Protein AF-0000000085034480 (afdb_homodimer)

Foldseek 3Di:
DEEEEEAEAACPLVLLLLVCVVLVLADLYHDQEYEYADPPHNNVVSCVVSVHHYDYQHDPPDDLVVSLVVVLVVCVVSPHLAYEYRHHDDQHAQVSCVVQPQRYKYKDLWDPPQQWFPPRDDLNSLVSVVVVLDQKTAMWMAGDDRGTVPHATADIDIDGLNVLVVDPDDPVVSSVLSSLLRVLRSSLVVSVSVNLVSVVFKDKDKDWDWDWDFDQDPNDTDIDIDIDIHIHIYGNQDPVNVVVSLVSCQVVLVVVVVVCVVVVDDCCSNPVPDPND/DEEEEEAEAACLLVLLLLVCVVLVLAPLYHDQEYEYADPPHNNVVSCVVSVHHYDYQHDPPDDLVVSLVVVLVVCVVSPHLAYEYRHHDDDHAQVSCVVQPQRYKYKDLWDPPQQWFPPRDDLNSLVSVVVVLDQKTAMWMAGDDRGTVPHATADIDIDGLNVLVVDPDDPVVSSVLSSLLRVLRRSLVVSVSSNLVSVVFKDKDKDKDWDWDFDQDPNDTDIDIDIDIHIHIYGNQDPVNVVVSLVSCQVVLVVVVVVCVVVVDDCCSNPVPDPRD

Structure (mmCIF, N/CA/C/O backbone):
data_AF-0000000085034480-model_v1
#
loop_
_entity.id
_entity.type
_entity.pdbx_description
1 polymer 'phosphoribosylglycinamide formyltransferase 1'
#
loop_
_atom_site.group_PDB
_atom_site.id
_atom_site.type_symbol
_atom_site.label_atom_id
_atom_site.label_alt_id
_atom_site.label_comp_id
_atom_site.label_asym_id
_atom_site.label_entity_id
_atom_site.label_seq_id
_atom_site.pdbx_PDB_ins_code
_atom_site.Cartn_x
_atom_site.Cartn_y
_atom_site.Cartn_z
_atom_site.occupancy
_atom_site.B_iso_or_equiv
_atom_site.auth_seq_id
_atom_site.auth_comp_id
_atom_site.auth_asym_id
_atom_site.auth_atom_id
_atom_site.pdbx_PDB_model_num
ATOM 1 N N . MET A 1 1 ? 6.711 23.531 19.547 1 98.38 1 MET A N 1
ATOM 2 C CA . MET A 1 1 ? 6.43 23.734 18.125 1 98.38 1 MET A CA 1
ATOM 3 C C . MET A 1 1 ? 5.008 24.234 17.922 1 98.38 1 MET A C 1
ATOM 5 O O . MET A 1 1 ? 4.047 23.594 18.375 1 98.38 1 MET A O 1
ATOM 9 N N . LYS A 1 2 ? 4.891 25.406 17.359 1 98.88 2 LYS A N 1
ATOM 10 C CA . LYS A 1 2 ? 3.58 25.969 17.062 1 98.88 2 LYS A CA 1
ATOM 11 C C . LYS A 1 2 ? 3.082 25.5 15.688 1 98.88 2 LYS A C 1
ATOM 13 O O . LYS A 1 2 ? 3.787 25.641 14.688 1 98.88 2 LYS A O 1
ATOM 18 N N . ILE A 1 3 ? 1.83 24.953 15.742 1 98.88 3 ILE A N 1
ATOM 19 C CA . ILE A 1 3 ? 1.313 24.484 14.461 1 98.88 3 ILE A CA 1
ATOM 20 C C . ILE A 1 3 ? 0.123 25.344 14.039 1 98.88 3 ILE A C 1
ATOM 22 O O . ILE A 1 3 ? -0.619 25.844 14.883 1 98.88 3 ILE A O 1
ATOM 26 N N . GLY A 1 4 ? 0.013 25.625 12.734 1 98.88 4 GLY A N 1
ATOM 27 C CA . GLY A 1 4 ? -1.185 26.156 12.094 1 98.88 4 GLY A CA 1
ATOM 28 C C . GLY A 1 4 ? -1.938 25.109 11.289 1 98.88 4 GLY A C 1
ATOM 29 O O . GLY A 1 4 ? -1.36 24.469 10.414 1 98.88 4 GLY A O 1
ATOM 30 N N . ILE A 1 5 ? -3.201 24.984 11.562 1 98.81 5 ILE A N 1
ATOM 31 C CA . ILE A 1 5 ? -3.996 23.938 10.938 1 98.81 5 ILE A CA 1
ATOM 32 C C . ILE A 1 5 ? -4.891 24.547 9.859 1 98.81 5 ILE A C 1
ATOM 34 O O . ILE A 1 5 ? -5.551 25.562 10.086 1 98.81 5 ILE A O 1
ATOM 38 N N . LEU A 1 6 ? -4.848 24.016 8.648 1 98.56 6 LEU A N 1
ATOM 39 C CA . LEU A 1 6 ? -5.773 24.359 7.574 1 98.56 6 LEU A CA 1
ATOM 40 C C . LEU A 1 6 ? -6.828 23.281 7.395 1 98.56 6 LEU A C 1
ATOM 42 O O . LEU A 1 6 ? -6.496 22.094 7.301 1 98.56 6 LEU A O 1
ATOM 46 N N . ALA A 1 7 ? -8.117 23.641 7.406 1 97.12 7 ALA A N 1
ATOM 47 C CA . ALA A 1 7 ? -9.211 22.672 7.281 1 97.12 7 ALA A CA 1
ATOM 48 C C . ALA A 1 7 ? -10.391 23.281 6.523 1 97.12 7 ALA A C 1
ATOM 50 O O . ALA A 1 7 ? -10.602 24.5 6.562 1 97.12 7 ALA A O 1
ATOM 51 N N . SER A 1 8 ? -11.219 22.375 5.875 1 92.94 8 SER A N 1
ATOM 52 C CA . SER A 1 8 ? -12.32 22.875 5.062 1 92.94 8 SER A CA 1
ATOM 53 C C . SER A 1 8 ? -13.648 22.266 5.484 1 92.94 8 SER A C 1
ATOM 55 O O . SER A 1 8 ? -14.711 22.812 5.199 1 92.94 8 SER A O 1
ATOM 57 N N . TRP A 1 9 ? -13.594 21.078 6.211 1 87.81 9 TRP A N 1
ATOM 58 C CA . TRP A 1 9 ? -14.836 20.344 6.348 1 87.81 9 TRP A CA 1
ATOM 59 C C . TRP A 1 9 ? -15.078 19.938 7.801 1 87.81 9 TRP A C 1
ATOM 61 O O . TRP A 1 9 ? -15.164 20.797 8.68 1 87.81 9 TRP A O 1
ATOM 71 N N . ARG A 1 10 ? -15.312 18.578 8.016 1 85.88 10 ARG A N 1
ATOM 72 C CA . ARG A 1 10 ? -15.766 18.016 9.273 1 85.88 10 ARG A CA 1
ATOM 73 C C . ARG A 1 10 ? -14.766 18.281 10.391 1 85.88 10 ARG A C 1
ATOM 75 O O . ARG A 1 10 ? -15.148 18.531 11.539 1 85.88 10 ARG A O 1
ATOM 82 N N . GLY A 1 11 ? -13.477 18.219 10.039 1 93 11 GLY A N 1
ATOM 83 C CA . GLY A 1 11 ? -12.438 18.578 10.992 1 93 11 GLY A CA 1
ATOM 84 C C . GLY A 1 11 ? -12.062 17.438 11.922 1 93 11 GLY A C 1
ATOM 85 O O . GLY A 1 11 ? -11.555 17.672 13.023 1 93 11 GLY A O 1
ATOM 86 N N . THR A 1 12 ? -12.289 16.219 11.516 1 93.81 12 THR A N 1
ATOM 87 C CA . THR A 1 12 ? -12.023 15.094 12.414 1 93.81 12 THR A CA 1
ATOM 88 C C . THR A 1 12 ? -10.523 14.961 12.68 1 93.81 12 THR A C 1
ATOM 90 O O . THR A 1 12 ? -10.117 14.609 13.789 1 93.81 12 THR A O 1
ATOM 93 N N . ASN A 1 13 ? -9.695 15.242 11.734 1 96.88 13 ASN A N 1
ATOM 94 C CA . ASN A 1 13 ? -8.258 15.211 11.953 1 96.88 13 ASN A CA 1
ATOM 95 C C . ASN A 1 13 ? -7.809 16.328 12.891 1 96.88 13 ASN A C 1
ATOM 97 O O . ASN A 1 13 ? -6.961 16.125 13.758 1 96.88 13 ASN A O 1
ATOM 101 N N . ALA A 1 14 ? -8.375 17.484 12.703 1 98.06 14 ALA A N 1
ATOM 102 C CA . ALA A 1 14 ? -8.07 18.594 13.609 1 98.06 14 ALA A CA 1
ATOM 103 C C . ALA A 1 14 ? -8.469 18.25 15.047 1 98.06 14 ALA A C 1
ATOM 105 O O . ALA A 1 14 ? -7.688 18.438 15.977 1 98.06 14 ALA A O 1
ATOM 106 N N . LYS A 1 15 ? -9.648 17.688 15.188 1 98.12 15 LYS A N 1
ATOM 107 C CA . LYS A 1 15 ? -10.109 17.297 16.516 1 98.12 15 LYS A CA 1
ATOM 108 C C . LYS A 1 15 ? -9.156 16.281 17.156 1 98.12 15 LYS A C 1
ATOM 110 O O . LYS A 1 15 ? -8.867 16.359 18.344 1 98.12 15 LYS A O 1
ATOM 115 N N . ALA A 1 16 ? -8.742 15.328 16.359 1 98.25 16 ALA A N 1
ATOM 116 C CA . ALA A 1 16 ? -7.828 14.312 16.875 1 98.25 16 ALA A CA 1
ATOM 117 C C . ALA A 1 16 ? -6.535 14.945 17.375 1 98.25 16 ALA A C 1
ATOM 119 O O . ALA A 1 16 ? -6.008 14.531 18.422 1 98.25 16 ALA A O 1
ATOM 120 N N . ILE A 1 17 ? -6.023 15.914 16.656 1 98.62 17 ILE A N 1
ATOM 121 C CA . ILE A 1 17 ? -4.816 16.625 17.078 1 98.62 17 ILE A CA 1
ATOM 122 C C . ILE A 1 17 ? -5.078 17.328 18.406 1 98.62 17 ILE A C 1
ATOM 124 O O . ILE A 1 17 ? -4.277 17.219 19.344 1 98.62 17 ILE A O 1
ATOM 128 N N . PHE A 1 18 ? -6.266 18 18.531 1 98.62 18 PHE A N 1
ATOM 129 C CA . PHE A 1 18 ? -6.621 18.688 19.766 1 98.62 18 PHE A CA 1
ATOM 130 C C . PHE A 1 18 ? -6.734 17.703 20.922 1 98.62 18 PHE A C 1
ATOM 132 O O . PHE A 1 18 ? -6.234 17.969 22.031 1 98.62 18 PHE A O 1
ATOM 139 N N . ASP A 1 19 ? -7.359 16.562 20.656 1 98.62 19 ASP A N 1
ATOM 140 C CA . ASP A 1 19 ? -7.496 15.516 21.672 1 98.62 19 ASP A CA 1
ATOM 141 C C . ASP A 1 19 ? -6.133 15.023 22.141 1 98.62 19 ASP A C 1
ATOM 143 O O . ASP A 1 19 ? -5.914 14.82 23.328 1 98.62 19 ASP A O 1
ATOM 147 N N . HIS A 1 20 ? -5.246 14.828 21.203 1 98.62 20 HIS A N 1
ATOM 148 C CA . HIS A 1 20 ? -3.916 14.328 21.531 1 98.62 20 HIS A CA 1
ATOM 149 C C . HIS A 1 20 ? -3.166 15.312 22.422 1 98.62 20 HIS A C 1
ATOM 151 O O . HIS A 1 20 ? -2.447 14.906 23.344 1 98.62 20 HIS A O 1
ATOM 157 N N . VAL A 1 21 ? -3.311 16.594 22.141 1 98.38 21 VAL A N 1
ATOM 158 C CA . VAL A 1 21 ? -2.664 17.625 22.953 1 98.38 21 VAL A CA 1
ATOM 159 C C . VAL A 1 21 ? -3.283 17.641 24.344 1 98.38 21 VAL A C 1
ATOM 161 O O . VAL A 1 21 ? -2.566 17.609 25.344 1 98.38 21 VAL A O 1
ATOM 164 N N . LYS A 1 22 ? -4.559 17.641 24.391 1 97.81 22 LYS A N 1
ATOM 165 C CA . LYS A 1 22 ? -5.285 17.703 25.656 1 97.81 22 LYS A CA 1
ATOM 166 C C . LYS A 1 22 ? -4.969 16.484 26.531 1 97.81 22 LYS A C 1
ATOM 168 O O . LYS A 1 22 ? -4.836 16.625 27.75 1 97.81 22 LYS A O 1
ATOM 173 N N . LEU A 1 23 ? -4.789 15.328 25.969 1 97.75 23 LEU A N 1
ATOM 174 C CA . LEU A 1 23 ? -4.574 14.078 26.688 1 97.75 23 LEU A CA 1
ATOM 175 C C . LEU A 1 23 ? -3.1 13.891 27.031 1 97.75 23 LEU A C 1
ATOM 177 O O . LEU A 1 23 ? -2.727 12.914 27.672 1 97.75 23 LEU A O 1
ATOM 181 N N . GLY A 1 24 ? -2.275 14.758 26.531 1 97.12 24 GLY A N 1
ATOM 182 C CA . GLY A 1 24 ? -0.851 14.68 26.812 1 97.12 24 GLY A CA 1
ATOM 183 C C . GLY A 1 24 ? -0.117 13.688 25.922 1 97.12 24 GLY A C 1
ATOM 184 O O . GLY A 1 24 ? 0.997 13.266 26.25 1 97.12 24 GLY A O 1
ATOM 185 N N . VAL A 1 25 ? -0.765 13.273 24.906 1 97.5 25 VAL A N 1
ATOM 186 C CA . VAL A 1 25 ? -0.141 12.359 23.953 1 97.5 25 VAL A CA 1
ATOM 187 C C . VAL A 1 25 ? 0.85 13.125 23.078 1 97.5 25 VAL A C 1
ATOM 189 O O . VAL A 1 25 ? 1.977 12.672 22.859 1 97.5 25 VAL A O 1
ATOM 192 N N . LEU A 1 26 ? 0.404 14.203 22.531 1 98 26 LEU A N 1
ATOM 193 C CA . LEU A 1 26 ? 1.292 15.133 21.844 1 98 26 LEU A CA 1
ATOM 194 C C . LEU A 1 26 ? 1.931 16.109 22.828 1 98 26 LEU A C 1
ATOM 196 O O . LEU A 1 26 ? 1.228 16.812 23.547 1 98 26 LEU A O 1
ATOM 200 N N . ARG A 1 27 ? 3.174 16.031 22.844 1 98.12 27 ARG A N 1
ATOM 201 C CA . ARG A 1 27 ? 3.926 16.906 23.734 1 98.12 27 ARG A CA 1
ATOM 202 C C . ARG A 1 27 ? 4.785 17.891 22.938 1 98.12 27 ARG A C 1
ATOM 204 O O . ARG A 1 27 ? 5.348 17.531 21.906 1 98.12 27 ARG A O 1
ATOM 211 N N . GLY A 1 28 ? 4.84 19.094 23.469 1 98.06 28 GLY A N 1
ATOM 212 C CA . GLY A 1 28 ? 5.66 20.094 22.797 1 98.06 28 GLY A CA 1
ATOM 213 C C . GLY A 1 28 ? 5.039 20.625 21.516 1 98.06 28 GLY A C 1
ATOM 214 O O . GLY A 1 28 ? 5.738 21.172 20.672 1 98.06 28 GLY A O 1
ATOM 215 N N . VAL A 1 29 ? 3.771 20.375 21.328 1 98.62 29 VAL A N 1
ATOM 216 C CA . VAL A 1 29 ? 3.027 20.828 20.156 1 98.62 29 VAL A CA 1
ATOM 217 C C . VAL A 1 29 ? 1.891 21.75 20.594 1 98.62 29 VAL A C 1
ATOM 219 O O . VAL A 1 29 ? 1.113 21.406 21.484 1 98.62 29 VAL A O 1
ATOM 222 N N . GLU A 1 30 ? 1.785 22.891 19.953 1 98.56 30 GLU A N 1
ATOM 223 C CA . GLU A 1 30 ? 0.757 23.875 20.297 1 98.56 30 GLU A CA 1
ATOM 224 C C . GLU A 1 30 ? -0.043 24.281 19.062 1 98.56 30 GLU A C 1
ATOM 226 O O . GLU A 1 30 ? 0.48 24.953 18.172 1 98.56 30 GLU A O 1
ATOM 231 N N . PRO A 1 31 ? -1.274 23.828 18.984 1 98.69 31 PRO A N 1
ATOM 232 C CA . PRO A 1 31 ? -2.117 24.406 17.938 1 98.69 31 PRO A CA 1
ATOM 233 C C . PRO A 1 31 ? -2.363 25.891 18.125 1 98.69 31 PRO A C 1
ATOM 235 O O . PRO A 1 31 ? -3.195 26.281 18.953 1 98.69 31 PRO A O 1
ATOM 238 N N . ALA A 1 32 ? -1.683 26.719 17.328 1 98.69 32 ALA A N 1
ATOM 239 C CA . ALA A 1 32 ? -1.699 28.156 17.516 1 98.69 32 ALA A CA 1
ATOM 240 C C . ALA A 1 32 ? -2.91 28.797 16.844 1 98.69 32 ALA A C 1
ATOM 242 O O . ALA A 1 32 ? -3.461 29.781 17.328 1 98.69 32 ALA A O 1
ATOM 243 N N . VAL A 1 33 ? -3.289 28.219 15.711 1 98.69 33 VAL A N 1
ATOM 244 C CA . VAL A 1 33 ? -4.398 28.812 14.961 1 98.69 33 VAL A CA 1
ATOM 245 C C . VAL A 1 33 ? -4.965 27.781 13.984 1 98.69 33 VAL A C 1
ATOM 247 O O . VAL A 1 33 ? -4.227 26.938 13.469 1 98.69 33 VAL A O 1
ATOM 250 N N . LEU A 1 34 ? -6.273 27.75 13.844 1 98.62 34 LEU A N 1
ATOM 251 C CA . LEU A 1 34 ? -6.98 27.016 12.805 1 98.62 34 LEU A CA 1
ATOM 252 C C . LEU A 1 34 ? -7.523 27.969 11.742 1 98.62 34 LEU A C 1
ATOM 254 O O . LEU A 1 34 ? -8.219 28.938 12.062 1 98.62 34 LEU A O 1
ATOM 258 N N . ILE A 1 35 ? -7.102 27.766 10.5 1 98.56 35 ILE A N 1
ATOM 259 C CA . ILE A 1 35 ? -7.676 28.5 9.375 1 98.56 35 ILE A CA 1
ATOM 260 C C . ILE A 1 35 ? -8.672 27.609 8.633 1 98.56 35 ILE A C 1
ATOM 262 O O . ILE A 1 35 ? -8.344 26.484 8.25 1 98.56 35 ILE A O 1
ATOM 266 N N . TYR A 1 36 ? -9.914 28.031 8.477 1 97.44 36 TYR A N 1
ATOM 267 C CA . TYR A 1 36 ? -10.922 27.234 7.793 1 97.44 36 TYR A CA 1
ATOM 268 C C . TYR A 1 36 ? -11.508 28 6.609 1 97.44 36 TYR A C 1
ATOM 270 O O . TYR A 1 36 ? -11.516 29.234 6.602 1 97.44 36 TYR A O 1
ATOM 278 N N . SER A 1 37 ? -11.922 27.312 5.543 1 95.25 37 SER A N 1
ATOM 279 C CA . SER A 1 37 ? -12.188 27.922 4.238 1 95.25 37 SER A CA 1
ATOM 280 C C . SER A 1 37 ? -13.68 28.156 4.031 1 95.25 37 SER A C 1
ATOM 282 O O . SER A 1 37 ? -14.078 28.859 3.109 1 95.25 37 SER A O 1
ATOM 284 N N . ASP A 1 38 ? -14.492 27.516 4.836 1 92.06 38 ASP A N 1
ATOM 285 C CA . ASP A 1 38 ? -15.945 27.625 4.738 1 92.06 38 ASP A CA 1
ATOM 286 C C . ASP A 1 38 ? -16.562 28.094 6.055 1 92.06 38 ASP A C 1
ATOM 288 O O . ASP A 1 38 ? -16.344 27.484 7.102 1 92.06 38 ASP A O 1
ATOM 292 N N . GLN A 1 39 ? -17.359 29.125 5.961 1 90.88 39 GLN A N 1
ATOM 293 C CA . GLN A 1 39 ? -17.922 29.75 7.152 1 90.88 39 GLN A CA 1
ATOM 294 C C . GLN A 1 39 ? -18.812 28.797 7.93 1 90.88 39 GLN A C 1
ATOM 296 O O . GLN A 1 39 ? -18.953 28.922 9.148 1 90.88 39 GLN A O 1
ATOM 301 N N . GLU A 1 40 ? -19.344 27.859 7.242 1 90.75 40 GLU A N 1
ATOM 302 C CA . GLU A 1 40 ? -20.266 26.938 7.875 1 90.75 40 GLU A CA 1
ATOM 303 C C . GLU A 1 40 ? -19.594 25.625 8.227 1 90.75 40 GLU A C 1
ATOM 305 O O . GLU A 1 40 ? -20.25 24.672 8.633 1 90.75 40 GLU A O 1
ATOM 310 N N . ALA A 1 41 ? -18.266 25.578 8.117 1 92.06 41 ALA A N 1
ATOM 311 C CA . ALA A 1 41 ? -17.547 24.344 8.375 1 92.06 41 ALA A CA 1
ATOM 312 C C . ALA A 1 41 ? -17.641 23.953 9.844 1 92.06 41 ALA A C 1
ATOM 314 O O . ALA A 1 41 ? -17.344 24.766 10.727 1 92.06 41 ALA A O 1
ATOM 315 N N . PRO A 1 42 ? -17.953 22.703 10.18 1 93.69 42 PRO A N 1
ATOM 316 C CA . PRO A 1 42 ? -18.062 22.234 11.562 1 93.69 42 PRO A CA 1
ATOM 317 C C . PRO A 1 42 ? -16.75 22.328 12.328 1 93.69 42 PRO A C 1
ATOM 319 O O . PRO A 1 42 ? -16.75 22.438 13.555 1 93.69 42 PRO A O 1
ATOM 322 N N . VAL A 1 43 ? -15.656 22.375 11.688 1 95.06 43 VAL A N 1
ATOM 323 C CA . VAL A 1 43 ? -14.336 22.406 12.32 1 95.06 43 VAL A CA 1
ATOM 324 C C . VAL A 1 43 ? -14.188 23.688 13.141 1 95.06 43 VAL A C 1
ATOM 326 O O . VAL A 1 43 ? -13.469 23.719 14.133 1 95.06 43 VAL A O 1
ATOM 329 N N . ARG A 1 44 ? -14.898 24.734 12.781 1 94.75 44 ARG A N 1
ATOM 330 C CA . ARG A 1 44 ? -14.852 25.969 13.547 1 94.75 44 ARG A CA 1
ATOM 331 C C . ARG A 1 44 ? -15.336 25.75 14.977 1 94.75 44 ARG A C 1
ATOM 333 O O . ARG A 1 44 ? -14.68 26.188 15.93 1 94.75 44 ARG A O 1
ATOM 340 N N . LYS A 1 45 ? -16.438 25.078 15.086 1 95.75 45 LYS A N 1
ATOM 341 C CA . LYS A 1 45 ? -17.016 24.812 16.406 1 95.75 45 LYS A CA 1
ATOM 342 C C . LYS A 1 45 ? -16.094 23.922 17.234 1 95.75 45 LYS A C 1
ATOM 344 O O . LYS A 1 45 ? -16.016 24.062 18.453 1 95.75 45 LYS A O 1
ATOM 349 N N . ILE A 1 46 ? -15.43 23.016 16.562 1 96.75 46 ILE A N 1
ATOM 350 C CA . ILE A 1 46 ? -14.484 22.141 17.25 1 96.75 46 ILE A CA 1
ATOM 351 C C . ILE A 1 46 ? -13.344 22.969 17.828 1 96.75 46 ILE A C 1
ATOM 353 O O . ILE A 1 46 ? -12.992 22.812 19 1 96.75 46 ILE A O 1
ATOM 357 N N . ALA A 1 47 ? -12.82 23.859 17.031 1 97 47 ALA A N 1
ATOM 358 C CA . ALA A 1 47 ? -11.719 24.703 17.5 1 97 47 ALA A CA 1
ATOM 359 C C . ALA A 1 47 ? -12.141 25.531 18.703 1 97 47 ALA A C 1
ATOM 361 O O . ALA A 1 47 ? -11.398 25.656 19.672 1 97 47 ALA A O 1
ATOM 362 N N . GLU A 1 48 ? -13.328 26.062 18.641 1 95.31 48 GLU A N 1
ATOM 363 C CA . GLU A 1 48 ? -13.859 26.859 19.734 1 95.31 48 GLU A CA 1
ATOM 364 C C . GLU A 1 48 ? -13.992 26.031 21.016 1 95.31 48 GLU A C 1
ATOM 366 O O . GLU A 1 48 ? -13.633 26.5 22.094 1 95.31 48 GLU A O 1
ATOM 371 N N . ALA A 1 49 ? -14.484 24.891 20.844 1 96.62 49 ALA A N 1
ATOM 372 C CA . ALA A 1 49 ? -14.688 24 22 1 96.62 49 ALA A CA 1
ATOM 373 C C . ALA A 1 49 ? -13.367 23.672 22.672 1 96.62 49 ALA A C 1
ATOM 375 O O . ALA A 1 49 ? -13.32 23.453 23.891 1 96.62 49 ALA A O 1
ATOM 376 N N . TYR A 1 50 ? -12.281 23.672 21.922 1 97.62 50 TYR A N 1
ATOM 377 C CA . TYR A 1 50 ? -10.977 23.297 22.469 1 97.62 50 TYR A CA 1
ATOM 378 C C . TYR A 1 50 ? -10.156 24.531 22.812 1 97.62 50 TYR A C 1
ATOM 380 O O . TYR A 1 50 ? -9.016 24.422 23.25 1 97.62 50 TYR A O 1
ATOM 388 N N . GLY A 1 51 ? -10.719 25.734 22.516 1 97.31 51 GLY A N 1
ATOM 389 C CA . GLY A 1 51 ? -10.047 26.984 22.859 1 97.31 51 GLY A CA 1
ATOM 390 C C . GLY A 1 51 ? -8.945 27.344 21.875 1 97.31 51 GLY A C 1
ATOM 391 O O . GLY A 1 51 ? -7.98 28.031 22.25 1 97.31 51 GLY A O 1
ATOM 392 N N . VAL A 1 52 ? -8.992 26.875 20.688 1 98 52 VAL A N 1
ATOM 393 C CA . VAL A 1 52 ? -8.016 27.203 19.656 1 98 52 VAL A CA 1
ATOM 394 C C . VAL A 1 52 ? -8.539 28.344 18.797 1 98 52 VAL A C 1
ATOM 396 O O . VAL A 1 52 ? -9.703 28.344 18.375 1 98 52 VAL A O 1
ATOM 399 N N . GLU A 1 53 ? -7.703 29.344 18.578 1 97.75 53 GLU A N 1
ATOM 400 C CA . GLU A 1 53 ? -8.086 30.453 17.703 1 97.75 53 GLU A CA 1
ATOM 401 C C . GLU A 1 53 ? -8.461 29.953 16.312 1 97.75 53 GLU A C 1
ATOM 403 O O . GLU A 1 53 ? -7.746 29.125 15.727 1 97.75 53 GLU A O 1
ATOM 408 N N . ALA A 1 54 ? -9.625 30.406 15.875 1 97.81 54 ALA A N 1
ATOM 409 C CA . ALA A 1 54 ? -10.086 30.031 14.539 1 97.81 54 ALA A CA 1
ATOM 410 C C . ALA A 1 54 ? -10.281 31.25 13.656 1 97.81 54 ALA A C 1
ATOM 412 O O . ALA A 1 54 ? -10.93 32.219 14.07 1 97.81 54 ALA A O 1
ATOM 413 N N . VAL A 1 55 ? -9.688 31.234 12.5 1 98 55 VAL A N 1
ATOM 414 C CA . VAL A 1 55 ? -9.766 32.375 11.578 1 98 55 VAL A CA 1
ATOM 415 C C . VAL A 1 55 ? -10.391 31.906 10.258 1 98 55 VAL A C 1
ATOM 417 O O . VAL A 1 55 ? -9.945 30.938 9.656 1 98 55 VAL A O 1
ATOM 420 N N . TYR A 1 56 ? -11.391 32.594 9.891 1 97.5 56 TYR A N 1
ATOM 421 C CA . TYR A 1 56 ? -12.016 32.344 8.594 1 97.5 56 TYR A CA 1
ATOM 422 C C . TYR A 1 56 ? -11.289 33.094 7.48 1 97.5 56 TYR A C 1
ATOM 424 O O . TYR A 1 56 ? -11.094 34.312 7.562 1 97.5 56 TYR A O 1
ATOM 432 N N . VAL A 1 57 ? -10.82 32.375 6.477 1 97.62 57 VAL A N 1
ATOM 433 C CA . VAL A 1 57 ? -10.305 32.969 5.242 1 97.62 57 VAL A CA 1
ATOM 434 C C . VAL A 1 57 ? -11.156 32.5 4.062 1 97.62 57 VAL A C 1
ATOM 436 O O . VAL A 1 57 ? -11.18 31.312 3.729 1 97.62 57 VAL A O 1
ATOM 439 N N . GLN A 1 58 ? -11.812 33.375 3.43 1 95.31 58 GLN A N 1
ATOM 440 C CA . GLN A 1 58 ? -12.734 33.062 2.346 1 95.31 58 GLN A CA 1
ATOM 441 C C . GLN A 1 58 ? -11.984 32.5 1.14 1 95.31 58 GLN A C 1
ATOM 443 O O . GLN A 1 58 ? -11.023 33.094 0.663 1 95.31 58 GLN A O 1
ATOM 448 N N . HIS A 1 59 ? -12.469 31.344 0.688 1 93.81 59 HIS A N 1
ATOM 449 C CA . HIS A 1 59 ? -11.844 30.719 -0.47 1 93.81 59 HIS A CA 1
ATOM 450 C C . HIS A 1 59 ? -12.703 30.891 -1.718 1 93.81 59 HIS A C 1
ATOM 452 O O . HIS A 1 59 ? -12.203 31.297 -2.768 1 93.81 59 HIS A O 1
ATOM 458 N N . ARG A 1 60 ? -13.945 30.641 -1.513 1 90.62 60 ARG A N 1
ATOM 459 C CA . ARG A 1 60 ? -14.852 30.703 -2.654 1 90.62 60 ARG A CA 1
ATOM 460 C C . ARG A 1 60 ? -14.93 32.125 -3.213 1 90.62 60 ARG A C 1
ATOM 462 O O . ARG A 1 60 ? -15.164 33.062 -2.469 1 90.62 60 ARG A O 1
ATOM 469 N N . GLY A 1 61 ? -14.672 32.25 -4.492 1 92.31 61 GLY A N 1
ATOM 470 C CA . GLY A 1 61 ? -14.797 33.531 -5.16 1 92.31 61 GLY A CA 1
ATOM 471 C C . GLY A 1 61 ? -13.586 34.438 -4.973 1 92.31 61 GLY A C 1
ATOM 472 O O . GLY A 1 61 ? -13.578 35.562 -5.422 1 92.31 61 GLY A O 1
ATOM 473 N N . VAL A 1 62 ? -12.633 34 -4.273 1 95.06 62 VAL A N 1
ATOM 474 C CA . VAL A 1 62 ? -11.43 34.781 -4.027 1 95.06 62 VAL A CA 1
ATOM 475 C C . VAL A 1 62 ? -10.242 34.188 -4.766 1 95.06 62 VAL A C 1
ATOM 477 O O . VAL A 1 62 ? -10.062 32.969 -4.75 1 95.06 62 VAL A O 1
ATOM 480 N N . ALA A 1 63 ? -9.492 35.031 -5.402 1 96 63 ALA A N 1
ATOM 481 C CA . ALA A 1 63 ? -8.312 34.594 -6.133 1 96 63 ALA A CA 1
ATOM 482 C C . ALA A 1 63 ? -7.348 33.844 -5.211 1 96 63 ALA A C 1
ATOM 484 O O . ALA A 1 63 ? -7.168 34.25 -4.051 1 96 63 ALA A O 1
ATOM 485 N N . ARG A 1 64 ? -6.695 32.75 -5.652 1 94.88 64 ARG A N 1
ATOM 486 C CA . ARG A 1 64 ? -5.789 31.906 -4.867 1 94.88 64 ARG A CA 1
ATOM 487 C C . ARG A 1 64 ? -4.684 32.75 -4.234 1 94.88 64 ARG A C 1
ATOM 489 O O . ARG A 1 64 ? -4.375 32.594 -3.051 1 94.88 64 ARG A O 1
ATOM 496 N N . SER A 1 65 ? -4.102 33.625 -5.039 1 96.44 65 SER A N 1
ATOM 497 C CA . SER A 1 65 ? -2.99 34.438 -4.551 1 96.44 65 SER A CA 1
ATOM 498 C C . SER A 1 65 ? -3.406 35.281 -3.354 1 96.44 65 SER A C 1
ATOM 500 O O . SER A 1 65 ? -2.646 35.438 -2.393 1 96.44 65 SER A O 1
ATOM 502 N N . ARG A 1 66 ? -4.535 35.781 -3.4 1 97.25 66 ARG A N 1
ATOM 503 C CA . ARG A 1 66 ? -5.023 36.656 -2.336 1 97.25 66 ARG A CA 1
ATOM 504 C C . ARG A 1 66 ? -5.332 35.844 -1.074 1 97.25 66 ARG A C 1
ATOM 506 O O . ARG A 1 66 ? -4.922 36.25 0.024 1 97.25 66 ARG A O 1
ATOM 513 N N . ARG A 1 67 ? -6.098 34.812 -1.22 1 97.12 67 ARG A N 1
ATOM 514 C CA . ARG A 1 67 ? -6.453 34.031 -0.042 1 97.12 67 ARG A CA 1
ATOM 515 C C . ARG A 1 67 ? -5.215 33.406 0.585 1 97.12 67 ARG A C 1
ATOM 517 O O . ARG A 1 67 ? -5.113 33.312 1.811 1 97.12 67 ARG A O 1
ATOM 524 N N . GLU A 1 68 ? -4.23 33 -0.216 1 98.25 68 GLU A N 1
ATOM 525 C CA . GLU A 1 68 ? -3.018 32.375 0.309 1 98.25 68 GLU A CA 1
ATOM 526 C C . GLU A 1 68 ? -2.131 33.406 1.006 1 98.25 68 GLU A C 1
ATOM 528 O O . GLU A 1 68 ? -1.452 33.094 1.984 1 98.25 68 GLU A O 1
ATOM 533 N N . GLN A 1 69 ? -2.104 34.594 0.492 1 98.06 69 GLN A N 1
ATOM 534 C CA . GLN A 1 69 ? -1.391 35.656 1.188 1 98.06 69 GLN A CA 1
ATOM 535 C C . GLN A 1 69 ? -2.006 35.938 2.557 1 98.06 69 GLN A C 1
ATOM 537 O O . GLN A 1 69 ? -1.287 36.094 3.543 1 98.06 69 GLN A O 1
ATOM 542 N N . GLU A 1 70 ? -3.285 35.969 2.545 1 98.56 70 GLU A N 1
ATOM 543 C CA . GLU A 1 70 ? -3.977 36.188 3.814 1 98.56 70 GLU A CA 1
ATOM 544 C C . GLU A 1 70 ? -3.674 35.031 4.789 1 98.56 70 GLU A C 1
ATOM 546 O O . GLU A 1 70 ? -3.412 35.281 5.969 1 98.56 70 GLU A O 1
ATOM 551 N N . MET A 1 71 ? -3.725 33.844 4.336 1 98.75 71 MET A N 1
ATOM 552 C CA . MET A 1 71 ? -3.408 32.688 5.176 1 98.75 71 MET A CA 1
ATOM 553 C C . MET A 1 71 ? -1.983 32.781 5.711 1 98.75 71 MET A C 1
ATOM 555 O O . MET A 1 71 ? -1.745 32.531 6.898 1 98.75 71 MET A O 1
ATOM 559 N N . ALA A 1 72 ? -1.061 33.125 4.848 1 98.75 72 ALA A N 1
ATOM 560 C CA . ALA A 1 72 ? 0.341 33.25 5.242 1 98.75 72 ALA A CA 1
ATOM 561 C C . ALA A 1 72 ? 0.524 34.312 6.32 1 98.75 72 ALA A C 1
ATOM 563 O O . ALA A 1 72 ? 1.278 34.094 7.277 1 98.75 72 ALA A O 1
ATOM 564 N N . GLU A 1 73 ? -0.152 35.375 6.141 1 98.69 73 GLU A N 1
ATOM 565 C CA . GLU A 1 73 ? -0.068 36.469 7.113 1 98.69 73 GLU A CA 1
ATOM 566 C C . GLU A 1 73 ? -0.583 36.031 8.477 1 98.69 73 GLU A C 1
ATOM 568 O O . GLU A 1 73 ? 0.026 36.312 9.508 1 98.69 73 GLU A O 1
ATOM 573 N N . VAL A 1 74 ? -1.7 35.344 8.453 1 98.75 74 VAL A N 1
ATOM 574 C CA . VAL A 1 74 ? -2.266 34.812 9.703 1 98.75 74 VAL A CA 1
ATOM 575 C C . VAL A 1 74 ? -1.276 33.875 10.367 1 98.75 74 VAL A C 1
ATOM 577 O O . VAL A 1 74 ? -0.997 34 11.562 1 98.75 74 VAL A O 1
ATOM 580 N N . LEU A 1 75 ? -0.717 32.938 9.625 1 98.88 75 LEU A N 1
ATOM 581 C CA . LEU A 1 75 ? 0.209 31.938 10.148 1 98.88 75 LEU A CA 1
ATOM 582 C C . LEU A 1 75 ? 1.448 32.594 10.742 1 98.88 75 LEU A C 1
ATOM 584 O O . LEU A 1 75 ? 1.912 32.219 11.812 1 98.88 75 LEU A O 1
ATOM 588 N N . LYS A 1 76 ? 1.966 33.625 10.078 1 98.56 76 LYS A N 1
ATOM 589 C CA . LYS A 1 76 ? 3.145 34.344 10.555 1 98.56 76 LYS A CA 1
ATOM 590 C C . LYS A 1 76 ? 2.834 35.125 11.82 1 98.56 76 LYS A C 1
ATOM 592 O O . LYS A 1 76 ? 3.633 35.125 12.758 1 98.56 76 LYS A O 1
ATOM 597 N N . ARG A 1 77 ? 1.688 35.75 11.789 1 98.5 77 ARG A N 1
ATOM 598 C CA . ARG A 1 77 ? 1.266 36.531 12.953 1 98.5 77 ARG A CA 1
ATOM 599 C C . ARG A 1 77 ? 1.21 35.688 14.203 1 98.5 77 ARG A C 1
ATOM 601 O O . ARG A 1 77 ? 1.543 36.125 15.297 1 98.5 77 ARG A O 1
ATOM 608 N N . TYR A 1 78 ? 0.86 34.438 14.055 1 98.56 78 TYR A N 1
ATOM 609 C CA . TYR A 1 78 ? 0.702 33.531 15.195 1 98.56 78 TYR A CA 1
ATOM 610 C C . TYR A 1 78 ? 1.989 32.781 15.469 1 98.56 78 TYR A C 1
ATOM 612 O O . TYR A 1 78 ? 2.025 31.906 16.344 1 98.56 78 TYR A O 1
ATOM 620 N N . GLY A 1 79 ? 3.021 33 14.695 1 98.5 79 GLY A N 1
ATOM 621 C CA . GLY A 1 79 ? 4.32 32.375 14.922 1 98.5 79 GLY A CA 1
ATOM 622 C C . GLY A 1 79 ? 4.359 30.906 14.578 1 98.5 79 GLY A C 1
ATOM 623 O O . GLY A 1 79 ? 5.039 30.125 15.242 1 98.5 79 GLY A O 1
ATOM 624 N N . VAL A 1 80 ? 3.678 30.469 13.57 1 98.75 80 VAL A N 1
ATOM 625 C CA . VAL A 1 80 ? 3.535 29.062 13.211 1 98.75 80 VAL A CA 1
ATOM 626 C C . VAL A 1 80 ? 4.867 28.531 12.688 1 98.75 80 VAL A C 1
ATOM 628 O O . VAL A 1 80 ? 5.492 29.141 11.82 1 98.75 80 VAL A O 1
ATOM 631 N N . ASP A 1 81 ? 5.258 27.391 13.258 1 98.75 81 ASP A N 1
ATOM 632 C CA . ASP A 1 81 ? 6.461 26.672 12.836 1 98.75 81 ASP A CA 1
ATOM 633 C C . ASP A 1 81 ? 6.145 25.672 11.727 1 98.75 81 ASP A C 1
ATOM 635 O O . ASP A 1 81 ? 6.965 25.453 10.836 1 98.75 81 ASP A O 1
ATOM 639 N N . LEU A 1 82 ? 5.051 25.062 11.844 1 98.88 82 LEU A N 1
ATOM 640 C CA . LEU A 1 82 ? 4.633 23.969 10.961 1 98.88 82 LEU A CA 1
ATOM 641 C C . LEU A 1 82 ? 3.174 24.125 10.555 1 98.88 82 LEU A C 1
ATOM 643 O O . LEU A 1 82 ? 2.307 24.344 11.406 1 98.88 82 LEU A O 1
ATOM 647 N N . VAL A 1 83 ? 2.928 24.031 9.234 1 98.94 83 VAL A N 1
ATOM 648 C CA . VAL A 1 83 ? 1.569 24.062 8.703 1 98.94 83 VAL A CA 1
ATOM 649 C C . VAL A 1 83 ? 1.044 22.641 8.547 1 98.94 83 VAL A C 1
ATOM 651 O O . VAL A 1 83 ? 1.722 21.781 7.984 1 98.94 83 VAL A O 1
ATOM 654 N N . VAL A 1 84 ? -0.136 22.406 9.039 1 98.88 84 VAL A N 1
ATOM 655 C CA . VAL A 1 84 ? -0.73 21.078 9.055 1 98.88 84 VAL A CA 1
ATOM 656 C C . VAL A 1 84 ? -2.051 21.078 8.289 1 98.88 84 VAL A C 1
ATOM 658 O O . VAL A 1 84 ? -3.008 21.75 8.703 1 98.88 84 VAL A O 1
ATOM 661 N N . LEU A 1 85 ? -2.07 20.375 7.18 1 98.44 85 LEU A N 1
ATOM 662 C CA . LEU A 1 85 ? -3.32 20.234 6.441 1 98.44 85 LEU A CA 1
ATOM 663 C C . LEU A 1 85 ? -4.168 19.109 7.016 1 98.44 85 LEU A C 1
ATOM 665 O O . LEU A 1 85 ? -3.719 17.953 7.078 1 98.44 85 LEU A O 1
ATOM 669 N N . ALA A 1 86 ? -5.344 19.391 7.453 1 96.88 86 ALA A N 1
ATOM 670 C CA . ALA A 1 86 ? -6.273 18.438 8.062 1 96.88 86 ALA A CA 1
ATOM 671 C C . ALA A 1 86 ? -7.641 18.5 7.387 1 96.88 86 ALA A C 1
ATOM 673 O O . ALA A 1 86 ? -8.617 18.953 7.988 1 96.88 86 ALA A O 1
ATOM 674 N N . GLY A 1 87 ? -7.738 17.938 6.238 1 94.31 87 GLY A N 1
ATOM 675 C CA . GLY A 1 87 ? -8.961 18.031 5.457 1 94.31 87 GLY A CA 1
ATOM 676 C C . GLY A 1 87 ? -9.094 19.344 4.711 1 94.31 87 GLY A C 1
ATOM 677 O O . GLY A 1 87 ? -10.172 19.938 4.684 1 94.31 87 GLY A O 1
ATOM 678 N N . TYR A 1 88 ? -7.969 19.844 4.227 1 94.94 88 TYR A N 1
ATOM 679 C CA . TYR A 1 88 ? -7.938 21.062 3.42 1 94.94 88 TYR A CA 1
ATOM 680 C C . TYR A 1 88 ? -8.164 20.75 1.947 1 94.94 88 TYR A C 1
ATOM 682 O O . TYR A 1 88 ? -7.379 20.016 1.337 1 94.94 88 TYR A O 1
ATOM 690 N N . ASP A 1 89 ? -9.125 21.312 1.295 1 88.88 89 ASP A N 1
ATOM 691 C CA . ASP A 1 89 ? -9.648 20.844 0.014 1 88.88 89 ASP A CA 1
ATOM 692 C C . ASP A 1 89 ? -8.977 21.578 -1.149 1 88.88 89 ASP A C 1
ATOM 694 O O . ASP A 1 89 ? -9.273 21.297 -2.314 1 88.88 89 ASP A O 1
ATOM 698 N N . TYR A 1 90 ? -8.102 22.453 -0.917 1 91.94 90 TYR A N 1
ATOM 699 C CA . TYR A 1 90 ? -7.555 23.266 -1.991 1 91.94 90 TYR A CA 1
ATOM 700 C C . TYR A 1 90 ? -6.086 22.953 -2.227 1 91.94 90 TYR A C 1
ATOM 702 O O . TYR A 1 90 ? -5.391 22.484 -1.318 1 91.94 90 TYR A O 1
ATOM 710 N N . ILE A 1 91 ? -5.695 23.156 -3.428 1 93.81 91 ILE A N 1
ATOM 711 C CA . ILE A 1 91 ? -4.293 22.984 -3.805 1 93.81 91 ILE A CA 1
ATOM 712 C C . ILE A 1 91 ? -3.518 24.266 -3.484 1 93.81 91 ILE A C 1
ATOM 714 O O . ILE A 1 91 ? -3.938 25.359 -3.854 1 93.81 91 ILE A O 1
ATOM 718 N N . LEU A 1 92 ? -2.453 24.156 -2.775 1 97 92 LEU A N 1
ATOM 719 C CA . LEU A 1 92 ? -1.612 25.281 -2.424 1 97 92 LEU A CA 1
ATOM 720 C C . LEU A 1 92 ? -0.695 25.672 -3.582 1 97 92 LEU A C 1
ATOM 722 O O . LEU A 1 92 ? -0.134 24.797 -4.246 1 97 92 LEU A O 1
ATOM 726 N N . GLY A 1 93 ? -0.557 26.938 -3.799 1 97 93 GLY A N 1
ATOM 727 C CA . GLY A 1 93 ? 0.298 27.422 -4.871 1 97 93 GLY A CA 1
ATOM 728 C C . GLY A 1 93 ? 1.763 27.484 -4.484 1 97 93 GLY A C 1
ATOM 729 O O . GLY A 1 93 ? 2.1 27.438 -3.299 1 97 93 GLY A O 1
ATOM 730 N N . VAL A 1 94 ? 2.586 27.641 -5.465 1 97.38 94 VAL A N 1
ATOM 731 C CA . VAL A 1 94 ? 4.035 27.625 -5.301 1 97.38 94 VAL A CA 1
ATOM 732 C C . VAL A 1 94 ? 4.469 28.766 -4.387 1 97.38 94 VAL A C 1
ATOM 734 O O . VAL A 1 94 ? 5.266 28.562 -3.465 1 97.38 94 VAL A O 1
ATOM 737 N N . PRO A 1 95 ? 3.943 29.984 -4.527 1 97.62 95 PRO A N 1
ATOM 738 C CA . PRO A 1 95 ? 4.387 31.062 -3.656 1 97.62 95 PRO A CA 1
ATOM 739 C C . PRO A 1 95 ? 4.121 30.797 -2.178 1 97.62 95 PRO A C 1
ATOM 741 O O . PRO A 1 95 ? 4.938 31.141 -1.323 1 97.62 95 PRO A O 1
ATOM 744 N N . PHE A 1 96 ? 2.986 30.234 -1.881 1 98.44 96 PHE A N 1
ATOM 745 C CA . PHE A 1 96 ? 2.672 29.875 -0.503 1 98.44 96 PHE A CA 1
ATOM 746 C C . PHE A 1 96 ? 3.611 28.781 -0.001 1 98.44 96 PHE A C 1
ATOM 748 O O . PHE A 1 96 ? 4.164 28.891 1.096 1 98.44 96 PHE A O 1
ATOM 755 N N . ILE A 1 97 ? 3.805 27.703 -0.778 1 98.5 97 ILE A N 1
ATOM 756 C CA . ILE A 1 97 ? 4.613 26.547 -0.417 1 98.5 97 ILE A CA 1
ATOM 757 C C . ILE A 1 97 ? 6.043 26.984 -0.114 1 98.5 97 ILE A C 1
ATOM 759 O O . ILE A 1 97 ? 6.652 26.516 0.851 1 98.5 97 ILE A O 1
ATOM 763 N N . GLU A 1 98 ? 6.57 27.922 -0.86 1 97.81 98 GLU A N 1
ATOM 764 C CA . GLU A 1 98 ? 7.949 28.375 -0.709 1 97.81 98 GLU A CA 1
ATOM 765 C C . GLU A 1 98 ? 8.156 29.078 0.632 1 97.81 98 GLU A C 1
ATOM 767 O O . GLU A 1 98 ? 9.234 28.984 1.227 1 97.81 98 GLU A O 1
ATOM 772 N N . GLN A 1 99 ? 7.137 29.703 1.151 1 98 99 GLN A N 1
ATOM 773 C CA . GLN A 1 99 ? 7.234 30.391 2.434 1 98 99 GLN A CA 1
ATOM 774 C C . GLN A 1 99 ? 7.359 29.391 3.586 1 98 99 GLN A C 1
ATOM 776 O O . GLN A 1 99 ? 7.883 29.734 4.648 1 98 99 GLN A O 1
ATOM 781 N N . PHE A 1 100 ? 6.887 28.188 3.352 1 98.38 100 PHE A N 1
ATOM 782 C CA . PHE A 1 100 ? 6.891 27.172 4.383 1 98.38 100 PHE A CA 1
ATOM 783 C C . PHE A 1 100 ? 7.52 25.875 3.863 1 98.38 100 PHE A C 1
ATOM 785 O O . PHE A 1 100 ? 7.055 24.781 4.184 1 98.38 100 PHE A O 1
ATOM 792 N N . ARG A 1 101 ? 8.492 26.016 3.064 1 97.75 101 ARG A N 1
ATOM 793 C CA . ARG A 1 101 ? 9.117 24.875 2.408 1 97.75 101 ARG A CA 1
ATOM 794 C C . ARG A 1 101 ? 9.523 23.812 3.426 1 97.75 101 ARG A C 1
ATOM 796 O O . ARG A 1 101 ? 10.211 24.109 4.402 1 97.75 101 ARG A O 1
ATOM 803 N N . TRP A 1 102 ? 9.055 22.594 3.174 1 97.94 102 TRP A N 1
ATOM 804 C CA . TRP A 1 102 ? 9.312 21.406 3.975 1 97.94 102 TRP A CA 1
ATOM 805 C C . TRP A 1 102 ? 8.766 21.578 5.391 1 97.94 102 TRP A C 1
ATOM 807 O O . TRP A 1 102 ? 9.219 20.906 6.32 1 97.94 102 TRP A O 1
ATOM 817 N N . ARG A 1 103 ? 7.809 22.5 5.559 1 98.5 103 ARG A N 1
ATOM 818 C CA . ARG A 1 103 ? 7.137 22.719 6.832 1 98.5 103 ARG A CA 1
ATOM 819 C C . ARG A 1 103 ? 5.621 22.688 6.668 1 98.5 103 ARG A C 1
ATOM 821 O O . ARG A 1 103 ? 4.898 23.375 7.383 1 98.5 103 ARG A O 1
ATOM 828 N N . ILE A 1 104 ? 5.188 22.016 5.66 1 98.88 104 ILE A N 1
ATOM 829 C CA . ILE A 1 104 ? 3.77 21.75 5.438 1 98.88 104 ILE A CA 1
ATOM 830 C C . ILE A 1 104 ? 3.529 20.234 5.367 1 98.88 104 ILE A C 1
ATOM 832 O O . ILE A 1 104 ? 4.121 19.547 4.531 1 98.88 104 ILE A O 1
ATOM 836 N N . LEU A 1 105 ? 2.711 19.75 6.238 1 98.88 105 LEU A N 1
ATOM 837 C CA . LEU A 1 105 ? 2.342 18.328 6.238 1 98.88 105 LEU A CA 1
ATOM 838 C C . LEU A 1 105 ? 0.902 18.156 5.77 1 98.88 105 LEU A C 1
ATOM 840 O O . LEU A 1 105 ? 0.036 18.969 6.07 1 98.88 105 LEU A O 1
ATOM 844 N N . ASN A 1 106 ? 0.708 17.094 5.09 1 98.5 106 ASN A N 1
ATOM 845 C CA . ASN A 1 106 ? -0.631 16.656 4.711 1 98.5 106 ASN A CA 1
ATOM 846 C C . ASN A 1 106 ? -0.852 15.172 5.035 1 98.5 106 ASN A C 1
ATOM 848 O O . ASN A 1 106 ? 0.105 14.398 5.117 1 98.5 106 ASN A O 1
ATOM 852 N N . ILE A 1 107 ? -2.059 14.836 5.301 1 98.31 107 ILE A N 1
ATOM 853 C CA . ILE A 1 107 ? -2.453 13.445 5.473 1 98.31 107 ILE A CA 1
ATOM 854 C C . ILE A 1 107 ? -3.416 13.039 4.359 1 98.31 107 ILE A C 1
ATOM 856 O O . ILE A 1 107 ? -4.328 13.789 4.016 1 98.31 107 ILE A O 1
ATOM 860 N N . HIS A 1 108 ? -3.16 11.969 3.691 1 98.38 108 HIS A N 1
ATOM 861 C CA . HIS A 1 108 ? -3.959 11.43 2.598 1 98.38 108 HIS A CA 1
ATOM 862 C C . HIS A 1 108 ? -4.453 10.023 2.918 1 98.38 108 HIS A C 1
ATOM 864 O O . HIS A 1 108 ? -3.688 9.188 3.412 1 98.38 108 HIS A O 1
ATOM 870 N N . PRO A 1 109 ? -5.746 9.719 2.717 1 98.12 109 PRO A N 1
ATOM 871 C CA . PRO A 1 109 ? -6.348 8.469 3.201 1 98.12 109 PRO A CA 1
ATOM 872 C C . PRO A 1 109 ? -6.125 7.297 2.246 1 98.12 109 PRO A C 1
ATOM 874 O O . PRO A 1 109 ? -7.035 6.496 2.023 1 98.12 109 PRO A O 1
ATOM 877 N N . SER A 1 110 ? -5.02 7.172 1.669 1 98.62 110 SER A N 1
ATOM 878 C CA . SER A 1 110 ? -4.566 6.004 0.925 1 98.62 110 SER A CA 1
ATOM 879 C C . SER A 1 110 ? -3.053 5.84 1.018 1 98.62 110 SER A C 1
ATOM 881 O O . SER A 1 110 ? -2.359 6.723 1.526 1 98.62 110 SER A O 1
ATOM 883 N N . LEU A 1 111 ? -2.602 4.707 0.609 1 98.81 111 LEU A N 1
ATOM 884 C CA . LEU A 1 111 ? -1.162 4.5 0.506 1 98.81 111 LEU A CA 1
ATOM 885 C C . LEU A 1 111 ? -0.614 5.109 -0.78 1 98.81 111 LEU A C 1
ATOM 887 O O . LEU A 1 111 ? -0.529 4.434 -1.807 1 98.81 111 LEU A O 1
ATOM 891 N N . LEU A 1 112 ? -0.253 6.383 -0.644 1 98.62 112 LEU A N 1
ATOM 892 C CA . LEU A 1 112 ? 0.326 7.066 -1.795 1 98.62 112 LEU A CA 1
ATOM 893 C C . LEU A 1 112 ? 1.545 6.316 -2.316 1 98.62 112 LEU A C 1
ATOM 895 O O . LEU A 1 112 ? 2.264 5.676 -1.545 1 98.62 112 LEU A O 1
ATOM 899 N N . PRO A 1 113 ? 1.755 6.383 -3.707 1 98 113 PRO A N 1
ATOM 900 C CA . PRO A 1 113 ? 1.165 7.281 -4.703 1 98 113 PRO A CA 1
ATOM 901 C C . PRO A 1 113 ? -0.179 6.777 -5.227 1 98 113 PRO A C 1
ATOM 903 O O . PRO A 1 113 ? -0.883 7.508 -5.93 1 98 113 PRO A O 1
ATOM 906 N N . PHE A 1 114 ? -0.619 5.547 -4.855 1 97.81 114 PHE A N 1
ATOM 907 C CA . PHE A 1 114 ? -1.889 5.023 -5.348 1 97.81 114 PHE A CA 1
ATOM 908 C C . PHE A 1 114 ? -3.057 5.84 -4.805 1 97.81 114 PHE A C 1
ATOM 910 O O . PHE A 1 114 ? -3.074 6.199 -3.625 1 97.81 114 PHE A O 1
ATOM 917 N N . ALA A 1 115 ? -4.02 6.207 -5.684 1 97.31 115 ALA A N 1
ATOM 918 C CA . ALA A 1 115 ? -5.25 6.926 -5.367 1 97.31 115 ALA A CA 1
ATOM 919 C C . ALA A 1 115 ? -4.949 8.328 -4.848 1 97.31 115 ALA A C 1
ATOM 921 O O . ALA A 1 115 ? -5.574 8.789 -3.891 1 97.31 115 ALA A O 1
ATOM 922 N N . GLY A 1 116 ? -3.861 8.906 -5.348 1 96.12 116 GLY A N 1
ATOM 923 C CA . GLY A 1 116 ? -3.51 10.297 -5.09 1 96.12 116 GLY A CA 1
ATOM 924 C C . GLY A 1 116 ? -3.668 11.188 -6.305 1 96.12 116 GLY A C 1
ATOM 925 O O . GLY A 1 116 ? -4.137 10.742 -7.355 1 96.12 116 GLY A O 1
ATOM 926 N N . GLY A 1 117 ? -3.328 12.422 -6.148 1 92.75 117 GLY A N 1
ATOM 927 C CA . GLY A 1 117 ? -3.332 13.336 -7.277 1 92.75 117 GLY A CA 1
ATOM 928 C C . GLY A 1 117 ? -4.594 14.172 -7.363 1 92.75 117 GLY A C 1
ATOM 929 O O . GLY A 1 117 ? -5.434 14.133 -6.461 1 92.75 117 GLY A O 1
ATOM 930 N N . LYS A 1 118 ? -4.688 14.906 -8.445 1 86.31 118 LYS A N 1
ATOM 931 C CA . LYS A 1 118 ? -5.793 15.836 -8.641 1 86.31 118 LYS A CA 1
ATOM 932 C C . LYS A 1 118 ? -7.129 15.102 -8.703 1 86.31 118 LYS A C 1
ATOM 934 O O . LYS A 1 118 ? -7.262 14.102 -9.414 1 86.31 118 LYS A O 1
ATOM 939 N N . GLY A 1 119 ? -8.039 15.547 -7.906 1 85.19 119 GLY A N 1
ATOM 940 C CA . GLY A 1 119 ? -9.375 14.969 -7.926 1 85.19 119 GLY A CA 1
ATOM 941 C C . GLY A 1 119 ? -9.562 13.844 -6.93 1 85.19 119 GLY A C 1
ATOM 942 O O . GLY A 1 119 ? -10.68 13.383 -6.707 1 85.19 119 GLY A O 1
ATOM 943 N N . MET A 1 120 ? -8.508 13.477 -6.359 1 90.25 120 MET A N 1
ATOM 944 C CA . MET A 1 120 ? -8.57 12.367 -5.406 1 90.25 120 MET A CA 1
ATOM 945 C C . MET A 1 120 ? -8.664 12.891 -3.975 1 90.25 120 MET A C 1
ATOM 947 O O . MET A 1 120 ? -7.672 12.875 -3.238 1 90.25 120 MET A O 1
ATOM 951 N N . HIS A 1 121 ? -9.891 13.234 -3.617 1 88 121 HIS A N 1
ATOM 952 C CA . HIS A 1 121 ? -10.148 13.703 -2.264 1 88 121 HIS A CA 1
ATOM 953 C C . HIS A 1 121 ? -11.445 13.117 -1.714 1 88 121 HIS A C 1
ATOM 955 O O . HIS A 1 121 ? -12.297 12.656 -2.479 1 88 121 HIS A O 1
ATOM 961 N N . GLY A 1 122 ? -11.438 13.07 -0.427 1 88.44 122 GLY A N 1
ATOM 962 C CA . GLY A 1 122 ? -12.648 12.602 0.227 1 88.44 122 GLY A CA 1
ATOM 963 C C . GLY A 1 122 ? -13.008 11.18 -0.135 1 88.44 122 GLY A C 1
ATOM 964 O O . GLY A 1 122 ? -12.148 10.297 -0.135 1 88.44 122 GLY A O 1
ATOM 965 N N . VAL A 1 123 ? -14.266 11.016 -0.446 1 92.31 123 VAL A N 1
ATOM 966 C CA . VAL A 1 123 ? -14.805 9.672 -0.652 1 92.31 123 VAL A CA 1
ATOM 967 C C . VAL A 1 123 ? -14.258 9.094 -1.953 1 92.31 123 VAL A C 1
ATOM 969 O O . VAL A 1 123 ? -14.203 7.871 -2.119 1 92.31 123 VAL A O 1
ATOM 972 N N . ARG A 1 124 ? -13.828 9.953 -2.828 1 94.19 124 ARG A N 1
ATOM 973 C CA . ARG A 1 124 ? -13.336 9.5 -4.125 1 94.19 124 ARG A CA 1
ATOM 974 C C . ARG A 1 124 ? -12.086 8.648 -3.973 1 94.19 124 ARG A C 1
ATOM 976 O O . ARG A 1 124 ? -11.859 7.715 -4.75 1 94.19 124 ARG A O 1
ATOM 983 N N . VAL A 1 125 ? -11.273 8.977 -2.963 1 96.62 125 VAL A N 1
ATOM 984 C CA . VAL A 1 125 ? -10.094 8.172 -2.68 1 96.62 125 VAL A CA 1
ATOM 985 C C . VAL A 1 125 ? -10.516 6.742 -2.344 1 96.62 125 VAL A C 1
ATOM 987 O O . VAL A 1 125 ? -9.961 5.781 -2.891 1 96.62 125 VAL A O 1
ATOM 990 N N . HIS A 1 126 ? -11.5 6.617 -1.512 1 97.75 126 HIS A N 1
ATOM 991 C CA . HIS A 1 126 ? -11.961 5.305 -1.073 1 97.75 126 HIS A CA 1
ATOM 992 C C . HIS A 1 126 ? -12.672 4.562 -2.201 1 97.75 126 HIS A C 1
ATOM 994 O O . HIS A 1 126 ? -12.602 3.334 -2.283 1 97.75 126 HIS A O 1
ATOM 1000 N N . MET A 1 127 ? -13.336 5.352 -3.08 1 97.25 127 MET A N 1
ATOM 1001 C CA . MET A 1 127 ? -13.938 4.75 -4.266 1 97.25 127 MET A CA 1
ATOM 1002 C C . MET A 1 127 ? -12.867 4.102 -5.145 1 97.25 127 MET A C 1
ATOM 1004 O O . MET A 1 127 ? -13.039 2.975 -5.609 1 97.25 127 MET A O 1
ATOM 1008 N N . GLU A 1 128 ? -11.789 4.812 -5.371 1 97.06 128 GLU A N 1
ATOM 1009 C CA . GLU A 1 128 ? -10.703 4.297 -6.191 1 97.06 128 GLU A CA 1
ATOM 1010 C C . GLU A 1 128 ? -10.062 3.068 -5.547 1 97.06 128 GLU A C 1
ATOM 1012 O O . GLU A 1 128 ? -9.75 2.092 -6.23 1 97.06 128 GLU A O 1
ATOM 1017 N N . VAL A 1 129 ? -9.867 3.115 -4.258 1 98.44 129 VAL A N 1
ATOM 1018 C CA . VAL A 1 129 ? -9.289 2.014 -3.496 1 98.44 129 VAL A CA 1
ATOM 1019 C C . VAL A 1 129 ? -10.18 0.782 -3.605 1 98.44 129 VAL A C 1
ATOM 1021 O O . VAL A 1 129 ? -9.703 -0.315 -3.906 1 98.44 129 VAL A O 1
ATOM 1024 N N . TYR A 1 130 ? -11.445 0.993 -3.404 1 98.31 130 TYR A N 1
ATOM 1025 C CA . TYR A 1 130 ? -12.398 -0.112 -3.465 1 98.31 130 TYR A CA 1
ATOM 1026 C C . TYR A 1 130 ? -12.461 -0.698 -4.871 1 98.31 130 TYR A C 1
ATOM 1028 O O . TYR A 1 130 ? -12.438 -1.919 -5.043 1 98.31 130 TYR A O 1
ATOM 1036 N N . LYS A 1 131 ? -12.539 0.176 -5.82 1 97.75 131 LYS A N 1
ATOM 1037 C CA . LYS A 1 131 ? -12.625 -0.238 -7.219 1 97.75 131 LYS A CA 1
ATOM 1038 C C . LYS A 1 131 ? -11.445 -1.127 -7.602 1 97.75 131 LYS A C 1
ATOM 1040 O O . LYS A 1 131 ? -11.625 -2.143 -8.281 1 97.75 131 LYS A O 1
ATOM 1045 N N . ALA A 1 132 ? -10.281 -0.809 -7.137 1 98.06 132 ALA A N 1
ATOM 1046 C CA . ALA A 1 132 ? -9.055 -1.499 -7.512 1 98.06 132 ALA A CA 1
ATOM 1047 C C . ALA A 1 132 ? -8.977 -2.879 -6.867 1 98.06 132 ALA A C 1
ATOM 1049 O O . ALA A 1 132 ? -8.164 -3.717 -7.266 1 98.06 132 ALA A O 1
ATOM 1050 N N . GLY A 1 133 ? -9.727 -3.133 -5.82 1 98.44 133 GLY A N 1
ATOM 1051 C CA . GLY A 1 133 ? -9.773 -4.438 -5.18 1 98.44 133 GLY A CA 1
ATOM 1052 C C . GLY A 1 133 ? -8.555 -4.723 -4.32 1 98.44 133 GLY A C 1
ATOM 1053 O O . GLY A 1 133 ? -8.234 -5.883 -4.051 1 98.44 133 GLY A O 1
ATOM 1054 N N . VAL A 1 134 ? -7.816 -3.676 -3.941 1 98.75 134 VAL A N 1
ATOM 1055 C CA . VAL A 1 134 ? -6.648 -3.861 -3.09 1 98.75 134 VAL A CA 1
ATOM 1056 C C . VAL A 1 134 ? -7.074 -4.418 -1.733 1 98.75 134 VAL A C 1
ATOM 1058 O O . VAL A 1 134 ? -8.227 -4.238 -1.317 1 98.75 134 VAL A O 1
ATOM 1061 N N . LYS A 1 135 ? -6.152 -5.113 -1.078 1 98.56 135 LYS A N 1
ATOM 1062 C CA . LYS A 1 135 ? -6.477 -5.699 0.219 1 98.56 135 LYS A CA 1
ATOM 1063 C C . LYS A 1 135 ? -5.812 -4.926 1.354 1 98.56 135 LYS A C 1
ATOM 1065 O O . LYS A 1 135 ? -6.109 -5.16 2.527 1 98.56 135 LYS A O 1
ATOM 1070 N N . THR A 1 136 ? -4.965 -3.99 0.946 1 98.12 136 THR A N 1
ATOM 1071 C CA . THR A 1 136 ? -4.285 -3.115 1.896 1 98.12 136 THR A CA 1
ATOM 1072 C C . THR A 1 136 ? -4.41 -1.654 1.468 1 98.12 136 THR A C 1
ATOM 1074 O O . THR A 1 136 ? -4.035 -1.298 0.348 1 98.12 136 THR A O 1
ATOM 1077 N N . SER A 1 137 ? -5 -0.888 2.281 1 98.25 137 SER A N 1
ATOM 1078 C CA . SER A 1 137 ? -4.992 0.566 2.166 1 98.25 137 SER A CA 1
ATOM 1079 C C . SER A 1 137 ? -4.324 1.214 3.375 1 98.25 137 SER A C 1
ATOM 1081 O O . SER A 1 137 ? -3.432 0.624 3.988 1 98.25 137 SER A O 1
ATOM 1083 N N . GLY A 1 138 ? -4.598 2.473 3.607 1 98.19 138 GLY A N 1
ATOM 1084 C CA . GLY A 1 138 ? -4.066 3.148 4.781 1 98.19 138 GLY A CA 1
ATOM 1085 C C . GLY A 1 138 ? -3.662 4.586 4.508 1 98.19 138 GLY A C 1
ATOM 1086 O O . GLY A 1 138 ? -3.553 4.996 3.35 1 98.19 138 GLY A O 1
ATOM 1087 N N . PRO A 1 139 ? -3.428 5.289 5.551 1 98.5 139 PRO A N 1
ATOM 1088 C CA . PRO A 1 139 ? -3.102 6.707 5.387 1 98.5 139 PRO A CA 1
ATOM 1089 C C . PRO A 1 139 ? -1.618 6.945 5.109 1 98.5 139 PRO A C 1
ATOM 1091 O O . PRO A 1 139 ? -0.779 6.113 5.469 1 98.5 139 PRO A O 1
ATOM 1094 N N . THR A 1 140 ? -1.349 8.07 4.492 1 98.88 140 THR A N 1
ATOM 1095 C CA . THR A 1 140 ? -0.011 8.594 4.242 1 98.88 140 THR A CA 1
ATOM 1096 C C . THR A 1 140 ? 0.131 10.008 4.793 1 98.88 140 THR A C 1
ATOM 1098 O O . THR A 1 140 ? -0.751 10.844 4.602 1 98.88 140 THR A O 1
ATOM 1101 N N . VAL A 1 141 ? 1.129 10.195 5.555 1 98.88 141 VAL A N 1
ATOM 1102 C CA . VAL A 1 141 ? 1.536 11.562 5.867 1 98.88 141 VAL A CA 1
ATOM 1103 C C . VAL A 1 141 ? 2.729 11.961 5 1 98.88 141 VAL A C 1
ATOM 1105 O O . VAL A 1 141 ? 3.711 11.219 4.91 1 98.88 141 VAL A O 1
ATOM 1108 N N . HIS A 1 142 ? 2.596 13.094 4.359 1 98.88 142 HIS A N 1
ATOM 1109 C CA . HIS A 1 142 ? 3.674 13.539 3.482 1 98.88 142 HIS A CA 1
ATOM 1110 C C . HIS A 1 142 ? 3.889 15.047 3.594 1 98.88 142 HIS A C 1
ATOM 1112 O O . HIS A 1 142 ? 3.01 15.766 4.07 1 98.88 142 HIS A O 1
ATOM 1118 N N . LEU A 1 143 ? 5.051 15.461 3.223 1 98.81 143 LEU A N 1
ATOM 1119 C CA . LEU A 1 143 ? 5.332 16.875 3.045 1 98.81 143 LEU A CA 1
ATOM 1120 C C . LEU A 1 143 ? 4.719 17.391 1.746 1 98.81 143 LEU A C 1
ATOM 1122 O O . LEU A 1 143 ? 4.555 16.641 0.788 1 98.81 143 LEU A O 1
ATOM 1126 N N . VAL A 1 144 ? 4.344 18.672 1.779 1 98.62 144 VAL A N 1
ATOM 1127 C CA . VAL A 1 144 ? 3.701 19.266 0.615 1 98.62 144 VAL A CA 1
ATOM 1128 C C . VAL A 1 144 ? 4.746 19.969 -0.253 1 98.62 144 VAL A C 1
ATOM 1130 O O . VAL A 1 144 ? 5.598 20.703 0.258 1 98.62 144 VAL A O 1
ATOM 1133 N N . ASP A 1 145 ? 4.738 19.625 -1.504 1 97.69 145 ASP A N 1
ATOM 1134 C CA . ASP A 1 145 ? 5.508 20.344 -2.512 1 97.69 145 ASP A CA 1
ATOM 1135 C C . ASP A 1 145 ? 4.625 20.766 -3.684 1 97.69 145 ASP A C 1
ATOM 1137 O O . ASP A 1 145 ? 3.406 20.906 -3.533 1 97.69 145 ASP A O 1
ATOM 1141 N N . GLU A 1 146 ? 5.168 21.078 -4.785 1 96.38 146 GLU A N 1
ATOM 1142 C CA . GLU A 1 146 ? 4.422 21.656 -5.898 1 96.38 146 GLU A CA 1
ATOM 1143 C C . GLU A 1 146 ? 3.531 20.609 -6.566 1 96.38 146 GLU A C 1
ATOM 1145 O O . GLU A 1 146 ? 2.621 20.953 -7.32 1 96.38 146 GLU A O 1
ATOM 1150 N N . SER A 1 147 ? 3.834 19.359 -6.297 1 95.56 147 SER A N 1
ATOM 1151 C CA . SER A 1 147 ? 2.992 18.297 -6.844 1 95.56 147 SER A CA 1
ATOM 1152 C C . SER A 1 147 ? 1.807 18.016 -5.93 1 95.56 147 SER A C 1
ATOM 1154 O O . SER A 1 147 ? 1.871 18.266 -4.723 1 95.56 147 SER A O 1
ATOM 1156 N N . VAL A 1 148 ? 0.687 17.594 -6.473 1 94.62 148 VAL A N 1
ATOM 1157 C CA . VAL A 1 148 ? -0.472 17.203 -5.672 1 94.62 148 VAL A CA 1
ATOM 1158 C C . VAL A 1 148 ? -0.276 15.805 -5.113 1 94.62 148 VAL A C 1
ATOM 1160 O O . VAL A 1 148 ? -0.275 14.82 -5.867 1 94.62 148 VAL A O 1
ATOM 1163 N N . ASP A 1 149 ? -0.135 15.688 -3.852 1 96.44 149 ASP A N 1
ATOM 1164 C CA . ASP A 1 149 ? 0.043 14.43 -3.127 1 96.44 149 ASP A CA 1
ATOM 1165 C C . ASP A 1 149 ? 1.351 13.75 -3.521 1 96.44 149 ASP A C 1
ATOM 1167 O O . ASP A 1 149 ? 1.49 12.531 -3.381 1 96.44 149 ASP A O 1
ATOM 1171 N N . GLY A 1 150 ? 2.262 14.492 -4.062 1 97 150 GLY A N 1
ATOM 1172 C CA . GLY A 1 150 ? 3.471 13.891 -4.602 1 97 150 GLY A CA 1
ATOM 1173 C C . GLY A 1 150 ? 4.711 14.219 -3.795 1 97 150 GLY A C 1
ATOM 1174 O O . GLY A 1 150 ? 5.805 13.742 -4.102 1 97 150 GLY A O 1
ATOM 1175 N N . GLY A 1 151 ? 4.609 15.031 -2.744 1 98.19 151 GLY A N 1
ATOM 1176 C CA . GLY A 1 151 ? 5.766 15.391 -1.941 1 98.19 151 GLY A CA 1
ATOM 1177 C C . GLY A 1 151 ? 6.344 14.227 -1.166 1 98.19 151 GLY A C 1
ATOM 1178 O O . GLY A 1 151 ? 5.746 13.148 -1.124 1 98.19 151 GLY A O 1
ATOM 1179 N N . PRO A 1 152 ? 7.477 14.453 -0.537 1 98.69 152 PRO A N 1
ATOM 1180 C CA . PRO A 1 152 ? 8.156 13.367 0.174 1 98.69 152 PRO A CA 1
ATOM 1181 C C . PRO A 1 152 ? 7.273 12.727 1.244 1 98.69 152 PRO A C 1
ATOM 1183 O O . PRO A 1 152 ? 6.734 13.422 2.105 1 98.69 152 PRO A O 1
ATOM 1186 N N . ILE A 1 153 ? 7.133 11.453 1.162 1 98.88 153 ILE A N 1
ATOM 1187 C CA . ILE A 1 153 ? 6.328 10.703 2.119 1 98.88 153 ILE A CA 1
ATOM 1188 C C . ILE A 1 153 ? 7.09 10.562 3.436 1 98.88 153 ILE A C 1
ATOM 1190 O O . ILE A 1 153 ? 8.25 10.141 3.445 1 98.88 153 ILE A O 1
ATOM 1194 N N . VAL A 1 154 ? 6.41 10.922 4.512 1 98.81 154 VAL A N 1
ATOM 1195 C CA . VAL A 1 154 ? 7.039 10.875 5.828 1 98.81 154 VAL A CA 1
ATOM 1196 C C . VAL A 1 154 ? 6.781 9.508 6.473 1 98.81 154 VAL A C 1
ATOM 1198 O O . VAL A 1 154 ? 7.707 8.875 6.984 1 98.81 154 VAL A O 1
ATOM 1201 N N . ASP A 1 155 ? 5.578 9.086 6.422 1 98.56 155 ASP A N 1
ATOM 1202 C CA . ASP A 1 155 ? 5.246 7.773 6.961 1 98.56 155 ASP A CA 1
ATOM 1203 C C . ASP A 1 155 ? 3.9 7.285 6.426 1 98.56 155 ASP A C 1
ATOM 1205 O O . ASP A 1 155 ? 3.121 8.07 5.879 1 98.56 155 ASP A O 1
ATOM 1209 N N . GLN A 1 156 ? 3.68 6.016 6.527 1 98.62 156 GLN A N 1
ATOM 1210 C CA . GLN A 1 156 ? 2.469 5.324 6.094 1 98.62 156 GLN A CA 1
ATOM 1211 C C . GLN A 1 156 ? 2.098 4.203 7.062 1 98.62 156 GLN A C 1
ATOM 1213 O O . GLN A 1 156 ? 2.975 3.543 7.621 1 98.62 156 GLN A O 1
ATOM 1218 N N . TRP A 1 157 ? 0.857 4.035 7.25 1 97.38 157 TRP A N 1
ATOM 1219 C CA . TRP A 1 157 ? 0.37 2.908 8.039 1 97.38 157 TRP A CA 1
ATOM 1220 C C . TRP A 1 157 ? -0.609 2.061 7.238 1 97.38 157 TRP A C 1
ATOM 1222 O O . TRP A 1 157 ? -1.713 2.51 6.922 1 97.38 157 TRP A O 1
ATOM 1232 N N . PRO A 1 158 ? -0.203 0.812 6.996 1 97.31 158 PRO A N 1
ATOM 1233 C CA . PRO A 1 158 ? -1.104 -0.054 6.23 1 97.31 158 PRO A CA 1
ATOM 1234 C C . PRO A 1 158 ? -2.314 -0.507 7.043 1 97.31 158 PRO A C 1
ATOM 1236 O O . PRO A 1 158 ? -2.205 -0.728 8.25 1 97.31 158 PRO A O 1
ATOM 1239 N N . VAL A 1 159 ? -3.441 -0.625 6.355 1 97 159 VAL A N 1
ATOM 1240 C CA . VAL A 1 159 ? -4.707 -1.083 6.918 1 97 159 VAL A CA 1
ATOM 1241 C C . VAL A 1 159 ? -5.285 -2.199 6.047 1 97 159 VAL A C 1
ATOM 1243 O O . VAL A 1 159 ? -5.504 -2.012 4.852 1 97 159 VAL A O 1
ATOM 1246 N N . TYR A 1 160 ? -5.477 -3.363 6.648 1 96.25 160 TYR A N 1
ATOM 1247 C CA . TYR A 1 160 ? -6.082 -4.453 5.891 1 96.25 160 TYR A CA 1
ATOM 1248 C C . TYR A 1 160 ? -7.562 -4.191 5.645 1 96.25 160 TYR A C 1
ATOM 1250 O O . TYR A 1 160 ? -8.297 -3.82 6.566 1 96.25 160 TYR A O 1
ATOM 1258 N N . ILE A 1 161 ? -7.996 -4.402 4.426 1 97.31 161 ILE A N 1
ATOM 1259 C CA . ILE A 1 161 ? -9.391 -4.098 4.113 1 97.31 161 ILE A CA 1
ATOM 1260 C C . ILE A 1 161 ? -10 -5.246 3.314 1 97.31 161 ILE A C 1
ATOM 1262 O O . ILE A 1 161 ? -11.094 -5.113 2.764 1 97.31 161 ILE A O 1
ATOM 1266 N N . GLY A 1 162 ? -9.328 -6.359 3.203 1 96.44 162 GLY A N 1
ATOM 1267 C CA . GLY A 1 162 ? -9.781 -7.48 2.396 1 96.44 162 GLY A CA 1
ATOM 1268 C C . GLY A 1 162 ? -11.125 -8.031 2.852 1 96.44 162 GLY A C 1
ATOM 1269 O O . GLY A 1 162 ? -11.906 -8.516 2.035 1 96.44 162 GLY A O 1
ATOM 1270 N N . ASP A 1 163 ? -11.328 -7.988 4.141 1 95.31 163 ASP A N 1
ATOM 1271 C CA . ASP A 1 163 ? -12.531 -8.555 4.734 1 95.31 163 ASP A CA 1
ATOM 1272 C C . ASP A 1 163 ? -13.773 -7.77 4.309 1 95.31 163 ASP A C 1
ATOM 1274 O O . ASP A 1 163 ? -14.883 -8.305 4.297 1 95.31 163 ASP A O 1
ATOM 1278 N N . ILE A 1 164 ? -13.617 -6.543 3.945 1 97 164 ILE A N 1
ATOM 1279 C CA . ILE A 1 164 ? -14.742 -5.664 3.639 1 97 164 ILE A CA 1
ATOM 1280 C C . ILE A 1 164 ? -15.453 -6.16 2.385 1 97 164 ILE A C 1
ATOM 1282 O O . ILE A 1 164 ? -16.688 -6.07 2.283 1 97 164 ILE A O 1
ATOM 1286 N N . TYR A 1 165 ? -14.695 -6.695 1.435 1 97.31 165 TYR A N 1
ATOM 1287 C CA . TYR A 1 165 ? -15.25 -7.137 0.161 1 97.31 165 TYR A CA 1
ATOM 1288 C C . TYR A 1 165 ? -16.219 -8.305 0.36 1 97.31 165 TYR A C 1
ATOM 1290 O O . TYR A 1 165 ? -17.062 -8.57 -0.495 1 97.31 165 TYR A O 1
ATOM 1298 N N . SER A 1 166 ? -16.078 -9.047 1.463 1 95.12 166 SER A N 1
ATOM 1299 C CA . SER A 1 166 ? -16.875 -10.242 1.707 1 95.12 166 SER A CA 1
ATOM 1300 C C . SER A 1 166 ? -18.172 -9.906 2.434 1 95.12 166 SER A C 1
ATOM 1302 O O . SER A 1 166 ? -19.047 -10.758 2.574 1 95.12 166 SER A O 1
ATOM 1304 N N . LEU A 1 167 ? -18.266 -8.672 2.881 1 95.44 167 LEU A N 1
ATOM 1305 C CA . LEU A 1 167 ? -19.453 -8.281 3.617 1 95.44 167 LEU A CA 1
ATOM 1306 C C . LEU A 1 167 ? -20.688 -8.312 2.713 1 95.44 167 LEU A C 1
ATOM 1308 O O . LEU A 1 167 ? -20.609 -7.934 1.542 1 95.44 167 LEU A O 1
ATOM 1312 N N . ASP A 1 168 ? -21.797 -8.727 3.281 1 95 168 ASP A N 1
ATOM 1313 C CA . ASP A 1 168 ? -23.047 -8.742 2.549 1 95 168 ASP A CA 1
ATOM 1314 C C . ASP A 1 168 ? -23.891 -7.512 2.877 1 95 168 ASP A C 1
ATOM 1316 O O . ASP A 1 168 ? -24.984 -7.629 3.451 1 95 168 ASP A O 1
ATOM 1320 N N . ILE A 1 169 ? -23.391 -6.324 2.539 1 96.94 169 ILE A N 1
ATOM 1321 C CA . ILE A 1 169 ? -24.047 -5.031 2.729 1 96.94 169 ILE A CA 1
ATOM 1322 C C . ILE A 1 169 ? -23.891 -4.184 1.47 1 96.94 169 ILE A C 1
ATOM 1324 O O . ILE A 1 169 ? -23.078 -4.508 0.594 1 96.94 169 ILE A O 1
ATOM 1328 N N . PRO A 1 170 ? -24.656 -3.133 1.37 1 96.69 170 PRO A N 1
ATOM 1329 C CA . PRO A 1 170 ? -24.609 -2.305 0.162 1 96.69 170 PRO A CA 1
ATOM 1330 C C . PRO A 1 170 ? -23.25 -1.641 -0.043 1 96.69 170 PRO A C 1
ATOM 1332 O O . PRO A 1 170 ? -22.562 -1.334 0.93 1 96.69 170 PRO A O 1
ATOM 1335 N N . TYR A 1 171 ? -22.938 -1.353 -1.267 1 96.12 171 TYR A N 1
ATOM 1336 C CA . TYR A 1 171 ? -21.672 -0.785 -1.706 1 96.12 171 TYR A CA 1
ATOM 1337 C C . TYR A 1 171 ? -21.344 0.482 -0.925 1 96.12 171 TYR A C 1
ATOM 1339 O O . TYR A 1 171 ? -20.234 0.627 -0.407 1 96.12 171 TYR A O 1
ATOM 1347 N N . ASP A 1 172 ? -22.312 1.351 -0.794 1 96.25 172 ASP A N 1
ATOM 1348 C CA . ASP A 1 172 ? -22.062 2.629 -0.133 1 96.25 172 ASP A CA 1
ATOM 1349 C C . ASP A 1 172 ? -21.719 2.426 1.34 1 96.25 172 ASP A C 1
ATOM 1351 O O . ASP A 1 172 ? -20.938 3.193 1.909 1 96.25 172 ASP A O 1
ATOM 1355 N N . GLN A 1 173 ? -22.297 1.367 1.912 1 97.5 173 GLN A N 1
ATOM 1356 C CA . GLN A 1 173 ? -21.969 1.051 3.301 1 97.5 173 GLN A CA 1
ATOM 1357 C C . GLN A 1 173 ? -20.578 0.465 3.422 1 97.5 173 GLN A C 1
ATOM 1359 O O . GLN A 1 173 ? -19.859 0.75 4.383 1 97.5 173 GLN A O 1
ATOM 1364 N N . LYS A 1 174 ? -20.219 -0.323 2.469 1 97.69 174 LYS A N 1
ATOM 1365 C CA . LYS A 1 174 ? -18.859 -0.845 2.453 1 97.69 174 LYS A CA 1
ATOM 1366 C C . LYS A 1 174 ? -17.844 0.285 2.346 1 97.69 174 LYS A C 1
ATOM 1368 O O . LYS A 1 174 ? -16.812 0.271 3.031 1 97.69 174 LYS A O 1
ATOM 1373 N N . LEU A 1 175 ? -18.156 1.286 1.538 1 97.75 175 LEU A N 1
ATOM 1374 C CA . LEU A 1 175 ? -17.25 2.432 1.39 1 97.75 175 LEU A CA 1
ATOM 1375 C C . LEU A 1 175 ? -17.141 3.203 2.699 1 97.75 175 LEU A C 1
ATOM 1377 O O . LEU A 1 175 ? -16.047 3.66 3.061 1 97.75 175 LEU A O 1
ATOM 1381 N N . SER A 1 176 ? -18.266 3.336 3.324 1 97.69 176 SER A N 1
ATOM 1382 C CA . SER A 1 176 ? -18.281 4.043 4.602 1 97.69 176 SER A CA 1
ATOM 1383 C C . SER A 1 176 ? -17.438 3.307 5.641 1 97.69 176 SER A C 1
ATOM 1385 O O . SER A 1 176 ? -16.703 3.934 6.414 1 97.69 176 SER A O 1
ATOM 1387 N N . ILE A 1 177 ? -17.547 1.991 5.652 1 97.69 177 ILE A N 1
ATOM 1388 C CA . ILE A 1 177 ? -16.766 1.161 6.574 1 97.69 177 ILE A CA 1
ATOM 1389 C C . ILE A 1 177 ? -15.281 1.294 6.266 1 97.69 177 ILE A C 1
ATOM 1391 O O . ILE A 1 177 ? -14.461 1.457 7.176 1 97.69 177 ILE A O 1
ATOM 1395 N N . LEU A 1 178 ? -14.961 1.275 5.004 1 98.19 178 LEU A N 1
ATOM 1396 C CA . LEU A 1 178 ? -13.578 1.449 4.566 1 98.19 178 LEU A CA 1
ATOM 1397 C C . LEU A 1 178 ? -13.031 2.801 5.012 1 98.19 178 LEU A C 1
ATOM 1399 O O . LEU A 1 178 ? -11.938 2.875 5.582 1 98.19 178 LEU A O 1
ATOM 1403 N N . ALA A 1 179 ? -13.758 3.834 4.785 1 97.88 179 ALA A N 1
ATOM 1404 C CA . ALA A 1 179 ? -13.352 5.191 5.148 1 97.88 179 ALA A CA 1
ATOM 1405 C C . ALA A 1 179 ? -13.164 5.32 6.656 1 97.88 179 ALA A C 1
ATOM 1407 O O . ALA A 1 179 ? -12.156 5.875 7.113 1 97.88 179 ALA A O 1
ATOM 1408 N N . ASP A 1 180 ? -14.117 4.801 7.379 1 97 180 ASP A N 1
ATOM 1409 C CA . ASP A 1 180 ? -14.047 4.871 8.836 1 97 180 ASP A CA 1
ATOM 1410 C C . ASP A 1 180 ? -12.852 4.098 9.375 1 97 180 ASP A C 1
ATOM 1412 O O . ASP A 1 180 ? -12.18 4.547 10.305 1 97 180 ASP A O 1
ATOM 1416 N N . ARG A 1 181 ? -12.609 2.963 8.828 1 96.69 181 ARG A N 1
ATOM 1417 C CA . ARG A 1 181 ? -11.484 2.143 9.25 1 96.69 181 ARG A CA 1
ATOM 1418 C C . ARG A 1 181 ? -10.164 2.871 9.031 1 96.69 181 ARG A C 1
ATOM 1420 O O . ARG A 1 181 ? -9.312 2.918 9.922 1 96.69 181 ARG A O 1
ATOM 1427 N N . VAL A 1 182 ? -9.992 3.451 7.863 1 97.56 182 VAL A N 1
ATOM 1428 C CA . VAL A 1 182 ? -8.758 4.168 7.543 1 97.56 182 VAL A CA 1
ATOM 1429 C C . VAL A 1 182 ? -8.633 5.398 8.438 1 97.56 182 VAL A C 1
ATOM 1431 O O . VAL A 1 182 ? -7.531 5.738 8.875 1 97.56 182 VAL A O 1
ATOM 1434 N N . LEU A 1 183 ? -9.719 6.055 8.727 1 96.81 183 LEU A N 1
ATOM 1435 C CA . LEU A 1 183 ? -9.734 7.277 9.523 1 96.81 183 LEU A CA 1
ATOM 1436 C C . LEU A 1 183 ? -9.18 7.023 10.922 1 96.81 183 LEU A C 1
ATOM 1438 O O . LEU A 1 183 ? -8.492 7.875 11.492 1 96.81 183 LEU A O 1
ATOM 1442 N N . ILE A 1 184 ? -9.461 5.883 11.5 1 95.81 184 ILE A N 1
ATOM 1443 C CA . ILE A 1 184 ? -8.945 5.508 12.812 1 95.81 184 ILE A CA 1
ATOM 1444 C C . ILE A 1 184 ? -7.422 5.586 12.812 1 95.81 184 ILE A C 1
ATOM 1446 O O . ILE A 1 184 ? -6.82 6.113 13.75 1 95.81 184 ILE A O 1
ATOM 1450 N N . TYR A 1 185 ? -6.852 5.176 11.773 1 96.62 185 TYR A N 1
ATOM 1451 C CA . TYR A 1 185 ? -5.398 5.137 11.672 1 96.62 185 TYR A CA 1
ATOM 1452 C C . TYR A 1 185 ? -4.84 6.5 11.281 1 96.62 185 TYR A C 1
ATOM 1454 O O . TYR A 1 185 ? -3.73 6.859 11.68 1 96.62 185 TYR A O 1
ATOM 1462 N N . GLU A 1 186 ? -5.598 7.273 10.516 1 97.62 186 GLU A N 1
ATOM 1463 C CA . GLU A 1 186 ? -5.18 8.633 10.18 1 97.62 186 GLU A CA 1
ATOM 1464 C C . GLU A 1 186 ? -4.914 9.453 11.438 1 97.62 186 GLU A C 1
ATOM 1466 O O . GLU A 1 186 ? -3.889 10.133 11.539 1 97.62 186 GLU A O 1
ATOM 1471 N N . HIS A 1 187 ? -5.852 9.367 12.336 1 97.56 187 HIS A N 1
ATOM 1472 C CA . HIS A 1 187 ? -5.777 10.148 13.562 1 97.56 187 HIS A CA 1
ATOM 1473 C C . HIS A 1 187 ? -4.5 9.844 14.336 1 97.56 187 HIS A C 1
ATOM 1475 O O . HIS A 1 187 ? -3.854 10.758 14.859 1 97.56 187 HIS A O 1
ATOM 1481 N N . ARG A 1 188 ? -4.141 8.648 14.344 1 97.19 188 ARG A N 1
ATOM 1482 C CA . ARG A 1 188 ? -2.994 8.219 15.141 1 97.19 188 ARG A CA 1
ATOM 1483 C C . ARG A 1 188 ? -1.686 8.469 14.398 1 97.19 188 ARG A C 1
ATOM 1485 O O . ARG A 1 188 ? -0.714 8.945 14.984 1 97.19 188 ARG A O 1
ATOM 1492 N N . LEU A 1 189 ? -1.711 8.203 13.125 1 97.81 189 LEU A N 1
ATOM 1493 C CA . LEU A 1 189 ? -0.495 8.375 12.336 1 97.81 189 LEU A CA 1
ATOM 1494 C C . LEU A 1 189 ? -0.085 9.844 12.281 1 97.81 189 LEU A C 1
ATOM 1496 O O . LEU A 1 189 ? 1.098 10.164 12.406 1 97.81 189 LEU A O 1
ATOM 1500 N N . TYR A 1 190 ? -1.035 10.688 12.031 1 98.62 190 TYR A N 1
ATOM 1501 C CA . TYR A 1 190 ? -0.718 12.109 11.906 1 98.62 190 TYR A CA 1
ATOM 1502 C C . TYR A 1 190 ? -0.058 12.633 13.172 1 98.62 190 TYR A C 1
ATOM 1504 O O . TYR A 1 190 ? 0.941 13.352 13.109 1 98.62 190 TYR A O 1
ATOM 1512 N N . SER A 1 191 ? -0.599 12.203 14.289 1 98.12 191 SER A N 1
ATOM 1513 C CA . SER A 1 191 ? -0.059 12.609 15.586 1 98.12 191 SER A CA 1
ATOM 1514 C C . SER A 1 191 ? 1.346 12.055 15.797 1 98.12 191 SER A C 1
ATOM 1516 O O . SER A 1 191 ? 2.203 12.734 16.375 1 98.12 191 SER A O 1
ATOM 1518 N N . ARG A 1 192 ? 1.524 10.867 15.406 1 97.75 192 ARG A N 1
ATOM 1519 C CA . ARG A 1 192 ? 2.857 10.289 15.523 1 97.75 192 ARG A CA 1
ATOM 1520 C C . ARG A 1 192 ? 3.887 11.117 14.758 1 97.75 192 ARG A C 1
ATOM 1522 O O . ARG A 1 192 ? 4.965 11.406 15.281 1 97.75 192 ARG A O 1
ATOM 1529 N N . VAL A 1 193 ? 3.551 11.492 13.562 1 98.56 193 VAL A N 1
ATOM 1530 C CA . VAL A 1 193 ? 4.457 12.266 12.719 1 98.56 193 VAL A CA 1
ATOM 1531 C C . VAL A 1 193 ? 4.68 13.648 13.328 1 98.56 193 VAL A C 1
ATOM 1533 O O . VAL A 1 193 ? 5.812 14.125 13.398 1 98.56 193 VAL A O 1
ATOM 1536 N N . LEU A 1 194 ? 3.619 14.234 13.828 1 98.75 194 LEU A N 1
ATOM 1537 C CA . LEU A 1 194 ? 3.732 15.539 14.469 1 98.75 194 LEU A CA 1
ATOM 1538 C C . LEU A 1 194 ? 4.676 15.484 15.664 1 98.75 194 LEU A C 1
ATOM 1540 O O . LEU A 1 194 ? 5.512 16.375 15.844 1 98.75 194 LEU A O 1
ATOM 1544 N N . GLN A 1 195 ? 4.539 14.461 16.484 1 98.69 195 GLN A N 1
ATOM 1545 C CA . GLN A 1 195 ? 5.426 14.312 17.625 1 98.69 195 GLN A CA 1
ATOM 1546 C C . GLN A 1 195 ? 6.879 14.156 17.188 1 98.69 195 GLN A C 1
ATOM 1548 O O . GLN A 1 195 ? 7.781 14.75 17.781 1 98.69 195 GLN A O 1
ATOM 1553 N N . ALA A 1 196 ? 7.07 13.328 16.188 1 98.38 196 ALA A N 1
ATOM 1554 C CA . ALA A 1 196 ? 8.43 13.125 15.688 1 98.38 196 ALA A CA 1
ATOM 1555 C C . ALA A 1 196 ? 9.039 14.43 15.195 1 98.38 196 ALA A C 1
ATOM 1557 O O . ALA A 1 196 ? 10.211 14.711 15.453 1 98.38 196 ALA A O 1
ATOM 1558 N N . VAL A 1 197 ? 8.266 15.227 14.492 1 98.62 197 VAL A N 1
ATOM 1559 C CA . VAL A 1 197 ? 8.734 16.516 13.992 1 98.62 197 VAL A CA 1
ATOM 1560 C C . VAL A 1 197 ? 9.07 17.438 15.164 1 98.62 197 VAL A C 1
ATOM 1562 O O . VAL A 1 197 ? 10.109 18.094 15.172 1 98.62 197 VAL A O 1
ATOM 1565 N N . ALA A 1 198 ? 8.195 17.469 16.125 1 98.5 198 ALA A N 1
ATOM 1566 C CA . ALA A 1 198 ? 8.414 18.297 17.312 1 98.5 198 ALA A CA 1
ATOM 1567 C C . ALA A 1 198 ? 9.703 17.906 18.031 1 98.5 198 ALA A C 1
ATOM 1569 O O . ALA A 1 198 ? 10.383 18.75 18.609 1 98.5 198 ALA A O 1
ATOM 1570 N N . ASP A 1 199 ? 10.008 16.609 17.969 1 98.44 199 ASP A N 1
ATOM 1571 C CA . ASP A 1 199 ? 11.195 16.094 18.641 1 98.44 199 ASP A CA 1
ATOM 1572 C C . ASP A 1 199 ? 12.438 16.266 17.766 1 98.44 199 ASP A C 1
ATOM 1574 O O . ASP A 1 199 ? 13.531 15.844 18.141 1 98.44 199 ASP A O 1
ATOM 1578 N N . GLY A 1 200 ? 12.32 16.812 16.594 1 98 200 GLY A N 1
ATOM 1579 C CA . GLY A 1 200 ? 13.445 17.062 15.719 1 98 200 GLY A CA 1
ATOM 1580 C C . GLY A 1 200 ? 13.938 15.828 14.984 1 98 200 GLY A C 1
ATOM 1581 O O . GLY A 1 200 ? 15.109 15.734 14.625 1 98 200 GLY A O 1
ATOM 1582 N N . LEU A 1 201 ? 13.016 14.914 14.711 1 98 201 LEU A N 1
ATOM 1583 C CA . LEU A 1 201 ? 13.438 13.617 14.195 1 98 201 LEU A CA 1
ATOM 1584 C C . LEU A 1 201 ? 13.203 13.539 12.688 1 98 201 LEU A C 1
ATOM 1586 O O . LEU A 1 201 ? 13.578 12.555 12.047 1 98 201 LEU A O 1
ATOM 1590 N N . LEU A 1 202 ? 12.594 14.523 12.055 1 98.19 202 LEU A N 1
ATOM 1591 C CA . LEU A 1 202 ? 12.359 14.523 10.609 1 98.19 202 LEU A CA 1
ATOM 1592 C C . LEU A 1 202 ? 13.531 15.172 9.875 1 98.19 202 LEU A C 1
ATOM 1594 O O . LEU A 1 202 ? 13.945 16.281 10.211 1 98.19 202 LEU A O 1
ATOM 1598 N N . GLU A 1 203 ? 14.039 14.438 8.922 1 97.81 203 GLU A N 1
ATOM 1599 C CA . GLU A 1 203 ? 15.086 14.93 8.023 1 97.81 203 GLU A CA 1
ATOM 1600 C C . GLU A 1 203 ? 14.617 14.906 6.57 1 97.81 203 GLU A C 1
ATOM 1602 O O . GLU A 1 203 ? 14.023 13.922 6.117 1 97.81 203 GLU A O 1
ATOM 1607 N N . VAL A 1 204 ? 14.805 15.992 5.883 1 98.06 204 VAL A N 1
ATOM 1608 C CA . VAL A 1 204 ? 14.547 16.047 4.445 1 98.06 204 VAL A CA 1
ATOM 1609 C C . VAL A 1 204 ? 15.875 16.141 3.691 1 98.06 204 VAL A C 1
ATOM 1611 O O . VAL A 1 204 ? 16.703 16.984 4 1 98.06 204 VAL A O 1
ATOM 1614 N N . ARG A 1 205 ? 16.078 15.242 2.754 1 97.5 205 ARG A N 1
ATOM 1615 C CA . ARG A 1 205 ? 17.328 15.258 1.985 1 97.5 205 ARG A CA 1
ATOM 1616 C C . ARG A 1 205 ? 17.062 14.938 0.518 1 97.5 205 ARG A C 1
ATOM 1618 O O . ARG A 1 205 ? 15.961 14.523 0.156 1 97.5 205 ARG A O 1
ATOM 1625 N N . THR A 1 206 ? 18.031 15.227 -0.25 1 96.5 206 THR A N 1
ATOM 1626 C CA . THR A 1 206 ? 18.016 14.859 -1.66 1 96.5 206 THR A CA 1
ATOM 1627 C C . THR A 1 206 ? 18.812 13.57 -1.891 1 96.5 206 THR A C 1
ATOM 1629 O O . THR A 1 206 ? 19.875 13.383 -1.311 1 96.5 206 THR A O 1
ATOM 1632 N N . GLU A 1 207 ? 18.266 12.727 -2.695 1 95.88 207 GLU A N 1
ATOM 1633 C CA . GLU A 1 207 ? 18.906 11.453 -3.002 1 95.88 207 GLU A CA 1
ATOM 1634 C C . GLU A 1 207 ? 18.906 11.18 -4.504 1 95.88 207 GLU A C 1
ATOM 1636 O O . GLU A 1 207 ? 17.938 11.5 -5.195 1 95.88 207 GLU A O 1
ATOM 1641 N N . ARG A 1 208 ? 20.047 10.68 -5 1 95.5 208 ARG A N 1
ATOM 1642 C CA . ARG A 1 208 ? 20.094 10.195 -6.375 1 95.5 208 ARG A CA 1
ATOM 1643 C C . ARG A 1 208 ? 19.703 8.727 -6.457 1 95.5 208 ARG A C 1
ATOM 1645 O O . ARG A 1 208 ? 20.266 7.887 -5.754 1 95.5 208 ARG A O 1
ATOM 1652 N N . VAL A 1 209 ? 18.703 8.406 -7.246 1 96.38 209 VAL A N 1
ATOM 1653 C CA . VAL A 1 209 ? 18.203 7.043 -7.348 1 96.38 209 VAL A CA 1
ATOM 1654 C C . VAL A 1 209 ? 18 6.668 -8.812 1 96.38 209 VAL A C 1
ATOM 1656 O O . VAL A 1 209 ? 18.062 7.531 -9.695 1 96.38 209 VAL A O 1
ATOM 1659 N N . LYS A 1 210 ? 17.859 5.379 -9.047 1 93.44 210 LYS A N 1
ATOM 1660 C CA . LYS A 1 210 ? 17.578 4.887 -10.398 1 93.44 210 LYS A CA 1
ATOM 1661 C C . LYS A 1 210 ? 16.078 4.766 -10.641 1 93.44 210 LYS A C 1
ATOM 1663 O O . LYS A 1 210 ? 15.344 4.273 -9.773 1 93.44 210 LYS A O 1
ATOM 1668 N N . ALA A 1 211 ? 15.633 5.246 -11.758 1 91.56 211 ALA A N 1
ATOM 1669 C CA . ALA A 1 211 ? 14.242 5.164 -12.18 1 91.56 211 ALA A CA 1
ATOM 1670 C C . ALA A 1 211 ? 14.094 4.293 -13.422 1 91.56 211 ALA A C 1
ATOM 1672 O O . ALA A 1 211 ? 14.75 4.535 -14.438 1 91.56 211 ALA A O 1
ATOM 1673 N N . PRO A 1 212 ? 13.219 3.303 -13.211 1 88.31 212 PRO A N 1
ATOM 1674 C CA . PRO A 1 212 ? 12.977 2.498 -14.414 1 88.31 212 PRO A CA 1
ATOM 1675 C C . PRO A 1 212 ? 12.109 3.219 -15.438 1 88.31 212 PRO A C 1
ATOM 1677 O O . PRO A 1 212 ? 11.172 3.934 -15.07 1 88.31 212 PRO A O 1
ATOM 1680 N N . ARG A 1 213 ? 12.539 3.133 -16.734 1 83.19 213 ARG A N 1
ATOM 1681 C CA . ARG A 1 213 ? 11.797 3.746 -17.828 1 83.19 213 ARG A CA 1
ATOM 1682 C C . ARG A 1 213 ? 11.594 2.76 -18.969 1 83.19 213 ARG A C 1
ATOM 1684 O O . ARG A 1 213 ? 12.5 1.992 -19.297 1 83.19 213 ARG A O 1
ATOM 1691 N N . VAL A 1 214 ? 10.32 2.701 -19.375 1 76.5 214 VAL A N 1
ATOM 1692 C CA . VAL A 1 214 ? 10.023 1.869 -20.547 1 76.5 214 VAL A CA 1
ATOM 1693 C C . VAL A 1 214 ? 10.156 2.697 -21.812 1 76.5 214 VAL A C 1
ATOM 1695 O O . VAL A 1 214 ? 9.531 3.754 -21.953 1 76.5 214 VAL A O 1
ATOM 1698 N N . ALA A 1 215 ? 11.117 2.41 -22.578 1 75.31 215 ALA A N 1
ATOM 1699 C CA . ALA A 1 215 ? 11.305 3.096 -23.859 1 75.31 215 ALA A CA 1
ATOM 1700 C C . ALA A 1 215 ? 10.906 2.199 -25.031 1 75.31 215 ALA A C 1
ATOM 1702 O O . ALA A 1 215 ? 11.094 0.981 -24.969 1 75.31 215 ALA A O 1
ATOM 1703 N N . GLU A 1 216 ? 9.938 2.66 -25.797 1 68.12 216 GLU A N 1
ATOM 1704 C CA . GLU A 1 216 ? 9.578 1.919 -27 1 68.12 216 GLU A CA 1
ATOM 1705 C C . GLU A 1 216 ? 10.438 2.338 -28.188 1 68.12 216 GLU A C 1
ATOM 1707 O O . GLU A 1 216 ? 10.539 3.525 -28.5 1 68.12 216 GLU A O 1
ATOM 1712 N N . GLU A 1 217 ? 11.352 1.553 -28.516 1 65.56 217 GLU A N 1
ATOM 1713 C CA . GLU A 1 217 ? 12.125 1.838 -29.719 1 65.56 217 GLU A CA 1
ATOM 1714 C C . GLU A 1 217 ? 11.914 0.764 -30.781 1 65.56 217 GLU A C 1
ATOM 1716 O O . GLU A 1 217 ? 12.234 -0.406 -30.562 1 65.56 217 GLU A O 1
ATOM 1721 N N . GLY A 1 218 ? 11.523 1.247 -31.953 1 59.16 218 GLY A N 1
ATOM 1722 C CA . GLY A 1 218 ? 11.359 0.37 -33.094 1 59.16 218 GLY A CA 1
ATOM 1723 C C . GLY A 1 218 ? 10.391 -0.77 -32.844 1 59.16 218 GLY A C 1
ATOM 1724 O O . GLY A 1 218 ? 10.633 -1.903 -33.25 1 59.16 218 GLY A O 1
ATOM 1725 N N . GLY A 1 219 ? 9.453 -0.585 -31.891 1 59.03 219 GLY A N 1
ATOM 1726 C CA . GLY A 1 219 ? 8.445 -1.603 -31.641 1 59.03 219 GLY A CA 1
ATOM 1727 C C . GLY A 1 219 ? 8.789 -2.529 -30.5 1 59.03 219 GLY A C 1
ATOM 1728 O O . GLY A 1 219 ? 8.055 -3.482 -30.219 1 59.03 219 GLY A O 1
ATOM 1729 N N . ARG A 1 220 ? 10 -2.375 -30.078 1 64.75 220 ARG A N 1
ATOM 1730 C CA . ARG A 1 220 ? 10.445 -3.213 -28.969 1 64.75 220 ARG A CA 1
ATOM 1731 C C . ARG A 1 220 ? 10.484 -2.422 -27.672 1 64.75 220 ARG A C 1
ATOM 1733 O O . ARG A 1 220 ? 10.836 -1.241 -27.672 1 64.75 220 ARG A O 1
ATOM 1740 N N . VAL A 1 221 ? 9.969 -2.982 -26.703 1 70 221 VAL A N 1
ATOM 1741 C CA . VAL A 1 221 ? 10 -2.375 -25.375 1 70 221 VAL A CA 1
ATOM 1742 C C . VAL A 1 221 ? 11.375 -2.572 -24.734 1 70 221 VAL A C 1
ATOM 1744 O O . VAL A 1 221 ? 11.898 -3.689 -24.719 1 70 221 VAL A O 1
ATOM 1747 N N . ARG A 1 222 ? 12.164 -1.428 -24.719 1 76.81 222 ARG A N 1
ATOM 1748 C CA . ARG A 1 222 ? 13.438 -1.434 -24 1 76.81 222 ARG A CA 1
ATOM 1749 C C . ARG A 1 222 ? 13.297 -0.812 -22.625 1 76.81 222 ARG A C 1
ATOM 1751 O O . ARG A 1 222 ? 12.602 0.189 -22.453 1 76.81 222 ARG A O 1
ATOM 1758 N N . TYR A 1 223 ? 13.891 -1.503 -21.672 1 79.31 223 TYR A N 1
ATOM 1759 C CA . TYR A 1 223 ? 13.867 -1.006 -20.297 1 79.31 223 TYR A CA 1
ATOM 1760 C C . TYR A 1 223 ? 15.188 -0.33 -19.953 1 79.31 223 TYR A C 1
ATOM 1762 O O . TYR A 1 223 ? 16.266 -0.935 -20.078 1 79.31 223 TYR A O 1
ATOM 1770 N N . VAL A 1 224 ? 15.078 0.969 -19.766 1 83.62 224 VAL A N 1
ATOM 1771 C CA . VAL A 1 224 ? 16.281 1.728 -19.438 1 83.62 224 VAL A CA 1
ATOM 1772 C C . VAL A 1 224 ? 16.172 2.287 -18.016 1 83.62 224 VAL A C 1
ATOM 1774 O O . VAL A 1 224 ? 15.07 2.373 -17.469 1 83.62 224 VAL A O 1
ATOM 1777 N N . GLU A 1 225 ? 17.297 2.496 -17.406 1 88.19 225 GLU A N 1
ATOM 1778 C CA . GLU A 1 225 ? 17.375 3.102 -16.078 1 88.19 225 GLU A CA 1
ATOM 1779 C C . GLU A 1 225 ? 18.016 4.488 -16.156 1 88.19 225 GLU A C 1
ATOM 1781 O O . GLU A 1 225 ? 19.016 4.688 -16.844 1 88.19 225 GLU A O 1
ATOM 1786 N N . GLU A 1 226 ? 17.344 5.418 -15.578 1 91.56 226 GLU A N 1
ATOM 1787 C CA . GLU A 1 226 ? 17.875 6.77 -15.492 1 91.56 226 GLU A CA 1
ATOM 1788 C C . GLU A 1 226 ? 18.094 7.188 -14.047 1 91.56 226 GLU A C 1
ATOM 1790 O O . GLU A 1 226 ? 17.328 6.789 -13.156 1 91.56 226 GLU A O 1
ATOM 1795 N N . GLU A 1 227 ? 19.125 7.895 -13.883 1 94.19 227 GLU A N 1
ATOM 1796 C CA . GLU A 1 227 ? 19.375 8.445 -12.555 1 94.19 227 GLU A CA 1
ATOM 1797 C C . GLU A 1 227 ? 18.594 9.75 -12.352 1 94.19 227 GLU A C 1
ATOM 1799 O O . GLU A 1 227 ? 18.625 10.633 -13.203 1 94.19 227 GLU A O 1
ATOM 1804 N N . VAL A 1 228 ? 17.875 9.805 -11.258 1 96.06 228 VAL A N 1
ATOM 1805 C CA . VAL A 1 228 ? 17.109 11.008 -10.953 1 96.06 228 VAL A CA 1
ATOM 1806 C C . VAL A 1 228 ? 17.375 11.438 -9.508 1 96.06 228 VAL A C 1
ATOM 1808 O O . VAL A 1 228 ? 17.766 10.617 -8.672 1 96.06 228 VAL A O 1
ATOM 1811 N N . GLU A 1 229 ? 17.219 12.727 -9.305 1 96.88 229 GLU A N 1
ATOM 1812 C CA . GLU A 1 229 ? 17.297 13.266 -7.953 1 96.88 229 GLU A CA 1
ATOM 1813 C C . GLU A 1 229 ? 15.898 13.406 -7.344 1 96.88 229 GLU A C 1
ATOM 1815 O O . GLU A 1 229 ? 14.984 13.93 -7.98 1 96.88 229 GLU A O 1
ATOM 1820 N N . VAL A 1 230 ? 15.734 12.883 -6.102 1 97.19 230 VAL A N 1
ATOM 1821 C CA . VAL A 1 230 ? 14.43 12.953 -5.441 1 97.19 230 VAL A CA 1
ATOM 1822 C C . VAL A 1 230 ? 14.594 13.547 -4.043 1 97.19 230 VAL A C 1
ATOM 1824 O O . VAL A 1 230 ? 15.648 13.414 -3.426 1 97.19 230 VAL A O 1
ATOM 1827 N N . ALA A 1 231 ? 13.562 14.273 -3.611 1 97.81 231 ALA A N 1
ATOM 1828 C CA . ALA A 1 231 ? 13.492 14.672 -2.207 1 97.81 231 ALA A CA 1
ATOM 1829 C C . ALA A 1 231 ? 12.984 13.523 -1.337 1 97.81 231 ALA A C 1
ATOM 1831 O O . ALA A 1 231 ? 12.047 12.82 -1.713 1 97.81 231 ALA A O 1
ATOM 1832 N N . ARG A 1 232 ? 13.656 13.305 -0.175 1 98.19 232 ARG A N 1
ATOM 1833 C CA . ARG A 1 232 ? 13.352 12.195 0.718 1 98.19 232 ARG A CA 1
ATOM 1834 C C . ARG A 1 232 ? 13.086 12.688 2.137 1 98.19 232 ARG A C 1
ATOM 1836 O O . ARG A 1 232 ? 13.836 13.516 2.66 1 98.19 232 ARG A O 1
ATOM 1843 N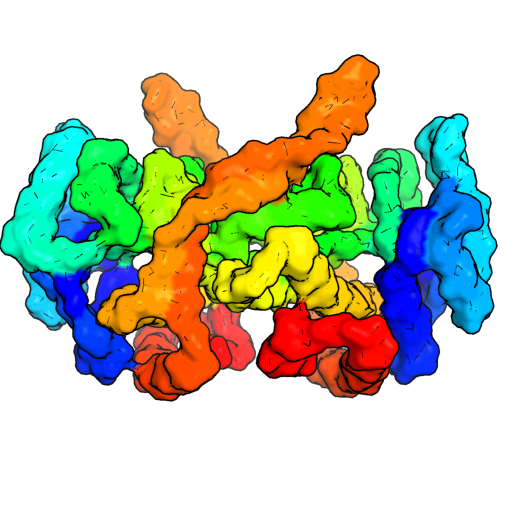 N . ALA A 1 233 ? 11.953 12.289 2.66 1 98.56 233 ALA A N 1
ATOM 1844 C CA . ALA A 1 233 ? 11.695 12.492 4.086 1 98.56 233 ALA A CA 1
ATOM 1845 C C . ALA A 1 233 ? 12.055 11.25 4.891 1 98.56 233 ALA A C 1
ATOM 1847 O O . ALA A 1 233 ? 11.594 10.148 4.582 1 98.56 233 ALA A O 1
ATOM 1848 N N . VAL A 1 234 ? 12.859 11.391 5.91 1 97.75 234 VAL A N 1
ATOM 1849 C CA . VAL A 1 234 ? 13.312 10.273 6.73 1 97.75 234 VAL A CA 1
ATOM 1850 C C . VAL A 1 234 ? 13.039 10.57 8.203 1 97.75 234 VAL A C 1
ATOM 1852 O O . VAL A 1 234 ? 13.445 11.609 8.719 1 97.75 234 VAL A O 1
ATOM 1855 N N . LEU A 1 235 ? 12.312 9.688 8.836 1 96 235 LEU A N 1
ATOM 1856 C CA . LEU A 1 235 ? 12.117 9.766 10.281 1 96 235 LEU A CA 1
ATOM 1857 C C . LEU A 1 235 ? 13.203 8.992 11.023 1 96 235 LEU A C 1
ATOM 1859 O O . LEU A 1 235 ? 13.312 7.773 10.875 1 96 235 LEU A O 1
ATOM 1863 N N . LYS A 1 236 ? 13.953 9.688 11.758 1 93.62 236 LYS A N 1
ATOM 1864 C CA . LYS A 1 236 ? 15.008 9.07 12.555 1 93.62 236 LYS A CA 1
ATOM 1865 C C . LYS A 1 236 ? 14.5 8.68 13.938 1 93.62 236 LYS A C 1
ATOM 1867 O O . LYS A 1 236 ? 15.039 9.141 14.953 1 93.62 236 LYS A O 1
ATOM 1872 N N . ALA A 1 237 ? 13.469 7.926 13.922 1 91.69 237 ALA A N 1
ATOM 1873 C CA . ALA A 1 237 ? 12.883 7.441 15.172 1 91.69 237 ALA A CA 1
ATOM 1874 C C . ALA A 1 237 ? 13.406 6.047 15.516 1 91.69 237 ALA A C 1
ATOM 1876 O O . ALA A 1 237 ? 13.195 5.094 14.766 1 91.69 237 ALA A O 1
ATOM 1877 N N . GLY A 1 238 ? 14.141 5.871 16.594 1 89.31 238 GLY A N 1
ATOM 1878 C CA . GLY A 1 238 ? 14.656 4.578 17 1 89.31 238 GLY A CA 1
ATOM 1879 C C . GLY A 1 238 ? 13.625 3.723 17.719 1 89.31 238 GLY A C 1
ATOM 1880 O O . GLY A 1 238 ? 12.5 4.164 17.938 1 89.31 238 GLY A O 1
ATOM 1881 N N . GLU A 1 239 ? 13.969 2.535 18.016 1 88.31 239 GLU A N 1
ATOM 1882 C CA . GLU A 1 239 ? 13.078 1.581 18.672 1 88.31 239 GLU A CA 1
ATOM 1883 C C . GLU A 1 239 ? 12.578 2.115 20.016 1 88.31 239 GLU A C 1
ATOM 1885 O O . GLU A 1 239 ? 11.414 1.911 20.375 1 88.31 239 GLU A O 1
ATOM 1890 N N . GLY A 1 240 ? 13.5 2.707 20.703 1 93.25 240 GLY A N 1
ATOM 1891 C CA . GLY A 1 240 ? 13.109 3.283 21.969 1 93.25 240 GLY A CA 1
ATOM 1892 C C . GLY A 1 240 ? 12.031 4.34 21.844 1 93.25 240 GLY A C 1
ATOM 1893 O O . GLY A 1 240 ? 11.055 4.328 22.594 1 93.25 240 GLY A O 1
ATOM 1894 N N . TRP A 1 241 ? 12.164 5.199 20.891 1 96.19 241 TRP A N 1
ATOM 1895 C CA . TRP A 1 241 ? 11.18 6.246 20.641 1 96.19 241 TRP A CA 1
ATOM 1896 C C . TRP A 1 241 ? 9.828 5.645 20.266 1 96.19 241 TRP A C 1
ATOM 1898 O O . TRP A 1 241 ? 8.789 6.059 20.781 1 96.19 241 TRP A O 1
ATOM 1908 N N . MET A 1 242 ? 9.867 4.656 19.453 1 93 242 MET A N 1
ATOM 1909 C CA . MET A 1 242 ? 8.641 4.023 18.984 1 93 242 MET A CA 1
ATOM 1910 C C . MET A 1 242 ? 7.898 3.34 20.125 1 93 242 MET A C 1
ATOM 1912 O O . MET A 1 242 ? 6.668 3.381 20.188 1 93 242 MET A O 1
ATOM 1916 N N . ARG A 1 243 ? 8.625 2.73 20.953 1 93.25 243 ARG A N 1
ATOM 1917 C CA . ARG A 1 243 ? 8.031 2.07 22.109 1 93.25 243 ARG A CA 1
ATOM 1918 C C . ARG A 1 243 ? 7.359 3.082 23.047 1 93.25 243 ARG A C 1
ATOM 1920 O O . ARG A 1 243 ? 6.25 2.846 23.531 1 93.25 243 ARG A O 1
ATOM 1927 N N . GLN A 1 244 ? 8.055 4.145 23.266 1 95.69 244 GLN A N 1
ATOM 1928 C CA . GLN A 1 244 ? 7.492 5.195 24.109 1 95.69 244 GLN A CA 1
ATOM 1929 C C . GLN A 1 244 ? 6.23 5.789 23.5 1 95.69 244 GLN A C 1
ATOM 1931 O O . GLN A 1 244 ? 5.262 6.078 24.203 1 95.69 244 GLN A O 1
ATOM 1936 N N . TRP A 1 245 ? 6.262 5.938 22.203 1 95.69 245 TRP A N 1
ATOM 1937 C CA . TRP A 1 245 ? 5.094 6.484 21.516 1 95.69 245 TRP A CA 1
ATOM 1938 C C . TRP A 1 245 ? 3.9 5.543 21.641 1 95.69 245 TRP A C 1
ATOM 1940 O O . TRP A 1 245 ? 2.777 5.988 21.891 1 95.69 245 TRP A O 1
ATOM 1950 N N . ARG A 1 246 ? 4.133 4.27 21.438 1 93.38 246 ARG A N 1
ATOM 1951 C CA . ARG A 1 246 ? 3.053 3.293 21.547 1 93.38 246 ARG A CA 1
ATOM 1952 C C . ARG A 1 246 ? 2.412 3.322 22.922 1 93.38 246 ARG A C 1
ATOM 1954 O O . ARG A 1 246 ? 1.188 3.246 23.047 1 93.38 246 ARG A O 1
ATOM 1961 N N . GLU A 1 247 ? 3.242 3.484 23.859 1 94.75 247 GLU A N 1
ATOM 1962 C CA . GLU A 1 247 ? 2.738 3.539 25.219 1 94.75 247 GLU A CA 1
ATOM 1963 C C . GLU A 1 247 ? 1.895 4.789 25.453 1 94.75 247 GLU A C 1
ATOM 1965 O O . GLU A 1 247 ? 0.823 4.723 26.062 1 94.75 247 GLU A O 1
ATOM 1970 N N . ARG A 1 248 ? 2.391 5.848 24.953 1 95.56 248 ARG A N 1
ATOM 1971 C CA . ARG A 1 248 ? 1.7 7.117 25.141 1 95.56 248 ARG A CA 1
ATOM 1972 C C . ARG A 1 248 ? 0.4 7.156 24.344 1 95.56 248 ARG A C 1
ATOM 1974 O O . ARG A 1 248 ? -0.568 7.801 24.75 1 95.56 248 ARG A O 1
ATOM 1981 N N . GLN A 1 249 ? 0.387 6.445 23.25 1 96.19 249 GLN A N 1
ATOM 1982 C CA . GLN A 1 249 ? -0.757 6.465 22.344 1 96.19 249 GLN A CA 1
ATOM 1983 C C . GLN A 1 249 ? -1.938 5.695 22.938 1 96.19 249 GLN A C 1
ATOM 1985 O O . GLN A 1 249 ? -3.08 5.887 22.516 1 96.19 249 GLN A O 1
ATOM 1990 N N . ARG A 1 250 ? -1.743 4.844 23.891 1 94.88 250 ARG A N 1
ATOM 1991 C CA . ARG A 1 250 ? -2.76 3.947 24.422 1 94.88 250 ARG A CA 1
ATOM 1992 C C . ARG A 1 250 ? -3.953 4.73 24.969 1 94.88 250 ARG A C 1
ATOM 1994 O O . ARG A 1 250 ? -5.102 4.332 24.781 1 94.88 250 ARG A O 1
ATOM 2001 N N . VAL A 1 251 ? -3.646 5.805 25.641 1 96.19 251 VAL A N 1
ATOM 2002 C CA . VAL A 1 251 ? -4.715 6.602 26.234 1 96.19 251 VAL A CA 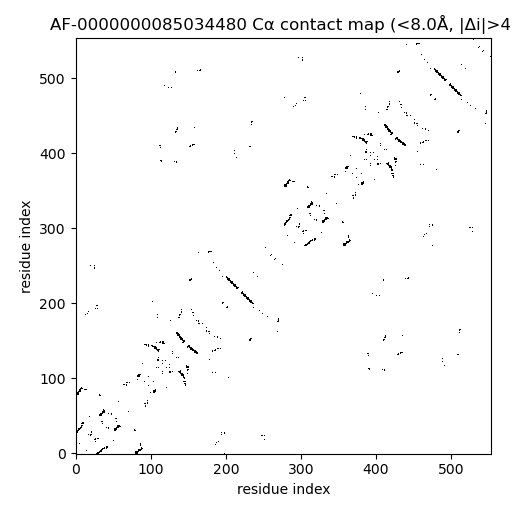1
ATOM 2003 C C . VAL A 1 251 ? -5.625 7.148 25.141 1 96.19 251 VAL A C 1
ATOM 2005 O O . VAL A 1 251 ? -6.844 7.211 25.312 1 96.19 251 VAL A O 1
ATOM 2008 N N . TYR A 1 252 ? -5.059 7.562 24.062 1 96.81 252 TYR A N 1
ATOM 2009 C CA . TYR A 1 252 ? -5.883 8.078 22.969 1 96.81 252 TYR A CA 1
ATOM 2010 C C . TYR A 1 252 ? -6.66 6.953 22.297 1 96.81 252 TYR A C 1
ATOM 2012 O O . TYR A 1 252 ? -7.805 7.145 21.875 1 96.81 252 TYR A O 1
ATOM 2020 N N . VAL A 1 253 ? -6 5.809 22.094 1 95.06 253 VAL A N 1
ATOM 2021 C CA . VAL A 1 253 ? -6.68 4.676 21.469 1 95.06 253 VAL A CA 1
ATOM 2022 C C . VAL A 1 253 ? -7.949 4.348 22.25 1 95.06 253 VAL A C 1
ATOM 2024 O O . VAL A 1 253 ? -9.016 4.148 21.656 1 95.06 253 VAL A O 1
ATOM 2027 N N . GLU A 1 254 ? -7.883 4.344 23.516 1 94 254 GLU A N 1
ATOM 2028 C CA . GLU A 1 254 ? -9.039 4.082 24.375 1 94 254 GLU A CA 1
ATOM 2029 C C . GLU A 1 254 ? -10.102 5.172 24.203 1 94 254 GLU A C 1
ATOM 2031 O O . GLU A 1 254 ? -11.289 4.875 24.094 1 94 254 GLU A O 1
ATOM 2036 N N . HIS A 1 255 ? -9.602 6.391 24.203 1 96.06 255 HIS A N 1
ATOM 2037 C CA . HIS A 1 255 ? -10.492 7.531 24 1 96.06 255 HIS A CA 1
ATOM 2038 C C . HIS A 1 255 ? -11.211 7.453 22.656 1 96.06 255 HIS A C 1
ATOM 2040 O O . HIS A 1 255 ? -12.43 7.617 22.594 1 96.06 255 HIS A O 1
ATOM 2046 N N . GLN A 1 256 ? -10.469 7.207 21.609 1 94.62 256 GLN A N 1
ATOM 2047 C CA . GLN A 1 256 ? -10.992 7.125 20.25 1 94.62 256 GLN A CA 1
ATOM 2048 C C . GLN A 1 256 ? -12.031 6.016 20.125 1 94.62 256 GLN A C 1
ATOM 2050 O O . GLN A 1 256 ? -13.102 6.219 19.562 1 94.62 256 GLN A O 1
ATOM 2055 N N . LEU A 1 257 ? -11.68 4.871 20.688 1 91.5 257 LEU A N 1
ATOM 2056 C CA . LEU A 1 257 ? -12.586 3.727 20.594 1 91.5 257 LEU A CA 1
ATOM 2057 C C . LEU A 1 257 ? -13.875 3.99 21.375 1 91.5 257 LEU A C 1
ATOM 2059 O O . LEU A 1 257 ? -14.953 3.588 20.938 1 91.5 257 LEU A O 1
ATOM 2063 N N . ARG A 1 258 ? -13.766 4.629 22.484 1 93.12 258 ARG A N 1
ATOM 2064 C CA . ARG A 1 258 ? -14.953 5.012 23.25 1 93.12 258 ARG A CA 1
ATOM 2065 C C . ARG A 1 258 ? -15.844 5.945 22.438 1 93.12 258 ARG A C 1
ATOM 2067 O O . ARG A 1 258 ? -17.062 5.758 22.375 1 93.12 258 ARG A O 1
ATOM 2074 N N . GLU A 1 259 ? -15.242 6.961 21.828 1 94.44 259 GLU A N 1
ATOM 2075 C CA . GLU A 1 259 ? -16 7.902 21.016 1 94.44 259 GLU A CA 1
ATOM 2076 C C . GLU A 1 259 ? -16.703 7.191 19.859 1 94.44 259 GLU A C 1
ATOM 2078 O O . GLU A 1 259 ? -17.844 7.512 19.531 1 94.44 259 GLU A O 1
ATOM 2083 N N . TRP A 1 260 ? -16.062 6.277 19.266 1 91.81 260 TRP A N 1
ATOM 2084 C CA . TRP A 1 260 ? -16.625 5.539 18.141 1 91.81 260 TRP A CA 1
ATOM 2085 C C . TRP A 1 260 ? -17.781 4.652 18.594 1 91.81 260 TRP A C 1
ATOM 2087 O O . TRP A 1 260 ? -18.812 4.555 17.922 1 91.81 260 TRP A O 1
ATOM 2097 N N . ARG A 1 261 ? -17.594 4.043 19.719 1 89.62 261 ARG A N 1
ATOM 2098 C CA . ARG A 1 261 ? -18.672 3.23 20.281 1 89.62 261 ARG A CA 1
ATOM 2099 C C . ARG A 1 261 ? -19.906 4.078 20.578 1 89.62 261 ARG A C 1
ATOM 2101 O O . ARG A 1 261 ? -21.031 3.674 20.281 1 89.62 261 ARG A O 1
ATOM 2108 N N . GLU A 1 262 ? -19.688 5.23 21.078 1 94.44 262 GLU A N 1
ATOM 2109 C CA . GLU A 1 262 ? -20.766 6.129 21.453 1 94.44 262 GLU A CA 1
ATOM 2110 C C . GLU A 1 262 ? -21.422 6.75 20.219 1 94.44 262 GLU A C 1
ATOM 2112 O O . GLU A 1 262 ? -22.547 7.254 20.312 1 94.44 262 GLU A O 1
ATOM 2117 N N . SER A 1 263 ? -20.734 6.746 19.141 1 93.38 263 SER A N 1
ATOM 2118 C CA . SER A 1 263 ? -21.25 7.34 17.906 1 93.38 263 SER A CA 1
ATOM 2119 C C . SER A 1 263 ? -22.312 6.445 17.266 1 93.38 263 SER A C 1
ATOM 2121 O O . SER A 1 263 ? -23.031 6.875 16.359 1 93.38 263 SER A O 1
ATOM 2123 N N . GLY A 1 264 ? -22.406 5.152 17.672 1 93.56 264 GLY A N 1
ATOM 2124 C CA . GLY A 1 264 ? -23.375 4.223 17.109 1 93.56 264 GLY A CA 1
ATOM 2125 C C . GLY A 1 264 ? -22.875 3.537 15.852 1 93.56 264 GLY A C 1
ATOM 2126 O O . GLY A 1 264 ? -23.594 2.748 15.234 1 93.56 264 GLY A O 1
ATOM 2127 N N . LYS A 1 265 ? -21.672 3.764 15.5 1 92.69 265 LYS A N 1
ATOM 2128 C CA . LYS A 1 265 ? -21.094 3.125 14.32 1 92.69 265 LYS A CA 1
ATOM 2129 C C . LYS A 1 265 ? -20.891 1.632 14.555 1 92.69 265 LYS A C 1
ATOM 2131 O O . LYS A 1 265 ? -20.672 1.2 15.688 1 92.69 265 LYS A O 1
ATOM 2136 N N . PRO A 1 266 ? -20.938 0.824 13.508 1 94.19 266 PRO A N 1
ATOM 2137 C CA . PRO A 1 266 ? -20.766 -0.625 13.648 1 94.19 266 PRO A CA 1
ATOM 2138 C C . PRO A 1 266 ? -19.312 -1.037 13.797 1 94.19 266 PRO A C 1
ATOM 2140 O O . PRO A 1 266 ? -18.703 -1.521 12.836 1 94.19 266 PRO A O 1
ATOM 2143 N N . MET A 1 267 ? -18.797 -0.99 14.984 1 93.38 267 MET A N 1
ATOM 2144 C CA . MET A 1 267 ? -17.391 -1.221 15.266 1 93.38 267 MET A CA 1
ATOM 2145 C C . MET A 1 267 ? -16.984 -2.641 14.891 1 93.38 267 MET A C 1
ATOM 2147 O O . MET A 1 267 ? -15.844 -2.877 14.469 1 93.38 267 MET A O 1
ATOM 2151 N N . HIS A 1 268 ? -17.922 -3.568 15.031 1 92.38 268 HIS A N 1
ATOM 2152 C CA . HIS A 1 268 ? -17.609 -4.957 14.719 1 92.38 268 HIS A CA 1
ATOM 2153 C C . HIS A 1 268 ? -17.328 -5.133 13.227 1 92.38 268 HIS A C 1
ATOM 2155 O O . HIS A 1 268 ? -16.625 -6.066 12.828 1 92.38 268 HIS A O 1
ATOM 2161 N N . LEU A 1 269 ? -17.844 -4.188 12.367 1 93.94 269 LEU A N 1
ATOM 2162 C CA . LEU A 1 269 ? -17.578 -4.211 10.93 1 93.94 269 LEU A CA 1
ATOM 2163 C C . LEU A 1 269 ? -16.375 -3.346 10.586 1 93.94 269 LEU A C 1
ATOM 2165 O O . LEU A 1 269 ? -15.586 -3.701 9.711 1 93.94 269 LEU A O 1
ATOM 2169 N N . ILE A 1 270 ? -16.203 -2.27 11.305 1 94.56 270 ILE A N 1
ATOM 2170 C CA . ILE A 1 270 ? -15.133 -1.318 11.031 1 94.56 270 ILE A CA 1
ATOM 2171 C C . ILE A 1 270 ? -13.789 -1.909 11.461 1 94.56 270 ILE A C 1
ATOM 2173 O O . ILE A 1 270 ? -12.805 -1.836 10.719 1 94.56 270 ILE A O 1
ATOM 2177 N N . CYS A 1 271 ? -13.734 -2.533 12.562 1 91.75 271 CYS A N 1
ATOM 2178 C CA . CYS A 1 271 ? -12.516 -3.119 13.117 1 91.75 271 CYS A CA 1
ATOM 2179 C C . CYS A 1 271 ? -12.797 -4.488 13.727 1 91.75 271 CYS A C 1
ATOM 2181 O O . CYS A 1 271 ? -12.805 -4.637 14.945 1 91.75 271 CYS A O 1
ATOM 2183 N N . PRO A 1 272 ? -12.945 -5.547 12.945 1 85.44 272 PRO A N 1
ATOM 2184 C CA . PRO A 1 272 ? -13.344 -6.859 13.453 1 85.44 272 PRO A CA 1
ATOM 2185 C C . PRO A 1 272 ? -12.305 -7.477 14.383 1 85.44 272 PRO A C 1
ATOM 2187 O O . PRO A 1 272 ? -12.633 -8.312 15.219 1 85.44 272 PRO A O 1
ATOM 2190 N N . HIS A 1 273 ? -10.977 -7.188 14.297 1 77.38 273 HIS A N 1
ATOM 2191 C CA . HIS A 1 273 ? -9.945 -7.781 15.148 1 77.38 273 HIS A CA 1
ATOM 2192 C C . HIS A 1 273 ? -9.398 -6.762 16.141 1 77.38 273 HIS A C 1
ATOM 2194 O O . HIS A 1 273 ? -8.367 -7 16.781 1 77.38 273 HIS A O 1
ATOM 2200 N N . GLY A 1 274 ? -10.148 -5.742 16.359 1 71.88 274 GLY A N 1
ATOM 2201 C CA . GLY A 1 274 ? -9.656 -4.68 17.219 1 71.88 274 GLY A CA 1
ATOM 2202 C C . GLY A 1 274 ? -8.641 -3.779 16.531 1 71.88 274 GLY A C 1
ATOM 2203 O O . GLY A 1 274 ? -7.883 -4.234 15.68 1 71.88 274 GLY A O 1
ATOM 2204 N N . CYS A 1 275 ? -8.859 -2.531 16.531 1 68.44 275 CYS A N 1
ATOM 2205 C CA . CYS A 1 275 ? -7.973 -1.507 16 1 68.44 275 CYS A CA 1
ATOM 2206 C C . CYS A 1 275 ? -6.883 -1.145 17 1 68.44 275 CYS A C 1
ATOM 2208 O O . CYS A 1 275 ? -6.375 -0.022 16.984 1 68.44 275 CYS A O 1
ATOM 2210 N N . LEU A 1 276 ? -6.457 -2.146 17.875 1 64.44 276 LEU A N 1
ATOM 2211 C CA . LEU A 1 276 ? -5.605 -1.752 19 1 64.44 276 LEU A CA 1
ATOM 2212 C C . LEU A 1 276 ? -4.137 -1.776 18.594 1 64.44 276 LEU A C 1
ATOM 2214 O O . LEU A 1 276 ? -3.287 -1.212 19.281 1 64.44 276 LEU A O 1
ATOM 2218 N N . ASP A 1 277 ? -3.754 -2.703 17.484 1 56.78 277 ASP A N 1
ATOM 2219 C CA . ASP A 1 277 ? -2.309 -2.875 17.375 1 56.78 277 ASP A CA 1
ATOM 2220 C C . ASP A 1 277 ? -1.689 -1.789 16.5 1 56.78 277 ASP A C 1
ATOM 2222 O O . ASP A 1 277 ? -2.324 -1.309 15.555 1 56.78 277 ASP A O 1
ATOM 2226 N N . MET B 1 1 ? -5.406 -30.688 -5.258 1 98.38 1 MET B N 1
ATOM 2227 C CA . MET B 1 1 ? -5.273 -29.703 -6.328 1 98.38 1 MET B CA 1
ATOM 2228 C C . MET B 1 1 ? -3.904 -29.812 -6.992 1 98.38 1 MET B C 1
ATOM 2230 O O . MET B 1 1 ? -2.877 -29.703 -6.32 1 98.38 1 MET B O 1
ATOM 2234 N N . LYS B 1 2 ? -3.904 -30.094 -8.273 1 98.88 2 LYS B N 1
ATOM 2235 C CA . LYS B 1 2 ? -2.656 -30.156 -9.023 1 98.88 2 LYS B CA 1
ATOM 2236 C C . LYS B 1 2 ? -2.277 -28.797 -9.578 1 98.88 2 LYS B C 1
ATOM 2238 O O . LYS B 1 2 ? -3.084 -28.141 -10.25 1 98.88 2 LYS B O 1
ATOM 2243 N N . ILE B 1 3 ? -1.004 -28.422 -9.25 1 98.88 3 ILE B N 1
ATOM 2244 C CA . ILE B 1 3 ? -0.595 -27.109 -9.75 1 98.88 3 ILE B CA 1
ATOM 2245 C C . ILE B 1 3 ? 0.502 -27.281 -10.797 1 98.88 3 ILE B C 1
ATOM 2247 O O . ILE B 1 3 ? 1.3 -28.219 -10.727 1 98.88 3 ILE B O 1
ATOM 2251 N N . GLY B 1 4 ? 0.47 -26.453 -11.844 1 98.88 4 GLY B N 1
ATOM 2252 C CA . GLY B 1 4 ? 1.571 -26.234 -12.773 1 98.88 4 GLY B CA 1
ATOM 2253 C C . GLY B 1 4 ? 2.287 -24.922 -12.555 1 98.88 4 GLY B C 1
ATOM 2254 O O . GLY B 1 4 ? 1.656 -23.859 -12.531 1 98.88 4 GLY B O 1
ATOM 2255 N N . ILE B 1 5 ? 3.578 -25 -12.43 1 98.81 5 ILE B N 1
ATOM 2256 C CA . ILE B 1 5 ? 4.355 -23.797 -12.094 1 98.81 5 ILE B CA 1
ATOM 2257 C C . ILE B 1 5 ? 5.109 -23.312 -13.328 1 98.81 5 ILE B C 1
ATOM 2259 O O . ILE B 1 5 ? 5.738 -24.109 -14.031 1 98.81 5 ILE B O 1
ATOM 2263 N N . LEU B 1 6 ? 4.965 -22.047 -13.672 1 98.56 6 LEU B N 1
ATOM 2264 C CA . LEU B 1 6 ? 5.762 -21.406 -14.711 1 98.56 6 LEU B CA 1
ATOM 2265 C C . LEU B 1 6 ? 6.844 -20.516 -14.094 1 98.56 6 LEU B C 1
ATOM 2267 O O . LEU B 1 6 ? 6.559 -19.703 -13.203 1 98.56 6 LEU B O 1
ATOM 2271 N N . ALA B 1 7 ? 8.102 -20.703 -14.484 1 97.12 7 ALA B N 1
ATOM 2272 C CA . ALA B 1 7 ? 9.227 -19.938 -13.938 1 97.12 7 ALA B CA 1
ATOM 2273 C C . ALA B 1 7 ? 10.289 -19.688 -15.008 1 97.12 7 ALA B C 1
ATOM 2275 O O . ALA B 1 7 ? 10.445 -20.484 -15.93 1 97.12 7 ALA B O 1
ATOM 2276 N N . SER B 1 8 ? 11.094 -18.578 -14.805 1 92.75 8 SER B N 1
ATOM 2277 C CA . SER B 1 8 ? 12.086 -18.234 -15.82 1 92.75 8 SER B CA 1
ATOM 2278 C C . SER B 1 8 ? 13.477 -18.109 -15.219 1 92.75 8 SER B C 1
ATOM 2280 O O . SER B 1 8 ? 14.477 -18.203 -15.93 1 92.75 8 SER B O 1
ATOM 2282 N N . TRP B 1 9 ? 13.562 -17.906 -13.859 1 87.81 9 TRP B N 1
ATOM 2283 C CA . TRP B 1 9 ? 14.859 -17.484 -13.328 1 87.81 9 TRP B CA 1
ATOM 2284 C C . TRP B 1 9 ? 15.258 -18.328 -12.125 1 87.81 9 TRP B C 1
ATOM 2286 O O . TRP B 1 9 ? 15.406 -19.547 -12.234 1 87.81 9 TRP B O 1
ATOM 2296 N N . ARG B 1 10 ? 15.578 -17.609 -10.984 1 85.94 10 ARG B N 1
ATOM 2297 C CA . ARG B 1 10 ? 16.188 -18.188 -9.789 1 85.94 10 ARG B CA 1
ATOM 2298 C C . ARG B 1 10 ? 15.289 -19.25 -9.188 1 85.94 10 ARG B C 1
ATOM 2300 O O . ARG B 1 10 ? 15.773 -20.266 -8.688 1 85.94 10 ARG B O 1
ATOM 2307 N N . GLY B 1 11 ? 13.977 -19.016 -9.234 1 93.06 11 GLY B N 1
ATOM 2308 C CA . GLY B 1 11 ? 13.023 -20.016 -8.805 1 93.06 11 GLY B CA 1
ATOM 2309 C C . GLY B 1 11 ? 12.797 -20.031 -7.301 1 93.06 11 GLY B C 1
ATOM 2310 O O . GLY B 1 11 ? 12.406 -21.047 -6.73 1 93.06 11 GLY B O 1
ATOM 2311 N N . THR B 1 12 ? 13.039 -18.922 -6.641 1 93.88 12 THR B N 1
ATOM 2312 C CA . THR B 1 12 ? 12.914 -18.891 -5.188 1 93.88 12 THR B CA 1
ATOM 2313 C C . THR B 1 12 ? 11.461 -19.094 -4.766 1 93.88 12 THR B C 1
ATOM 2315 O O . THR B 1 12 ? 11.188 -19.75 -3.76 1 93.88 12 THR B O 1
ATOM 2318 N N . ASN B 1 13 ? 10.531 -18.578 -5.488 1 96.88 13 ASN B N 1
ATOM 2319 C CA . ASN B 1 13 ? 9.117 -18.797 -5.176 1 96.88 13 ASN B CA 1
ATOM 2320 C C . ASN B 1 13 ? 8.719 -20.25 -5.41 1 96.88 13 ASN B C 1
ATOM 2322 O O . ASN B 1 13 ? 7.969 -20.828 -4.617 1 96.88 13 ASN B O 1
ATOM 2326 N N . ALA B 1 14 ? 9.195 -20.828 -6.469 1 98.06 14 ALA B N 1
ATOM 2327 C CA . ALA B 1 14 ? 8.938 -22.25 -6.715 1 98.06 14 ALA B CA 1
ATOM 2328 C C . ALA B 1 14 ? 9.492 -23.109 -5.586 1 98.06 14 ALA B C 1
ATOM 2330 O O . ALA B 1 14 ? 8.797 -23.984 -5.07 1 98.06 14 ALA B O 1
ATOM 2331 N N . LYS B 1 15 ? 10.711 -22.812 -5.195 1 98.12 15 LYS B N 1
ATOM 2332 C CA . LYS B 1 15 ? 11.32 -23.562 -4.102 1 98.12 15 LYS B CA 1
ATOM 2333 C C . LYS B 1 15 ? 10.492 -23.453 -2.826 1 98.12 15 LYS B C 1
ATOM 2335 O O . LYS B 1 15 ? 10.32 -24.438 -2.105 1 98.12 15 LYS B O 1
ATOM 2340 N N . ALA B 1 16 ? 10.039 -22.25 -2.549 1 98.25 16 ALA B N 1
ATOM 2341 C CA . ALA B 1 16 ? 9.234 -22.047 -1.352 1 98.25 16 ALA B CA 1
ATOM 2342 C C . ALA B 1 16 ? 7.969 -22.891 -1.382 1 98.25 16 ALA B C 1
ATOM 2344 O O . ALA B 1 16 ? 7.559 -23.438 -0.357 1 98.25 16 ALA B O 1
ATOM 2345 N N . ILE B 1 17 ? 7.336 -22.969 -2.535 1 98.62 17 ILE B N 1
ATOM 2346 C CA . ILE B 1 17 ? 6.145 -23.812 -2.684 1 98.62 17 ILE B CA 1
ATOM 2347 C C . ILE B 1 17 ? 6.504 -25.266 -2.41 1 98.62 17 ILE B C 1
ATOM 2349 O O . ILE B 1 17 ? 5.805 -25.953 -1.657 1 98.62 17 ILE B O 1
ATOM 2353 N N . PHE B 1 18 ? 7.66 -25.75 -2.977 1 98.62 18 PHE B N 1
ATOM 2354 C CA . PHE B 1 18 ? 8.102 -27.109 -2.758 1 98.62 18 PHE B CA 1
ATOM 2355 C C . PHE B 1 18 ? 8.375 -27.359 -1.28 1 98.62 18 PHE B C 1
ATOM 2357 O O . PHE B 1 18 ? 7.977 -28.406 -0.738 1 98.62 18 PHE B O 1
ATOM 2364 N N . ASP B 1 19 ? 9.023 -26.406 -0.629 1 98.62 19 ASP B N 1
ATOM 2365 C CA . ASP B 1 19 ? 9.312 -26.516 0.798 1 98.62 19 ASP B CA 1
ATOM 2366 C C . ASP B 1 19 ? 8.023 -26.625 1.611 1 98.62 19 ASP B C 1
ATOM 2368 O O . ASP B 1 19 ? 7.941 -27.422 2.545 1 98.62 19 ASP B O 1
ATOM 2372 N N . HIS B 1 20 ? 7.066 -25.828 1.26 1 98.69 20 HIS B N 1
ATOM 2373 C CA . HIS B 1 20 ? 5.801 -25.812 1.984 1 98.69 20 HIS B CA 1
ATOM 2374 C C . HIS B 1 20 ? 5.102 -27.172 1.867 1 98.69 20 HIS B C 1
ATOM 2376 O O . HIS B 1 20 ? 4.492 -27.641 2.83 1 98.69 20 HIS B O 1
ATOM 2382 N N . VAL B 1 21 ? 5.148 -27.766 0.684 1 98.44 21 VAL B N 1
ATOM 2383 C CA . VAL B 1 21 ? 4.543 -29.078 0.475 1 98.44 21 VAL B CA 1
ATOM 2384 C C . VAL B 1 21 ? 5.297 -30.125 1.28 1 98.44 21 VAL B C 1
ATOM 2386 O O . VAL B 1 21 ? 4.691 -30.906 2.012 1 98.44 21 VAL B O 1
ATOM 2389 N N . LYS B 1 22 ? 6.566 -30.094 1.182 1 97.81 22 LYS B N 1
ATOM 2390 C CA . LYS B 1 22 ? 7.414 -31.078 1.857 1 97.81 22 LYS B CA 1
ATOM 2391 C C . LYS B 1 22 ? 7.246 -31 3.373 1 97.81 22 LYS B C 1
ATOM 2393 O O . LYS B 1 22 ? 7.227 -32.031 4.055 1 97.81 22 LYS B O 1
ATOM 2398 N N . LEU B 1 23 ? 7.07 -29.828 3.93 1 97.75 23 LEU B N 1
ATOM 2399 C CA . LEU B 1 23 ? 6.988 -29.594 5.367 1 97.75 23 LEU B CA 1
ATOM 2400 C C . LEU B 1 23 ? 5.562 -29.812 5.875 1 97.75 23 LEU B C 1
ATOM 2402 O O . LEU B 1 23 ? 5.305 -29.703 7.074 1 97.75 23 LEU B O 1
ATOM 2406 N N . GLY B 1 24 ? 4.648 -30.016 4.98 1 97.25 24 GLY B N 1
ATOM 2407 C CA . GLY B 1 24 ? 3.266 -30.25 5.359 1 97.25 24 GLY B CA 1
ATOM 2408 C C . GLY B 1 24 ? 2.492 -28.984 5.633 1 97.25 24 GLY B C 1
ATOM 2409 O O . GLY B 1 24 ? 1.432 -29.016 6.262 1 97.25 24 GLY B O 1
ATOM 2410 N N . VAL B 1 25 ? 3.047 -27.891 5.258 1 97.69 25 VAL B N 1
ATOM 2411 C CA . VAL B 1 25 ? 2.369 -26.609 5.414 1 97.69 25 VAL B CA 1
ATOM 2412 C C . VAL B 1 25 ? 1.261 -26.484 4.371 1 97.69 25 VAL B C 1
ATOM 2414 O O . VAL B 1 25 ? 0.14 -26.078 4.695 1 97.69 25 VAL B O 1
ATOM 2417 N N . LEU B 1 26 ? 1.603 -26.719 3.154 1 98.12 26 LEU B N 1
ATOM 2418 C CA . LEU B 1 26 ? 0.611 -26.828 2.09 1 98.12 26 LEU B CA 1
ATOM 2419 C C . LEU B 1 26 ? 0.032 -28.25 2.031 1 98.12 26 LEU B C 1
ATOM 2421 O O . LEU B 1 26 ? 0.771 -29.219 1.861 1 98.12 26 LEU B O 1
ATOM 2425 N N . ARG B 1 27 ? -1.194 -28.281 2.229 1 98.12 27 ARG B N 1
ATOM 2426 C CA . ARG B 1 27 ? -1.892 -29.562 2.193 1 98.12 27 ARG B CA 1
ATOM 2427 C C . ARG B 1 27 ? -2.869 -29.609 1.023 1 98.12 27 ARG B C 1
ATOM 2429 O O . ARG B 1 27 ? -3.514 -28.625 0.697 1 98.12 27 ARG B O 1
ATOM 2436 N N . GLY B 1 28 ? -2.926 -30.797 0.433 1 98.12 28 GLY B N 1
ATOM 2437 C CA . GLY B 1 28 ? -3.854 -30.969 -0.674 1 98.12 28 GLY B CA 1
ATOM 2438 C C . GLY B 1 28 ? -3.393 -30.281 -1.949 1 98.12 28 GLY B C 1
ATOM 2439 O O . GLY B 1 28 ? -4.199 -30.016 -2.84 1 98.12 28 GLY B O 1
ATOM 2440 N N . VAL B 1 29 ? -2.154 -29.906 -2.006 1 98.69 29 VAL B N 1
ATOM 2441 C CA . VAL B 1 29 ? -1.556 -29.266 -3.172 1 98.69 29 VAL B CA 1
ATOM 2442 C C . VAL B 1 29 ? -0.426 -30.141 -3.717 1 98.69 29 VAL B C 1
ATOM 2444 O O . VAL B 1 29 ? 0.454 -30.562 -2.965 1 98.69 29 VAL B O 1
ATOM 2447 N N . GLU B 1 30 ? -0.438 -30.344 -5.012 1 98.62 30 GLU B N 1
ATOM 2448 C CA . GLU B 1 30 ? 0.571 -31.172 -5.656 1 98.62 30 GLU B CA 1
ATOM 2449 C C . GLU B 1 30 ? 1.223 -30.453 -6.828 1 98.62 30 GLU B C 1
ATOM 2451 O O . GLU B 1 30 ? 0.581 -30.219 -7.855 1 98.62 30 GLU B O 1
ATOM 2456 N N . PRO B 1 31 ? 2.461 -30.062 -6.648 1 98.69 31 PRO B N 1
ATOM 2457 C CA . PRO B 1 31 ? 3.164 -29.578 -7.836 1 98.69 31 PRO B CA 1
ATOM 2458 C C . PRO B 1 31 ? 3.354 -30.656 -8.898 1 98.69 31 PRO B C 1
ATOM 2460 O O . PRO B 1 31 ? 4.242 -31.516 -8.766 1 98.69 31 PRO B O 1
ATOM 2463 N N . ALA B 1 32 ? 2.559 -30.594 -9.953 1 98.69 32 ALA B N 1
ATOM 2464 C CA . ALA B 1 32 ? 2.52 -31.656 -10.945 1 98.69 32 ALA B CA 1
ATOM 2465 C C . ALA B 1 32 ? 3.623 -31.484 -11.984 1 98.69 32 ALA B C 1
ATOM 2467 O O . ALA B 1 32 ? 4.164 -32.469 -12.5 1 98.69 32 ALA B O 1
ATOM 2468 N N . VAL B 1 33 ? 3.922 -30.234 -12.297 1 98.69 33 VAL B N 1
ATOM 2469 C CA . VAL B 1 33 ? 4.918 -29.984 -13.328 1 98.69 33 VAL B CA 1
ATOM 2470 C C . VAL B 1 33 ? 5.434 -28.547 -13.203 1 98.69 33 VAL B C 1
ATOM 2472 O O . VAL B 1 33 ? 4.691 -27.656 -12.797 1 98.69 33 VAL B O 1
ATOM 2475 N N . LEU B 1 34 ? 6.723 -28.359 -13.414 1 98.69 34 LEU B N 1
ATOM 2476 C CA . LEU B 1 34 ? 7.355 -27.062 -13.586 1 98.69 34 LEU B CA 1
ATOM 2477 C C . LEU B 1 34 ? 7.742 -26.828 -15.039 1 98.69 34 LEU B C 1
ATOM 2479 O O . LEU B 1 34 ? 8.414 -27.656 -15.648 1 98.69 34 LEU B O 1
ATOM 2483 N N . ILE B 1 35 ? 7.211 -25.766 -15.633 1 98.56 35 ILE B N 1
ATOM 2484 C CA . ILE B 1 35 ? 7.629 -25.328 -16.953 1 98.56 35 ILE B CA 1
ATOM 2485 C C . ILE B 1 35 ? 8.586 -24.141 -16.844 1 98.56 35 ILE B C 1
ATOM 2487 O O . ILE B 1 35 ? 8.281 -23.156 -16.188 1 98.56 35 ILE B O 1
ATOM 2491 N N . TYR B 1 36 ? 9.789 -24.25 -17.406 1 97.44 36 TYR B N 1
ATOM 2492 C CA . TYR B 1 36 ? 10.766 -23.172 -17.328 1 97.44 36 TYR B CA 1
ATOM 2493 C C . TYR B 1 36 ? 11.188 -22.703 -18.719 1 97.44 36 TYR B C 1
ATOM 2495 O O . TYR B 1 36 ? 11.141 -23.484 -19.672 1 97.44 36 TYR B O 1
ATOM 2503 N N . SER B 1 37 ? 11.516 -21.422 -18.906 1 95.25 37 SER B N 1
ATOM 2504 C CA . SER B 1 37 ? 11.609 -20.781 -20.203 1 95.25 37 SER B CA 1
ATOM 2505 C C . SER B 1 37 ? 13.062 -20.703 -20.672 1 95.25 37 SER B C 1
ATOM 2507 O O . SER B 1 37 ? 13.328 -20.422 -21.844 1 95.25 37 SER B O 1
ATOM 2509 N N . ASP B 1 38 ? 13.992 -20.891 -19.766 1 92.06 38 ASP B N 1
ATOM 2510 C CA . ASP B 1 38 ? 15.422 -20.812 -20.062 1 92.06 38 ASP B CA 1
ATOM 2511 C C . ASP B 1 38 ? 16.125 -22.109 -19.656 1 92.06 38 ASP B C 1
ATOM 2513 O O . ASP B 1 38 ? 16.047 -22.531 -18.5 1 92.06 38 ASP B O 1
ATOM 2517 N N . GLN B 1 39 ? 16.875 -22.641 -20.578 1 91.06 39 GLN B N 1
ATOM 2518 C CA . GLN B 1 39 ? 17.516 -23.938 -20.391 1 91.06 39 GLN B CA 1
ATOM 2519 C C . GLN B 1 39 ? 18.516 -23.891 -19.25 1 91.06 39 GLN B C 1
ATOM 2521 O O . GLN B 1 39 ? 18.781 -24.906 -18.594 1 91.06 39 GLN B O 1
ATOM 2526 N N . GLU B 1 40 ? 19.031 -22.75 -19.031 1 90.81 40 GLU B N 1
ATOM 2527 C CA . GLU B 1 40 ? 20.078 -22.609 -18 1 90.81 40 GLU B CA 1
ATOM 2528 C C . GLU B 1 40 ? 19.5 -22.062 -16.703 1 90.81 40 GLU B C 1
ATOM 2530 O O . GLU B 1 40 ? 20.234 -21.734 -15.773 1 90.81 40 GLU B O 1
ATOM 2535 N N . ALA B 1 41 ? 18.172 -22.031 -16.609 1 92 41 ALA B N 1
ATOM 2536 C CA . ALA B 1 41 ? 17.547 -21.469 -15.414 1 92 41 ALA B CA 1
ATOM 2537 C C . ALA B 1 41 ? 17.797 -22.344 -14.188 1 92 41 ALA B C 1
ATOM 2539 O O . ALA B 1 41 ? 17.547 -23.547 -14.219 1 92 41 ALA B O 1
ATOM 2540 N N . PRO B 1 42 ? 18.219 -21.781 -13.055 1 93.62 42 PRO B N 1
ATOM 2541 C CA . PRO B 1 42 ? 18.484 -22.531 -11.828 1 93.62 42 PRO B CA 1
ATOM 2542 C C . PRO B 1 42 ? 17.25 -23.25 -11.289 1 93.62 42 PRO B C 1
ATOM 2544 O O . PRO B 1 42 ? 17.375 -24.25 -10.594 1 93.62 42 PRO B O 1
ATOM 2547 N N . VAL B 1 43 ? 16.094 -22.828 -11.602 1 95 43 VAL B N 1
ATOM 2548 C CA . VAL B 1 43 ? 14.852 -23.391 -11.102 1 95 43 VAL B CA 1
ATOM 2549 C C . VAL B 1 43 ? 14.719 -24.844 -11.547 1 95 43 VAL B C 1
ATOM 2551 O O . VAL B 1 43 ? 14.102 -25.656 -10.859 1 95 43 VAL B O 1
ATOM 2554 N N . ARG B 1 44 ? 15.336 -25.203 -12.648 1 94.88 44 ARG B N 1
ATOM 2555 C CA . ARG B 1 44 ? 15.305 -26.578 -13.109 1 94.88 44 ARG B CA 1
ATOM 2556 C C . ARG B 1 44 ? 15.938 -27.516 -12.094 1 94.88 44 ARG B C 1
ATOM 2558 O O . ARG B 1 44 ? 15.367 -28.562 -11.75 1 94.88 44 ARG B O 1
ATOM 2565 N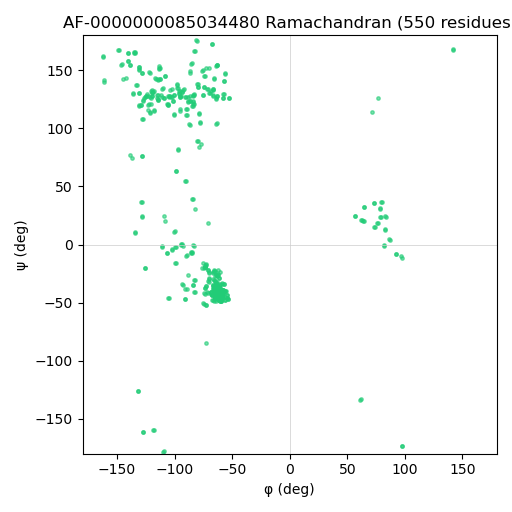 N . LYS B 1 45 ? 17.078 -27.125 -11.617 1 95.81 45 LYS B N 1
ATOM 2566 C CA . LYS B 1 45 ? 17.797 -27.938 -10.633 1 95.81 45 LYS B CA 1
ATOM 2567 C C . LYS B 1 45 ? 17.016 -28.062 -9.336 1 95.81 45 LYS B C 1
ATOM 2569 O O . LYS B 1 45 ? 17.047 -29.094 -8.672 1 95.81 45 LYS B O 1
ATOM 2574 N N . ILE B 1 46 ? 16.328 -27 -9 1 96.75 46 ILE B N 1
ATOM 2575 C CA . ILE B 1 46 ? 15.508 -27.016 -7.797 1 96.75 46 ILE B CA 1
ATOM 2576 C C . ILE B 1 46 ? 14.391 -28.047 -7.949 1 96.75 46 ILE B C 1
ATOM 2578 O O . ILE B 1 46 ? 14.164 -28.859 -7.055 1 96.75 46 ILE B O 1
ATOM 2582 N N . ALA B 1 47 ? 13.742 -28.016 -9.078 1 97 47 ALA B N 1
ATOM 2583 C CA . ALA B 1 47 ? 12.656 -28.969 -9.328 1 97 47 ALA B CA 1
ATOM 2584 C C . ALA B 1 47 ? 13.156 -30.406 -9.25 1 97 47 ALA B C 1
ATOM 2586 O O . ALA B 1 47 ? 12.508 -31.25 -8.641 1 97 47 ALA B O 1
ATOM 2587 N N . GLU B 1 48 ? 14.297 -30.625 -9.812 1 95.31 48 GLU B N 1
ATOM 2588 C CA . GLU B 1 48 ? 14.891 -31.953 -9.789 1 95.31 48 GLU B CA 1
ATOM 2589 C C . GLU B 1 48 ? 15.195 -32.406 -8.359 1 95.31 48 GLU B C 1
ATOM 2591 O O . GLU B 1 48 ? 14.922 -33.562 -7.996 1 95.31 48 GLU B O 1
ATOM 2596 N N . ALA B 1 49 ? 15.734 -31.531 -7.633 1 96.62 49 ALA B N 1
ATOM 2597 C CA . ALA B 1 49 ? 16.094 -31.844 -6.254 1 96.62 49 ALA B CA 1
ATOM 2598 C C . ALA B 1 49 ? 14.859 -32.219 -5.43 1 96.62 49 ALA B C 1
ATOM 2600 O O . ALA B 1 49 ? 14.945 -33 -4.488 1 96.62 49 ALA B O 1
ATOM 2601 N N . TYR B 1 50 ? 13.711 -31.688 -5.789 1 97.62 50 TYR B N 1
ATOM 2602 C CA . TYR B 1 50 ? 12.484 -31.922 -5.031 1 97.62 50 TYR B CA 1
ATOM 2603 C C . TYR B 1 50 ? 11.641 -33 -5.68 1 97.62 50 TYR B C 1
ATOM 2605 O O . TYR B 1 50 ? 10.555 -33.344 -5.195 1 97.62 50 TYR B O 1
ATOM 2613 N N . GLY B 1 51 ? 12.117 -33.531 -6.844 1 97.31 51 GLY B N 1
ATOM 2614 C CA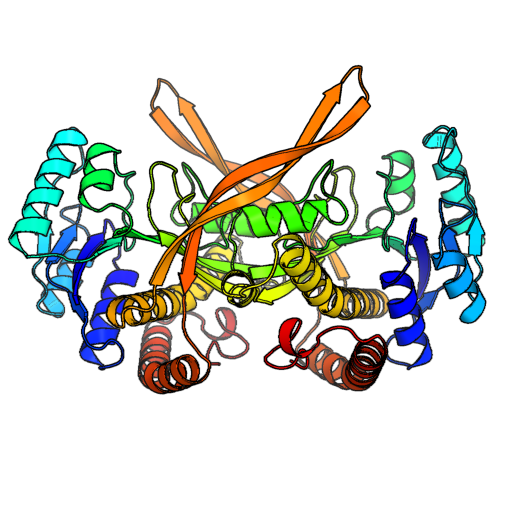 . GLY B 1 51 ? 11.422 -34.625 -7.52 1 97.31 51 GLY B CA 1
ATOM 2615 C C . GLY B 1 51 ? 10.211 -34.156 -8.305 1 97.31 51 GLY B C 1
ATOM 2616 O O . GLY B 1 51 ? 9.258 -34.906 -8.484 1 97.31 51 GLY B O 1
ATOM 2617 N N . VAL B 1 52 ? 10.156 -32.938 -8.703 1 97.94 52 VAL B N 1
ATOM 2618 C CA . VAL B 1 52 ? 9.07 -32.406 -9.516 1 97.94 52 VAL B CA 1
ATOM 2619 C C . VAL B 1 52 ? 9.461 -32.438 -10.992 1 97.94 52 VAL B C 1
ATOM 2621 O O . VAL B 1 52 ? 10.57 -32.062 -11.359 1 97.94 52 VAL B O 1
ATOM 2624 N N . GLU B 1 53 ? 8.562 -32.938 -11.805 1 97.75 53 GLU B N 1
ATOM 2625 C CA . GLU B 1 53 ? 8.805 -32.969 -13.242 1 97.75 53 GLU B CA 1
ATOM 2626 C C . GLU B 1 53 ? 9.055 -31.562 -13.781 1 97.75 53 GLU B C 1
ATOM 2628 O O . GLU B 1 53 ? 8.32 -30.625 -13.445 1 97.75 53 GLU B O 1
ATOM 2633 N N . ALA B 1 54 ? 10.141 -31.453 -14.516 1 97.81 54 ALA B N 1
ATOM 2634 C CA . ALA B 1 54 ? 10.477 -30.156 -15.109 1 97.81 54 ALA B CA 1
ATOM 2635 C C . ALA B 1 54 ? 10.523 -30.25 -16.625 1 97.81 54 ALA B C 1
ATOM 2637 O O . ALA B 1 54 ? 11.172 -31.156 -17.188 1 97.81 54 ALA B O 1
ATOM 2638 N N . VAL B 1 55 ? 9.82 -29.375 -17.297 1 98.06 55 VAL B N 1
ATOM 2639 C CA . VAL B 1 55 ? 9.75 -29.391 -18.75 1 98.06 55 VAL B CA 1
ATOM 2640 C C . VAL B 1 55 ? 10.258 -28.047 -19.297 1 98.06 55 VAL B C 1
ATOM 2642 O O . VAL B 1 55 ? 9.797 -26.984 -18.875 1 98.06 55 VAL B O 1
ATOM 2645 N N . TYR B 1 56 ? 11.18 -28.172 -20.172 1 97.56 56 TYR B N 1
ATOM 2646 C CA 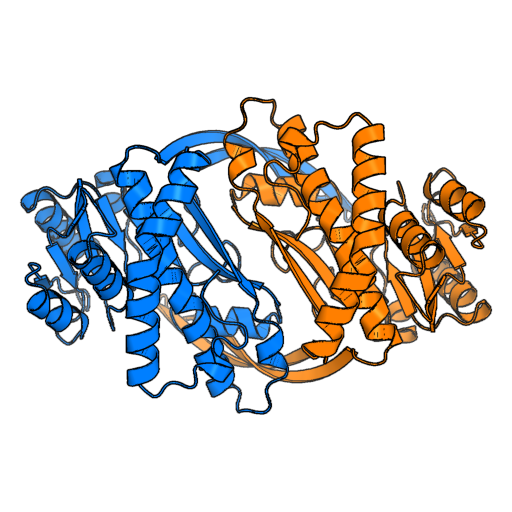. TYR B 1 56 ? 11.68 -26.984 -20.859 1 97.56 56 TYR B CA 1
ATOM 2647 C C . TYR B 1 56 ? 10.805 -26.625 -22.047 1 97.56 56 TYR B C 1
ATOM 2649 O O . TYR B 1 56 ? 10.555 -27.484 -22.906 1 97.56 56 TYR B O 1
ATOM 2657 N N . VAL B 1 57 ? 10.281 -25.422 -22.078 1 97.69 57 VAL B N 1
ATOM 2658 C CA . VAL B 1 57 ? 9.609 -24.859 -23.25 1 97.69 57 VAL B CA 1
ATOM 2659 C C . VAL B 1 57 ? 10.359 -23.625 -23.734 1 97.69 57 VAL B C 1
ATOM 2661 O O . VAL B 1 57 ? 10.406 -22.609 -23.031 1 97.69 57 VAL B O 1
ATOM 2664 N N . GLN B 1 58 ? 10.898 -23.672 -24.875 1 95.31 58 GLN B N 1
ATOM 2665 C CA . GLN B 1 58 ? 11.719 -22.594 -25.406 1 95.31 58 GLN B CA 1
ATOM 2666 C C . GLN B 1 58 ? 10.883 -21.344 -25.656 1 95.31 58 GLN B C 1
ATOM 2668 O O . GLN B 1 58 ? 9.844 -21.406 -26.312 1 95.31 58 GLN B O 1
ATOM 2673 N N . HIS B 1 59 ? 11.359 -20.234 -25.125 1 93.75 59 HIS B N 1
ATOM 2674 C CA . HIS B 1 59 ? 10.656 -18.969 -25.312 1 93.75 59 HIS B CA 1
ATOM 2675 C C . HIS B 1 59 ? 11.375 -18.078 -26.312 1 93.75 59 HIS B C 1
ATOM 2677 O O . HIS B 1 59 ? 10.75 -17.547 -27.234 1 93.75 59 HIS B O 1
ATOM 2683 N N . ARG B 1 60 ? 12.641 -18.016 -26.094 1 90.62 60 ARG B N 1
ATOM 2684 C CA . ARG B 1 60 ? 13.422 -17.125 -26.953 1 90.62 60 ARG B CA 1
ATOM 2685 C C . ARG B 1 60 ? 13.383 -17.594 -28.406 1 90.62 60 ARG B C 1
ATOM 2687 O O . ARG B 1 60 ? 13.641 -18.766 -28.688 1 90.62 60 ARG B O 1
ATOM 2694 N N . GLY B 1 61 ? 12.992 -16.688 -29.297 1 92.31 61 GLY B N 1
ATOM 2695 C CA . GLY B 1 61 ? 12.992 -17 -30.719 1 92.31 61 GLY B CA 1
ATOM 2696 C C . GLY B 1 61 ? 11.766 -17.766 -31.156 1 92.31 61 GLY B C 1
ATOM 2697 O O . GLY B 1 61 ? 11.664 -18.156 -32.312 1 92.31 61 GLY B O 1
ATOM 2698 N N . VAL B 1 62 ? 10.906 -18.078 -30.297 1 95 62 VAL B N 1
ATOM 2699 C CA . VAL B 1 62 ? 9.703 -18.844 -30.625 1 95 62 VAL B CA 1
ATOM 2700 C C . VAL B 1 62 ? 8.477 -17.938 -30.5 1 95 62 VAL B C 1
ATOM 2702 O O . VAL B 1 62 ? 8.359 -17.172 -29.531 1 95 62 VAL B O 1
ATOM 2705 N N . ALA B 1 63 ? 7.625 -18.016 -31.5 1 95.94 63 ALA B N 1
ATOM 2706 C CA . ALA B 1 63 ? 6.402 -17.219 -31.484 1 95.94 63 ALA B CA 1
ATOM 2707 C C . ALA B 1 63 ? 5.57 -17.516 -30.234 1 95.94 63 ALA B C 1
ATOM 2709 O O . ALA B 1 63 ? 5.488 -18.656 -29.797 1 95.94 63 ALA B O 1
ATOM 2710 N N . ARG B 1 64 ? 4.93 -16.5 -29.594 1 94.75 64 ARG B N 1
ATOM 2711 C CA . ARG B 1 64 ? 4.152 -16.625 -28.359 1 94.75 64 ARG B CA 1
ATOM 2712 C C . ARG B 1 64 ? 3.074 -17.688 -28.5 1 94.75 64 ARG B C 1
ATOM 2714 O O . ARG B 1 64 ? 2.896 -18.516 -27.594 1 94.75 64 ARG B O 1
ATOM 2721 N N . SER B 1 65 ? 2.369 -17.641 -29.609 1 96.44 65 SER B N 1
ATOM 2722 C CA . SER B 1 65 ? 1.274 -18.594 -29.812 1 96.44 65 SER B CA 1
ATOM 2723 C C . SER B 1 65 ? 1.767 -20.031 -29.766 1 96.44 65 SER B C 1
ATOM 2725 O O . SER B 1 65 ? 1.105 -20.891 -29.188 1 96.44 65 SER B O 1
ATOM 2727 N N . ARG B 1 66 ? 2.859 -20.266 -30.297 1 97.25 66 ARG B N 1
ATOM 2728 C CA . ARG B 1 66 ? 3.408 -21.625 -30.359 1 97.25 66 ARG B CA 1
ATOM 2729 C C . ARG B 1 66 ? 3.883 -22.062 -28.969 1 97.25 66 ARG B C 1
ATOM 2731 O O . ARG B 1 66 ? 3.562 -23.172 -28.531 1 97.25 66 ARG B O 1
ATOM 2738 N N . ARG B 1 67 ? 4.684 -21.266 -28.359 1 97.12 67 ARG B N 1
ATOM 2739 C CA . ARG B 1 67 ? 5.195 -21.672 -27.047 1 97.12 67 ARG B CA 1
ATOM 2740 C C . ARG B 1 67 ? 4.062 -21.797 -26.031 1 97.12 67 ARG B C 1
ATOM 2742 O O . ARG B 1 67 ? 4.09 -22.688 -25.188 1 97.12 67 ARG B O 1
ATOM 2749 N N . GLU B 1 68 ? 3.018 -20.969 -26.125 1 98.25 68 GLU B N 1
ATOM 2750 C CA . GLU B 1 68 ? 1.896 -21.031 -25.188 1 98.25 68 GLU B CA 1
ATOM 2751 C C . GLU B 1 68 ? 1.031 -22.25 -25.453 1 98.25 68 GLU B C 1
ATOM 2753 O O . GLU B 1 68 ? 0.474 -22.844 -24.516 1 98.25 68 GLU B O 1
ATOM 2758 N N . GLN B 1 69 ? 0.893 -22.609 -26.672 1 98.06 69 GLN B N 1
ATOM 2759 C CA . GLN B 1 69 ? 0.199 -23.859 -26.984 1 98.06 69 GLN B CA 1
ATOM 2760 C C . GLN B 1 69 ? 0.935 -25.062 -26.391 1 98.06 69 GLN B C 1
ATOM 2762 O O . GLN B 1 69 ? 0.31 -25.953 -25.828 1 98.06 69 GLN B O 1
ATOM 2767 N N . GLU B 1 70 ? 2.203 -25.031 -26.578 1 98.56 70 GLU B N 1
ATOM 2768 C CA . GLU B 1 70 ? 3.008 -26.094 -26 1 98.56 70 GLU B CA 1
ATOM 2769 C C . GLU B 1 70 ? 2.865 -26.141 -24.484 1 98.56 70 GLU B C 1
ATOM 2771 O O . GLU B 1 70 ? 2.711 -27.219 -23.906 1 98.56 70 GLU B O 1
ATOM 2776 N N . MET B 1 71 ? 2.938 -25.031 -23.844 1 98.75 71 MET B N 1
ATOM 2777 C CA . MET B 1 71 ? 2.766 -24.953 -22.406 1 98.75 71 MET B CA 1
ATOM 2778 C C . MET B 1 71 ? 1.399 -25.5 -21.984 1 98.75 71 MET B C 1
ATOM 2780 O O . MET B 1 71 ? 1.294 -26.266 -21.031 1 98.75 71 MET B O 1
ATOM 2784 N N . ALA B 1 72 ? 0.375 -25.094 -22.703 1 98.75 72 ALA B N 1
ATOM 2785 C CA . ALA B 1 72 ? -0.983 -25.531 -22.391 1 98.75 72 ALA B CA 1
ATOM 2786 C C . ALA B 1 72 ? -1.111 -27.047 -22.516 1 98.75 72 ALA B C 1
ATOM 2788 O O . ALA B 1 72 ? -1.755 -27.688 -21.688 1 98.75 72 ALA B O 1
ATOM 2789 N N . GLU B 1 73 ? -0.514 -27.562 -23.531 1 98.69 73 GLU B N 1
ATOM 2790 C CA . GLU B 1 73 ? -0.556 -29 -23.734 1 98.69 73 GLU B CA 1
ATOM 2791 C C . GLU B 1 73 ? 0.117 -29.75 -22.578 1 98.69 73 GLU B C 1
ATOM 2793 O O . GLU B 1 73 ? -0.4 -30.766 -22.109 1 98.69 73 GLU B O 1
ATOM 2798 N N . VAL B 1 74 ? 1.269 -29.25 -22.188 1 98.75 74 VAL B N 1
ATOM 2799 C CA . VAL B 1 74 ? 1.982 -29.859 -21.078 1 98.75 74 VAL B CA 1
ATOM 2800 C C . VAL B 1 74 ? 1.112 -29.812 -19.812 1 98.75 74 VAL B C 1
ATOM 2802 O O . VAL B 1 74 ? 0.949 -30.812 -19.125 1 98.75 74 VAL B O 1
ATOM 2805 N N . LEU B 1 75 ? 0.529 -28.672 -19.5 1 98.88 75 LEU B N 1
ATOM 2806 C CA . LEU B 1 75 ? -0.287 -28.484 -18.312 1 98.88 75 LEU B CA 1
ATOM 2807 C C . LEU B 1 75 ? -1.492 -29.422 -18.312 1 98.88 75 LEU B C 1
ATOM 2809 O O . LEU B 1 75 ? -1.822 -30.031 -17.297 1 98.88 75 LEU B O 1
ATOM 2813 N N . LYS B 1 76 ? -2.129 -29.562 -19.453 1 98.56 76 LYS B N 1
ATOM 2814 C CA . LYS B 1 76 ? -3.289 -30.438 -19.578 1 98.56 76 LYS B CA 1
ATOM 2815 C C . LYS B 1 76 ? -2.891 -31.906 -19.422 1 98.56 76 LYS B C 1
ATOM 2817 O O . LYS B 1 76 ? -3.59 -32.688 -18.766 1 98.56 76 LYS B O 1
ATOM 2822 N N . ARG B 1 77 ? -1.787 -32.25 -20.062 1 98.5 77 ARG B N 1
ATOM 2823 C CA . ARG B 1 77 ? -1.289 -33.625 -19.984 1 98.5 77 ARG B CA 1
ATOM 2824 C C . ARG B 1 77 ? -1.061 -34.031 -18.531 1 98.5 77 ARG B C 1
ATOM 2826 O O . ARG B 1 77 ? -1.301 -35.188 -18.172 1 98.5 77 ARG B O 1
ATOM 2833 N N . TYR B 1 78 ? -0.664 -33.094 -17.703 1 98.56 78 TYR B N 1
ATOM 2834 C CA . TYR B 1 78 ? -0.344 -33.406 -16.312 1 98.56 78 TYR B CA 1
ATOM 2835 C C . TYR B 1 78 ? -1.557 -33.188 -15.414 1 98.56 78 TYR B C 1
ATOM 2837 O O . TYR B 1 78 ? -1.461 -33.312 -14.195 1 98.56 78 TYR B O 1
ATOM 2845 N N . GLY B 1 79 ? -2.678 -32.781 -15.969 1 98.5 79 GLY B N 1
ATOM 2846 C CA . GLY B 1 79 ? -3.916 -32.625 -15.227 1 98.5 79 GLY B CA 1
ATOM 2847 C C . GLY B 1 79 ? -3.916 -31.422 -14.305 1 98.5 79 GLY B C 1
ATOM 2848 O O . GLY B 1 79 ? -4.484 -31.469 -13.211 1 98.5 79 GLY B O 1
ATOM 2849 N N . VAL B 1 80 ? -3.32 -30.359 -14.68 1 98.75 80 VAL B N 1
ATOM 2850 C CA . VAL B 1 80 ? -3.146 -29.172 -13.836 1 98.75 80 VAL B CA 1
ATOM 2851 C C . VAL B 1 80 ? -4.496 -28.5 -13.609 1 98.75 80 VAL B C 1
ATOM 2853 O O . VAL B 1 80 ? -5.238 -28.25 -14.562 1 98.75 80 VAL B O 1
ATOM 2856 N N . ASP B 1 81 ? -4.77 -28.219 -12.344 1 98.75 81 ASP B N 1
ATOM 2857 C CA . ASP B 1 81 ? -5.977 -27.5 -11.938 1 98.75 81 ASP B CA 1
ATOM 2858 C C . ASP B 1 81 ? -5.723 -26 -11.898 1 98.75 81 ASP B C 1
ATOM 2860 O O . ASP B 1 81 ? -6.617 -25.203 -12.211 1 98.75 81 ASP B O 1
ATOM 2864 N N . LEU B 1 82 ? -4.598 -25.641 -11.469 1 98.88 82 LEU B N 1
ATOM 2865 C CA . LEU B 1 82 ? -4.223 -24.25 -11.227 1 98.88 82 LEU B CA 1
ATOM 2866 C C . LEU B 1 82 ? -2.818 -23.969 -11.758 1 98.88 82 LEU B C 1
ATOM 2868 O O . LEU B 1 82 ? -1.883 -24.719 -11.477 1 98.88 82 LEU B O 1
ATOM 2872 N N . VAL B 1 83 ? -2.703 -22.875 -12.539 1 98.94 83 VAL B N 1
ATOM 2873 C CA . VAL B 1 83 ? -1.406 -22.422 -13.031 1 98.94 83 VAL B CA 1
ATOM 2874 C C . VAL B 1 83 ? -0.831 -21.375 -12.086 1 98.94 83 VAL B C 1
ATOM 2876 O O . VAL B 1 83 ? -1.518 -20.422 -11.719 1 98.94 83 VAL B O 1
ATOM 2879 N N . VAL B 1 84 ? 0.403 -21.547 -11.719 1 98.88 84 VAL B N 1
ATOM 2880 C CA . VAL B 1 84 ? 1.057 -20.672 -10.742 1 98.88 84 VAL B CA 1
ATOM 2881 C C . VAL B 1 84 ? 2.293 -20.031 -11.367 1 98.88 84 VAL B C 1
ATOM 2883 O O . VAL B 1 84 ? 3.252 -20.734 -11.719 1 98.88 84 VAL B O 1
ATOM 2886 N N . LEU B 1 85 ? 2.232 -18.734 -11.516 1 98.44 85 LEU B N 1
ATOM 2887 C CA . LEU B 1 85 ? 3.408 -18.016 -12 1 98.44 85 LEU B CA 1
ATOM 2888 C C . LEU B 1 85 ? 4.363 -17.703 -10.852 1 98.44 85 LEU B C 1
ATOM 2890 O O . LEU B 1 85 ? 3.975 -17.047 -9.875 1 98.44 85 LEU B O 1
ATOM 2894 N N . ALA B 1 86 ? 5.555 -18.156 -10.914 1 96.94 86 ALA B N 1
ATOM 2895 C CA . ALA B 1 86 ? 6.59 -17.984 -9.898 1 96.94 86 ALA B CA 1
ATOM 2896 C C . ALA B 1 86 ? 7.875 -17.438 -10.508 1 96.94 86 ALA B C 1
ATOM 2898 O O . ALA B 1 86 ? 8.891 -18.141 -10.57 1 96.94 86 ALA B O 1
ATOM 2899 N N . GLY B 1 87 ? 7.883 -16.172 -10.805 1 94.31 87 GLY B N 1
ATOM 2900 C CA . GLY B 1 87 ? 9.016 -15.57 -11.492 1 94.31 87 GLY B CA 1
ATOM 2901 C C . GLY B 1 87 ? 9.016 -15.836 -12.984 1 94.31 87 GLY B C 1
ATOM 2902 O O . GLY B 1 87 ? 10.055 -16.141 -13.57 1 94.31 87 GLY B O 1
ATOM 2903 N N . TYR B 1 88 ? 7.824 -15.844 -13.57 1 94.88 88 TYR B N 1
ATOM 2904 C CA . TYR B 1 88 ? 7.656 -16 -15.008 1 94.88 88 TYR B CA 1
ATOM 2905 C C . TYR B 1 88 ? 7.746 -14.656 -15.719 1 94.88 88 TYR B C 1
ATOM 2907 O O . TYR B 1 88 ? 6.941 -13.758 -15.469 1 94.88 88 TYR B O 1
ATOM 2915 N N . ASP B 1 89 ? 8.617 -14.477 -16.672 1 88.94 89 ASP B N 1
ATOM 2916 C CA . ASP B 1 89 ? 9.031 -13.164 -17.172 1 88.94 89 ASP B CA 1
ATOM 2917 C C . ASP B 1 89 ? 8.219 -12.766 -18.391 1 88.94 89 ASP B C 1
ATOM 2919 O O . ASP B 1 89 ? 8.414 -11.68 -18.953 1 88.94 89 ASP B O 1
ATOM 2923 N N . TYR B 1 90 ? 7.316 -13.539 -18.828 1 91.88 90 TYR B N 1
ATOM 2924 C CA . TYR B 1 90 ? 6.621 -13.258 -20.078 1 91.88 90 TYR B CA 1
ATOM 2925 C C . TYR B 1 90 ? 5.152 -12.938 -19.828 1 91.88 90 TYR B C 1
ATOM 2927 O O . TYR B 1 90 ? 4.578 -13.367 -18.828 1 91.88 90 TYR B O 1
ATOM 2935 N N . ILE B 1 91 ? 4.637 -12.156 -20.703 1 93.75 91 ILE B N 1
ATOM 2936 C CA . ILE B 1 91 ? 3.217 -11.828 -20.672 1 93.75 91 ILE B CA 1
ATOM 2937 C C . ILE B 1 91 ? 2.414 -12.922 -21.359 1 93.75 91 ILE B C 1
ATOM 2939 O O . ILE B 1 91 ? 2.74 -13.32 -22.484 1 93.75 91 ILE B O 1
ATOM 2943 N N . LEU B 1 92 ? 1.426 -13.43 -20.734 1 96.94 92 LEU B N 1
ATOM 2944 C CA . LEU B 1 92 ? 0.569 -14.469 -21.297 1 96.94 92 LEU B CA 1
ATOM 2945 C C . LEU B 1 92 ? -0.476 -13.859 -22.234 1 96.94 92 LEU B C 1
ATOM 2947 O O . LEU B 1 92 ? -1.058 -12.812 -21.922 1 96.94 92 LEU B O 1
ATOM 2951 N N . GLY B 1 93 ? -0.688 -14.516 -23.328 1 97 93 GLY B N 1
ATOM 2952 C CA . GLY B 1 93 ? -1.667 -14.039 -24.297 1 97 93 GLY B CA 1
ATOM 2953 C C . GLY B 1 93 ? -3.088 -14.445 -23.953 1 97 93 GLY B C 1
ATOM 2954 O O . GLY B 1 93 ? -3.303 -15.344 -23.141 1 97 93 GLY B O 1
ATOM 2955 N N . VAL B 1 94 ? -4.016 -13.828 -24.609 1 97.31 94 VAL B N 1
ATOM 2956 C CA . VAL B 1 94 ? -5.438 -14.008 -24.344 1 97.31 94 VAL B CA 1
ATOM 2957 C C . VAL B 1 94 ? -5.832 -15.461 -24.609 1 97.31 94 VAL B C 1
ATOM 2959 O O . VAL B 1 94 ? -6.52 -16.078 -23.781 1 97.31 94 VAL B O 1
ATOM 2962 N N . PRO B 1 95 ? -5.375 -16.109 -25.688 1 97.62 95 PRO B N 1
ATOM 2963 C CA . PRO B 1 95 ? -5.777 -17.5 -25.922 1 97.62 95 PRO B CA 1
ATOM 2964 C C . PRO B 1 95 ? -5.352 -18.438 -24.797 1 97.62 95 PRO B C 1
ATOM 2966 O O . PRO B 1 95 ? -6.094 -19.359 -24.453 1 97.62 95 PRO B O 1
ATOM 2969 N N . PHE B 1 96 ? -4.176 -18.266 -24.312 1 98.44 96 PHE B N 1
ATOM 2970 C CA . PHE B 1 96 ? -3.707 -19.078 -23.188 1 98.44 96 PHE B CA 1
ATOM 2971 C C . PHE B 1 96 ? -4.539 -18.812 -21.938 1 98.44 96 PHE B C 1
ATOM 2973 O O . PHE B 1 96 ? -4.984 -19.75 -21.281 1 98.44 96 PHE B O 1
ATOM 2980 N N . ILE B 1 97 ? -4.758 -17.547 -21.594 1 98.5 97 ILE B N 1
ATOM 2981 C CA . ILE B 1 97 ? -5.469 -17.125 -20.391 1 98.5 97 ILE B CA 1
ATOM 2982 C C . ILE B 1 97 ? -6.879 -17.703 -20.391 1 98.5 97 ILE B C 1
ATOM 2984 O O . ILE B 1 97 ? -7.367 -18.172 -19.359 1 98.5 97 ILE B O 1
ATOM 2988 N N . GLU B 1 98 ? -7.52 -17.734 -21.516 1 97.81 98 GLU B N 1
ATOM 2989 C CA . GLU B 1 98 ? -8.898 -18.203 -21.625 1 97.81 98 GLU B CA 1
ATOM 2990 C C . GLU B 1 98 ? -9 -19.688 -21.297 1 97.81 98 GLU B C 1
ATOM 2992 O O . GLU B 1 98 ? -10.008 -20.141 -20.75 1 97.81 98 GLU B O 1
ATOM 2997 N N . GLN B 1 99 ? -7.969 -20.453 -21.562 1 98 99 GLN B N 1
ATOM 2998 C CA . GLN B 1 99 ? -7.969 -21.891 -21.266 1 98 99 GLN B CA 1
ATOM 2999 C C . GLN B 1 99 ? -7.926 -22.141 -19.766 1 98 99 GLN B C 1
ATOM 3001 O O . GLN B 1 99 ? -8.359 -23.203 -19.297 1 98 99 GLN B O 1
ATOM 3006 N N . PHE B 1 100 ? -7.422 -21.188 -19.062 1 98.38 100 PHE B N 1
ATOM 3007 C CA . PHE B 1 100 ? -7.27 -21.328 -17.609 1 98.38 100 PHE B CA 1
ATOM 3008 C C . PHE B 1 100 ? -7.887 -20.141 -16.891 1 98.38 100 PHE B C 1
ATOM 3010 O O . PHE B 1 100 ? -7.344 -19.656 -15.883 1 98.38 100 PHE B O 1
ATOM 3017 N N . ARG B 1 101 ? -8.945 -19.641 -17.375 1 97.75 101 ARG B N 1
ATOM 3018 C CA . ARG B 1 101 ? -9.578 -18.453 -16.844 1 97.75 101 ARG B CA 1
ATOM 3019 C C . ARG B 1 101 ? -9.82 -18.578 -15.344 1 97.75 101 ARG B C 1
ATOM 3021 O O . ARG B 1 101 ? -10.43 -19.547 -14.891 1 97.75 101 ARG B O 1
ATOM 3028 N N . TRP B 1 102 ? -9.32 -17.594 -14.625 1 97.94 102 TRP B N 1
ATOM 3029 C CA . TRP B 1 102 ? -9.445 -17.453 -13.18 1 97.94 102 TRP B CA 1
ATOM 3030 C C . TRP B 1 102 ? -8.766 -18.625 -12.469 1 97.94 102 TRP B C 1
ATOM 3032 O O . TRP B 1 102 ? -9.086 -18.922 -11.312 1 97.94 102 TRP B O 1
ATOM 3042 N N . ARG B 1 103 ? -7.844 -19.297 -13.164 1 98.5 103 ARG B N 1
ATOM 3043 C CA . ARG B 1 103 ? -7.059 -20.375 -12.602 1 98.5 103 ARG B CA 1
ATOM 3044 C C . ARG B 1 103 ? -5.566 -20.156 -12.828 1 98.5 103 ARG B C 1
ATOM 3046 O O . ARG B 1 103 ? -4.809 -21.125 -12.984 1 98.5 103 ARG B O 1
ATOM 3053 N N . ILE B 1 104 ? -5.207 -18.938 -13.008 1 98.88 104 ILE B N 1
ATOM 3054 C CA . ILE B 1 104 ? -3.811 -18.531 -13.086 1 98.88 104 ILE B CA 1
ATOM 3055 C C . ILE B 1 104 ? -3.508 -17.516 -11.992 1 98.88 104 ILE B C 1
ATOM 3057 O O . ILE B 1 104 ? -4.145 -16.453 -11.93 1 98.88 104 ILE B O 1
ATOM 3061 N N . LEU B 1 105 ? -2.582 -17.828 -11.141 1 98.88 105 LEU B N 1
ATOM 3062 C CA . LEU B 1 105 ? -2.148 -16.922 -10.094 1 98.88 105 LEU B CA 1
ATOM 3063 C C . LEU B 1 105 ? -0.756 -16.375 -10.391 1 98.88 105 LEU B C 1
ATOM 3065 O O . LEU B 1 105 ? 0.096 -17.078 -10.922 1 98.88 105 LEU B O 1
ATOM 3069 N N . ASN B 1 106 ? -0.575 -15.156 -10.016 1 98.5 106 ASN B N 1
ATOM 3070 C CA . ASN B 1 106 ? 0.737 -14.516 -10.055 1 98.5 106 ASN B CA 1
ATOM 3071 C C . ASN B 1 106 ? 1.062 -13.82 -8.734 1 98.5 106 ASN B C 1
ATOM 3073 O O . ASN B 1 106 ? 0.158 -13.43 -7.996 1 98.5 106 ASN B O 1
ATOM 3077 N N . ILE B 1 107 ? 2.303 -13.75 -8.43 1 98.31 107 ILE B N 1
ATOM 3078 C CA . ILE B 1 107 ? 2.781 -12.977 -7.289 1 98.31 107 ILE B CA 1
ATOM 3079 C C . ILE B 1 107 ? 3.646 -11.82 -7.777 1 98.31 107 ILE B C 1
ATOM 3081 O O . ILE B 1 107 ? 4.492 -11.992 -8.656 1 98.31 107 ILE B O 1
ATOM 3085 N N . HIS B 1 108 ? 3.371 -10.641 -7.352 1 98.38 108 HIS B N 1
ATOM 3086 C CA . HIS B 1 108 ? 4.078 -9.414 -7.711 1 98.38 108 HIS B CA 1
ATOM 3087 C C . HIS B 1 108 ? 4.672 -8.742 -6.477 1 98.38 108 HIS B C 1
ATOM 3089 O O . HIS B 1 108 ? 4.004 -8.625 -5.445 1 98.38 108 HIS B O 1
ATOM 3095 N N . PRO B 1 109 ? 5.953 -8.32 -6.508 1 98.12 109 PRO B N 1
ATOM 3096 C CA . PRO B 1 109 ? 6.66 -7.867 -5.305 1 98.12 109 PRO B CA 1
ATOM 3097 C C . PRO B 1 109 ? 6.398 -6.395 -4.984 1 98.12 109 PRO B C 1
ATOM 3099 O O . PRO B 1 109 ? 7.32 -5.672 -4.602 1 98.12 109 PRO B O 1
ATOM 3102 N N . SER B 1 110 ? 5.25 -5.922 -5.145 1 98.56 110 SER B N 1
ATOM 3103 C CA . SER B 1 110 ? 4.781 -4.625 -4.668 1 98.56 110 SER B CA 1
ATOM 3104 C C . SER B 1 110 ? 3.295 -4.664 -4.332 1 98.56 110 SER B C 1
ATOM 3106 O O . SER B 1 110 ? 2.615 -5.652 -4.613 1 98.56 110 SER B O 1
ATOM 3108 N N . LEU B 1 111 ? 2.861 -3.658 -3.668 1 98.81 111 LEU B N 1
ATOM 3109 C CA . LEU B 1 111 ? 1.431 -3.514 -3.426 1 98.81 111 LEU B CA 1
ATOM 3110 C C . LEU B 1 111 ? 0.728 -2.938 -4.652 1 98.81 111 LEU B C 1
ATOM 3112 O O . LEU B 1 111 ? 0.575 -1.719 -4.77 1 98.81 111 LEU B O 1
ATOM 3116 N N . LEU B 1 112 ? 0.314 -3.861 -5.504 1 98.62 112 LEU B N 1
ATOM 3117 C CA . LEU B 1 112 ? -0.411 -3.439 -6.695 1 98.62 112 LEU B CA 1
ATOM 3118 C C . LEU B 1 112 ? -1.642 -2.619 -6.32 1 98.62 112 LEU B C 1
ATOM 3120 O O . LEU B 1 112 ? -2.244 -2.842 -5.27 1 98.62 112 LEU B O 1
ATOM 3124 N N . PRO B 1 113 ? -1.999 -1.604 -7.234 1 98 113 PRO B N 1
ATOM 3125 C CA . PRO B 1 113 ? -1.557 -1.384 -8.609 1 98 113 PRO B CA 1
ATOM 3126 C C . PRO B 1 113 ? -0.252 -0.596 -8.695 1 98 113 PRO B C 1
ATOM 3128 O O . PRO B 1 113 ? 0.341 -0.486 -9.773 1 98 113 PRO B O 1
ATOM 3131 N N . PHE B 1 114 ? 0.281 -0.078 -7.555 1 97.88 114 PHE B N 1
ATOM 3132 C CA . PHE B 1 114 ? 1.519 0.693 -7.59 1 97.88 114 PHE B CA 1
ATOM 3133 C C . PHE B 1 114 ? 2.695 -0.189 -7.992 1 97.88 114 PHE B C 1
ATOM 3135 O O . PHE B 1 114 ? 2.816 -1.322 -7.523 1 97.88 114 PHE B O 1
ATOM 3142 N N . ALA B 1 115 ? 3.543 0.301 -8.922 1 97.31 115 ALA B N 1
ATOM 3143 C CA . ALA B 1 115 ? 4.766 -0.345 -9.398 1 97.31 115 ALA B CA 1
ATOM 3144 C C . ALA B 1 115 ? 4.449 -1.654 -10.117 1 97.31 115 ALA B C 1
ATOM 3146 O O . ALA B 1 115 ? 5.141 -2.658 -9.922 1 97.31 115 ALA B O 1
ATOM 3147 N N . GLY B 1 116 ? 3.297 -1.69 -10.773 1 96.19 116 GLY B N 1
ATOM 3148 C CA . GLY B 1 116 ? 2.902 -2.789 -11.641 1 96.19 116 GLY B CA 1
ATOM 3149 C C . GLY B 1 116 ? 2.885 -2.412 -13.109 1 96.19 116 GLY B C 1
ATOM 3150 O O . GLY B 1 116 ? 3.252 -1.294 -13.477 1 96.19 116 GLY B O 1
ATOM 3151 N N . GLY B 1 117 ? 2.51 -3.342 -13.922 1 92.81 117 GLY B N 1
ATOM 3152 C CA . GLY B 1 117 ? 2.348 -3.055 -15.336 1 92.81 117 GLY B CA 1
ATOM 3153 C C . GLY B 1 117 ? 3.553 -3.457 -16.172 1 92.81 117 GLY B C 1
ATOM 3154 O O . GLY B 1 117 ? 4.484 -4.078 -15.656 1 92.81 117 GLY B O 1
ATOM 3155 N N . LYS B 1 118 ? 3.504 -3.092 -17.422 1 86.31 118 LYS B N 1
ATOM 3156 C CA . LYS B 1 118 ? 4.535 -3.48 -18.375 1 86.31 118 LYS B CA 1
ATOM 3157 C C . LYS B 1 118 ? 5.895 -2.9 -17.984 1 86.31 118 LYS B C 1
ATOM 3159 O O . LYS B 1 118 ? 6 -1.711 -17.688 1 86.31 118 LYS B O 1
ATOM 3164 N N . GLY B 1 119 ? 6.859 -3.748 -17.922 1 85.25 119 GLY B N 1
ATOM 3165 C CA . GLY B 1 119 ? 8.211 -3.303 -17.625 1 85.25 119 GLY B CA 1
ATOM 3166 C C . GLY B 1 119 ? 8.547 -3.344 -16.156 1 85.25 119 GLY B C 1
ATOM 3167 O O . GLY B 1 119 ? 9.711 -3.174 -15.766 1 85.25 119 GLY B O 1
ATOM 3168 N N . MET B 1 120 ? 7.582 -3.598 -15.398 1 90.19 120 MET B N 1
ATOM 3169 C CA . MET B 1 120 ? 7.789 -3.627 -13.953 1 90.19 120 MET B CA 1
ATOM 3170 C C . MET B 1 120 ? 8 -5.055 -13.461 1 90.19 120 MET B C 1
ATOM 3172 O O . MET B 1 120 ? 7.094 -5.66 -12.891 1 90.19 120 MET B O 1
ATOM 3176 N N . HIS B 1 121 ? 9.242 -5.484 -13.625 1 87.94 121 HIS B N 1
ATOM 3177 C CA . HIS B 1 121 ? 9.617 -6.816 -13.164 1 87.94 121 HIS B CA 1
ATOM 3178 C C . HIS B 1 121 ? 10.984 -6.801 -12.5 1 87.94 121 HIS B C 1
ATOM 3180 O O . HIS B 1 121 ? 11.773 -5.875 -12.719 1 87.94 121 HIS B O 1
ATOM 3186 N N . GLY B 1 122 ? 11.117 -7.766 -11.656 1 88.44 122 GLY B N 1
ATOM 3187 C CA . GLY B 1 122 ? 12.414 -7.91 -11.008 1 88.44 122 GLY B CA 1
ATOM 3188 C C . GLY B 1 122 ? 12.805 -6.703 -10.18 1 88.44 122 GLY B C 1
ATOM 3189 O O . GLY B 1 122 ? 11.992 -6.184 -9.406 1 88.44 122 GLY B O 1
ATOM 3190 N N . VAL B 1 123 ? 14.031 -6.309 -10.383 1 92.31 123 VAL B N 1
ATOM 3191 C CA . VAL B 1 123 ? 14.609 -5.27 -9.539 1 92.31 123 VAL B CA 1
ATOM 3192 C C . VAL B 1 123 ? 13.961 -3.922 -9.859 1 92.31 123 VAL B C 1
ATOM 3194 O O . VAL B 1 123 ? 13.945 -3.02 -9.016 1 92.31 123 VAL B O 1
ATOM 3197 N N . ARG B 1 124 ? 13.406 -3.812 -11.023 1 94.12 124 ARG B N 1
ATOM 3198 C CA . ARG B 1 124 ? 12.805 -2.551 -11.445 1 94.12 124 ARG B CA 1
ATOM 3199 C C . ARG B 1 124 ? 11.617 -2.186 -10.57 1 94.12 124 ARG B C 1
ATOM 3201 O O . ARG B 1 124 ? 11.359 -1.004 -10.32 1 94.12 124 ARG B O 1
ATOM 3208 N N . VAL B 1 125 ? 10.898 -3.211 -10.102 1 96.62 125 VAL B N 1
ATOM 3209 C CA . VAL B 1 125 ? 9.789 -2.971 -9.18 1 96.62 125 VAL B CA 1
ATOM 3210 C C . VAL B 1 125 ? 10.312 -2.295 -7.914 1 96.62 125 VAL B C 1
ATOM 3212 O O . VAL B 1 125 ? 9.758 -1.289 -7.465 1 96.62 125 VAL B O 1
ATOM 3215 N N . HIS B 1 126 ? 11.383 -2.814 -7.387 1 97.75 126 HIS B N 1
ATOM 3216 C CA . HIS B 1 126 ? 11.953 -2.289 -6.148 1 97.75 126 HIS B CA 1
ATOM 3217 C C . HIS B 1 126 ? 12.57 -0.914 -6.367 1 97.75 126 HIS B C 1
ATOM 3219 O O . HIS B 1 126 ? 12.555 -0.071 -5.469 1 97.75 126 HIS B O 1
ATOM 3225 N N . MET B 1 127 ? 13.109 -0.709 -7.598 1 97.19 127 MET B N 1
ATOM 3226 C CA . MET B 1 127 ? 13.609 0.617 -7.949 1 97.19 127 MET B CA 1
ATOM 3227 C C . MET B 1 127 ? 12.492 1.652 -7.895 1 97.19 127 MET B C 1
ATOM 3229 O O . MET B 1 127 ? 12.664 2.736 -7.336 1 97.19 127 MET B O 1
ATOM 3233 N N . GLU B 1 128 ? 11.367 1.32 -8.477 1 97 128 GLU B N 1
ATOM 3234 C CA . GLU B 1 128 ? 10.219 2.225 -8.484 1 97 128 GLU B CA 1
ATOM 3235 C C . GLU B 1 128 ? 9.711 2.482 -7.066 1 97 128 GLU B C 1
ATOM 3237 O O . GLU B 1 128 ? 9.383 3.619 -6.715 1 97 128 GLU B O 1
ATOM 3242 N N . VAL B 1 129 ? 9.648 1.455 -6.27 1 98.38 129 VAL B N 1
ATOM 3243 C CA . VAL B 1 129 ? 9.203 1.544 -4.879 1 98.38 129 VAL B CA 1
ATOM 3244 C C . VAL B 1 129 ? 10.148 2.459 -4.098 1 98.38 129 VAL B C 1
ATOM 3246 O O . VAL B 1 129 ? 9.695 3.367 -3.395 1 98.38 129 VAL B O 1
ATOM 3249 N N . TYR B 1 130 ? 11.414 2.229 -4.258 1 98.31 130 TYR B N 1
ATOM 3250 C CA . TYR B 1 130 ? 12.406 3.025 -3.549 1 98.31 130 TYR B CA 1
ATOM 3251 C C . TYR B 1 130 ? 12.352 4.48 -3.994 1 98.31 130 TYR B C 1
ATOM 3253 O O . TYR B 1 130 ? 12.375 5.391 -3.162 1 98.31 130 TYR B O 1
ATOM 3261 N N . LYS B 1 131 ? 12.281 4.66 -5.27 1 97.69 131 LYS B N 1
ATOM 3262 C CA . LYS B 1 131 ? 12.242 6.004 -5.844 1 97.69 131 LYS B CA 1
ATOM 3263 C C . LYS B 1 131 ? 11.078 6.809 -5.281 1 97.69 131 LYS B C 1
ATOM 3265 O O . LYS B 1 131 ? 11.234 7.984 -4.949 1 97.69 131 LYS B O 1
ATOM 3270 N N . ALA B 1 132 ? 9.961 6.191 -5.109 1 98 132 ALA B N 1
ATOM 3271 C CA . ALA B 1 132 ? 8.734 6.859 -4.688 1 98 132 ALA B CA 1
ATOM 3272 C C . ALA B 1 132 ? 8.797 7.242 -3.211 1 98 132 ALA B C 1
ATOM 3274 O O . ALA B 1 132 ? 7.992 8.047 -2.736 1 98 132 ALA B O 1
ATOM 3275 N N . GLY B 1 133 ? 9.664 6.637 -2.441 1 98.44 133 GLY B N 1
ATOM 3276 C CA . GLY B 1 133 ? 9.836 6.98 -1.04 1 98.44 133 GLY B CA 1
ATOM 3277 C C . GLY B 1 133 ? 8.734 6.445 -0.153 1 98.44 133 GLY B C 1
ATOM 3278 O O . GLY B 1 133 ? 8.5 6.957 0.944 1 98.44 133 GLY B O 1
ATOM 3279 N N . VAL B 1 134 ? 7.98 5.449 -0.64 1 98.75 134 VAL B N 1
ATOM 3280 C CA . VAL B 1 134 ? 6.914 4.855 0.159 1 98.75 134 VAL B CA 1
ATOM 3281 C C . VAL B 1 134 ? 7.508 4.188 1.397 1 98.75 134 VAL B C 1
ATOM 3283 O O . VAL B 1 134 ? 8.68 3.809 1.405 1 98.75 134 VAL B O 1
ATOM 3286 N N . LYS B 1 135 ? 6.691 4.082 2.441 1 98.44 135 LYS B N 1
ATOM 3287 C CA . LYS B 1 135 ? 7.176 3.471 3.676 1 98.44 135 LYS B CA 1
ATOM 3288 C C . LYS B 1 135 ? 6.59 2.074 3.865 1 98.44 135 LYS B C 1
ATOM 3290 O O . LYS B 1 135 ? 7.012 1.335 4.758 1 98.44 135 LYS B O 1
ATOM 3295 N N . THR B 1 136 ? 5.664 1.751 2.979 1 98.06 136 THR B N 1
ATOM 3296 C CA . THR B 1 136 ? 5.043 0.431 2.973 1 98.06 136 THR B CA 1
ATOM 3297 C C . THR B 1 136 ? 5.059 -0.167 1.569 1 98.06 136 THR B C 1
ATOM 3299 O O . THR B 1 136 ? 4.566 0.449 0.622 1 98.06 136 THR B O 1
ATOM 3302 N N . SER B 1 137 ? 5.68 -1.254 1.435 1 98.19 137 SER B N 1
ATOM 3303 C CA . SER B 1 137 ? 5.59 -2.094 0.245 1 98.19 137 SER B CA 1
ATOM 3304 C C . SER B 1 137 ? 5.02 -3.469 0.58 1 98.19 137 SER B C 1
ATOM 3306 O O . SER B 1 137 ? 4.215 -3.604 1.503 1 98.19 137 SER B O 1
ATOM 3308 N N . GLY B 1 138 ? 5.262 -4.441 -0.26 1 98.12 138 GLY B N 1
ATOM 3309 C CA . GLY B 1 138 ? 4.816 -5.801 0.015 1 98.12 138 GLY B CA 1
ATOM 3310 C C . GLY B 1 138 ? 4.324 -6.527 -1.221 1 98.12 138 GLY B C 1
ATOM 3311 O O . GLY B 1 138 ? 4.102 -5.91 -2.264 1 98.12 138 GLY B O 1
ATOM 3312 N N . PRO B 1 139 ? 4.145 -7.793 -1.065 1 98.5 139 PRO B N 1
ATOM 3313 C CA . PRO B 1 139 ? 3.734 -8.594 -2.223 1 98.5 139 PRO B CA 1
ATOM 3314 C C . PRO B 1 139 ? 2.223 -8.594 -2.434 1 98.5 139 PRO B C 1
ATOM 3316 O O . PRO B 1 139 ? 1.463 -8.383 -1.483 1 98.5 139 PRO B O 1
ATOM 3319 N N . THR B 1 140 ? 1.842 -8.844 -3.67 1 98.81 140 THR B N 1
ATOM 3320 C CA . THR B 1 140 ? 0.461 -9.047 -4.098 1 98.81 140 THR B CA 1
ATOM 3321 C C . THR B 1 140 ? 0.31 -10.383 -4.82 1 98.81 140 THR B C 1
ATOM 3323 O O . THR B 1 140 ? 1.126 -10.727 -5.68 1 98.81 140 THR B O 1
ATOM 3326 N N . VAL B 1 141 ? -0.624 -11.141 -4.387 1 98.88 141 VAL B N 1
ATOM 3327 C CA . VAL B 1 141 ? -1.061 -12.273 -5.199 1 98.88 141 VAL B CA 1
ATOM 3328 C C . VAL B 1 141 ? -2.352 -11.914 -5.93 1 98.88 141 VAL B C 1
ATOM 3330 O O . VAL B 1 141 ? -3.303 -11.422 -5.32 1 98.88 141 VAL B O 1
ATOM 3333 N N . HIS B 1 142 ? -2.34 -12.133 -7.223 1 98.88 142 HIS B N 1
ATOM 3334 C CA . HIS B 1 142 ? -3.521 -11.797 -8.008 1 98.88 142 HIS B CA 1
ATOM 3335 C C . HIS B 1 142 ? -3.797 -12.852 -9.07 1 98.88 142 HIS B C 1
ATOM 3337 O O . HIS B 1 142 ? -2.908 -13.633 -9.422 1 98.88 142 HIS B O 1
ATOM 3343 N N . LEU B 1 143 ? -5.008 -12.898 -9.508 1 98.81 143 LEU B N 1
ATOM 3344 C CA . LEU B 1 143 ? -5.371 -13.672 -10.688 1 98.81 143 LEU B CA 1
ATOM 3345 C C . LEU B 1 143 ? -4.914 -12.977 -11.961 1 98.81 143 LEU B C 1
ATOM 3347 O O . LEU B 1 143 ? -4.789 -11.75 -11.992 1 98.81 143 LEU B O 1
ATOM 3351 N N . VAL B 1 144 ? -4.617 -13.797 -12.969 1 98.62 144 VAL B N 1
ATOM 3352 C CA . VAL B 1 144 ? -4.121 -13.25 -14.227 1 98.62 144 VAL B CA 1
ATOM 3353 C C . VAL B 1 144 ? -5.277 -13.078 -15.203 1 98.62 144 VAL B C 1
ATOM 3355 O O . VAL B 1 144 ? -6.105 -13.977 -15.359 1 98.62 144 VAL B O 1
ATOM 3358 N N . ASP B 1 145 ? -5.387 -11.891 -15.734 1 97.69 145 ASP B N 1
ATOM 3359 C CA . ASP B 1 145 ? -6.285 -11.609 -16.844 1 97.69 145 ASP B CA 1
ATOM 3360 C C . ASP B 1 145 ? -5.539 -10.93 -18 1 97.69 145 ASP B C 1
ATOM 3362 O O . ASP B 1 145 ? -4.32 -11.062 -18.125 1 97.69 145 ASP B O 1
ATOM 3366 N N . GLU B 1 146 ? -6.199 -10.305 -18.875 1 96.38 146 GLU B N 1
ATOM 3367 C CA . GLU B 1 146 ? -5.594 -9.773 -20.078 1 96.38 146 GLU B CA 1
ATOM 3368 C C . GLU B 1 146 ? -4.73 -8.555 -19.781 1 96.38 146 GLU B C 1
ATOM 3370 O O . GLU B 1 146 ? -3.92 -8.141 -20.625 1 96.38 146 GLU B O 1
ATOM 3375 N N . SER B 1 147 ? -4.941 -7.988 -18.625 1 95.56 147 SER B N 1
ATOM 3376 C CA . SER B 1 147 ? -4.117 -6.852 -18.234 1 95.56 147 SER B CA 1
ATOM 3377 C C . SER B 1 147 ? -2.836 -7.309 -17.547 1 95.56 147 SER B C 1
ATOM 3379 O O . SER B 1 147 ? -2.801 -8.383 -16.938 1 95.56 147 SER B O 1
ATOM 3381 N N . VAL B 1 148 ? -1.752 -6.582 -17.703 1 94.69 148 VAL B N 1
ATOM 3382 C CA . VAL B 1 148 ? -0.5 -6.902 -17.031 1 94.69 148 VAL B CA 1
ATOM 3383 C C . VAL B 1 148 ? -0.566 -6.438 -15.57 1 94.69 148 VAL B C 1
ATOM 3385 O O . VAL B 1 148 ? -0.591 -5.234 -15.297 1 94.69 148 VAL B O 1
ATOM 3388 N N . ASP B 1 149 ? -0.563 -7.336 -14.664 1 96.5 149 ASP B N 1
ATOM 3389 C CA . ASP B 1 149 ? -0.604 -7.098 -13.227 1 96.5 149 ASP B CA 1
ATOM 3390 C C . ASP B 1 149 ? -1.913 -6.422 -12.82 1 96.5 149 ASP B C 1
ATOM 3392 O O . ASP B 1 149 ? -1.979 -5.766 -11.781 1 96.5 149 ASP B O 1
ATOM 3396 N N . GLY B 1 150 ? -2.92 -6.523 -13.641 1 97 150 GLY B N 1
ATOM 3397 C CA . GLY B 1 150 ? -4.148 -5.785 -13.391 1 97 150 GLY B CA 1
ATOM 3398 C C . GLY B 1 150 ? -5.316 -6.676 -13.016 1 97 150 GLY B C 1
ATOM 3399 O O . GLY B 1 150 ? -6.41 -6.184 -12.727 1 97 150 GLY B O 1
ATOM 3400 N N . GLY B 1 151 ? -5.133 -8 -12.984 1 98.19 151 GLY B N 1
ATOM 3401 C CA . GLY B 1 151 ? -6.219 -8.906 -12.641 1 98.19 151 GLY B CA 1
ATOM 3402 C C . GLY B 1 151 ? -6.66 -8.781 -11.195 1 98.19 151 GLY B C 1
ATOM 3403 O O . GLY B 1 151 ? -6.016 -8.086 -10.398 1 98.19 151 GLY B O 1
ATOM 3404 N N . PRO B 1 152 ? -7.734 -9.469 -10.867 1 98.69 152 PRO B N 1
ATOM 3405 C CA . PRO B 1 152 ? -8.281 -9.352 -9.516 1 98.69 152 PRO B CA 1
ATOM 3406 C C . PRO B 1 152 ? -7.273 -9.727 -8.43 1 98.69 152 PRO B C 1
ATOM 3408 O O . PRO B 1 152 ? -6.684 -10.805 -8.484 1 98.69 152 PRO B O 1
ATOM 3411 N N . ILE B 1 153 ? -7.078 -8.852 -7.523 1 98.88 153 ILE B N 1
ATOM 3412 C CA . ILE B 1 153 ? -6.148 -9.07 -6.422 1 98.88 153 ILE B CA 1
ATOM 3413 C C . ILE B 1 153 ? -6.766 -10.031 -5.406 1 98.88 153 ILE B C 1
ATOM 3415 O O . ILE B 1 153 ? -7.902 -9.836 -4.969 1 98.88 153 ILE B O 1
ATOM 3419 N N . VAL B 1 154 ? -5.996 -11.055 -5.07 1 98.81 154 VAL B N 1
ATOM 3420 C CA . VAL B 1 154 ? -6.484 -12.07 -4.141 1 98.81 154 VAL B CA 1
ATOM 3421 C C . VAL B 1 154 ? -6.102 -11.68 -2.713 1 98.81 154 VAL B C 1
ATOM 3423 O O . VAL B 1 154 ? -6.938 -11.719 -1.808 1 98.81 154 VAL B O 1
ATOM 3426 N N . ASP B 1 155 ? -4.891 -11.312 -2.533 1 98.62 155 ASP B N 1
ATOM 3427 C CA . ASP B 1 155 ? -4.441 -10.875 -1.215 1 98.62 155 ASP B CA 1
ATOM 3428 C C . ASP B 1 155 ? -3.141 -10.078 -1.312 1 98.62 155 ASP B C 1
ATOM 3430 O O . ASP B 1 155 ? -2.459 -10.117 -2.338 1 98.62 155 ASP B O 1
ATOM 3434 N N . GLN B 1 156 ? -2.85 -9.352 -0.281 1 98.69 156 GLN B N 1
ATOM 3435 C CA . GLN B 1 156 ? -1.662 -8.508 -0.15 1 98.69 156 GLN B CA 1
ATOM 3436 C C . GLN B 1 156 ? -1.152 -8.5 1.288 1 98.69 156 GLN B C 1
ATOM 3438 O O . GLN B 1 156 ? -1.943 -8.516 2.232 1 98.69 156 GLN B O 1
ATOM 3443 N N . TRP B 1 157 ? 0.103 -8.492 1.43 1 97.38 157 TRP B N 1
ATOM 3444 C CA . TRP B 1 157 ? 0.708 -8.328 2.748 1 97.38 157 TRP B CA 1
ATOM 3445 C C . TRP B 1 157 ? 1.644 -7.125 2.77 1 97.38 157 TRP B C 1
ATOM 3447 O O . TRP B 1 157 ? 2.654 -7.102 2.064 1 97.38 157 TRP B O 1
ATOM 3457 N N . PRO B 1 158 ? 1.313 -6.172 3.646 1 97.31 158 PRO B N 1
ATOM 3458 C CA . PRO B 1 158 ? 2.184 -4.996 3.732 1 97.31 158 PRO B CA 1
ATOM 3459 C C . PRO B 1 158 ? 3.498 -5.285 4.453 1 97.31 158 PRO B C 1
ATOM 3461 O O . PRO B 1 158 ? 3.531 -6.094 5.383 1 97.31 158 PRO B O 1
ATOM 3464 N N . VAL B 1 159 ? 4.543 -4.629 3.992 1 96.88 159 VAL B N 1
ATOM 3465 C CA . VAL B 1 159 ? 5.883 -4.703 4.566 1 96.88 159 VAL B CA 1
ATOM 3466 C C . VAL B 1 159 ? 6.422 -3.297 4.812 1 96.88 159 VAL B C 1
ATOM 3468 O O . VAL B 1 159 ? 6.508 -2.486 3.887 1 96.88 159 VAL B O 1
ATOM 3471 N N . TYR B 1 160 ? 6.719 -3.004 6.055 1 96 160 TYR B N 1
ATOM 3472 C CA . TYR B 1 160 ? 7.297 -1.696 6.352 1 96 160 TYR B CA 1
ATOM 3473 C C . TYR B 1 160 ? 8.727 -1.604 5.844 1 96 160 TYR B C 1
ATOM 3475 O O . TYR B 1 160 ? 9.531 -2.514 6.066 1 96 160 TYR B O 1
ATOM 3483 N N . ILE B 1 161 ? 9.039 -0.511 5.184 1 97.06 161 ILE B N 1
ATOM 3484 C CA . ILE B 1 161 ? 10.375 -0.401 4.613 1 97.06 161 ILE B CA 1
ATOM 3485 C C . ILE B 1 161 ? 10.953 0.976 4.926 1 97.06 161 ILE B C 1
ATOM 3487 O O . ILE B 1 161 ? 11.977 1.367 4.359 1 97.06 161 ILE B O 1
ATOM 3491 N N . GLY B 1 162 ? 10.328 1.739 5.781 1 96.25 162 GLY B N 1
ATOM 3492 C CA . GLY B 1 162 ? 10.75 3.096 6.086 1 96.25 162 GLY B CA 1
ATOM 3493 C C . GLY B 1 162 ? 12.156 3.16 6.664 1 96.25 162 GLY B C 1
ATOM 3494 O O . GLY B 1 162 ? 12.883 4.133 6.438 1 96.25 162 GLY B O 1
ATOM 3495 N N . ASP B 1 163 ? 12.484 2.148 7.414 1 95.06 163 ASP B N 1
ATOM 3496 C CA . ASP B 1 163 ? 13.773 2.111 8.102 1 95.06 163 ASP B CA 1
ATOM 3497 C C . ASP B 1 163 ? 14.922 1.997 7.105 1 95.06 163 ASP B C 1
ATOM 3499 O O . ASP B 1 163 ? 16.047 2.404 7.402 1 95.06 163 ASP B O 1
ATOM 3503 N N . ILE B 1 164 ? 14.672 1.487 5.949 1 96.81 164 ILE B N 1
ATOM 3504 C CA . ILE B 1 164 ? 15.719 1.218 4.969 1 96.81 164 ILE B CA 1
ATOM 3505 C C . ILE B 1 164 ? 16.328 2.533 4.484 1 96.81 164 ILE B C 1
ATOM 3507 O O . ILE B 1 164 ? 17.531 2.613 4.23 1 96.81 164 ILE B O 1
ATOM 3511 N N . TYR B 1 165 ? 15.508 3.574 4.387 1 97.19 165 TYR B N 1
ATOM 3512 C CA . TYR B 1 165 ? 15.953 4.859 3.865 1 97.19 165 TYR B CA 1
ATOM 3513 C C . TYR B 1 165 ? 16.984 5.496 4.789 1 97.19 165 TYR B C 1
ATOM 3515 O O . TYR B 1 165 ? 17.75 6.367 4.371 1 97.19 165 TYR B O 1
ATOM 3523 N N . SER B 1 166 ? 17.016 5.109 6.062 1 95 166 SER B N 1
ATOM 3524 C CA . SER B 1 166 ? 17.891 5.723 7.055 1 95 166 SER B CA 1
ATOM 3525 C C . SER B 1 166 ? 19.234 5.004 7.121 1 95 166 SER B C 1
ATOM 3527 O O . SER B 1 166 ? 20.156 5.477 7.777 1 95 166 SER B O 1
ATOM 3529 N N . LEU B 1 167 ? 19.297 3.879 6.453 1 95.25 167 LEU B N 1
ATOM 3530 C CA . LEU B 1 167 ? 20.531 3.121 6.496 1 95.25 167 LEU B CA 1
ATOM 3531 C C . LEU B 1 167 ? 21.656 3.891 5.82 1 95.25 167 LEU B C 1
ATOM 3533 O O . LEU B 1 167 ? 21.453 4.543 4.797 1 95.25 167 LEU B O 1
ATOM 3537 N N . ASP B 1 168 ? 22.828 3.771 6.379 1 94.88 168 ASP B N 1
ATOM 3538 C CA . ASP B 1 168 ? 24.016 4.406 5.801 1 94.88 168 ASP B CA 1
ATOM 3539 C C . ASP B 1 168 ? 24.828 3.414 4.973 1 94.88 168 ASP B C 1
ATOM 3541 O O . ASP B 1 168 ? 25.969 3.102 5.312 1 94.88 168 ASP B O 1
ATOM 3545 N N . ILE B 1 169 ? 24.25 2.887 3.904 1 96.81 169 ILE B N 1
ATOM 3546 C CA . ILE B 1 169 ? 24.844 1.951 2.961 1 96.81 169 ILE B CA 1
ATOM 3547 C C . ILE B 1 169 ? 24.516 2.373 1.532 1 96.81 169 ILE B C 1
ATOM 3549 O O . ILE B 1 169 ? 23.641 3.219 1.314 1 96.81 169 ILE B O 1
ATOM 3553 N N . PRO B 1 170 ? 25.219 1.823 0.581 1 96.62 170 PRO 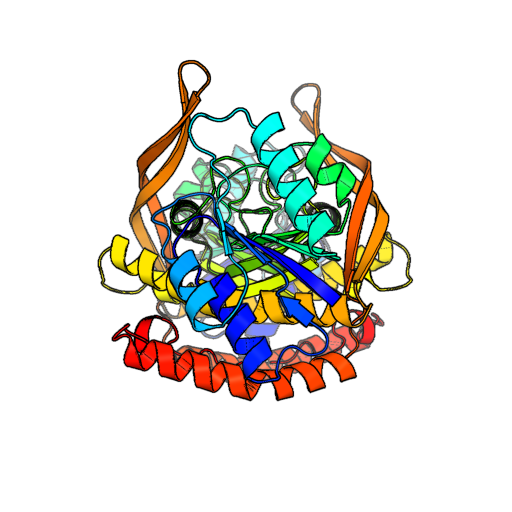B N 1
ATOM 3554 C CA . PRO B 1 170 ? 25 2.225 -0.812 1 96.62 170 PRO B CA 1
ATOM 3555 C C . PRO B 1 170 ? 23.594 1.892 -1.312 1 96.62 170 PRO B C 1
ATOM 3557 O O . PRO B 1 170 ? 23 0.916 -0.861 1 96.62 170 PRO B O 1
ATOM 3560 N N . TYR B 1 171 ? 23.156 2.635 -2.287 1 96.06 171 TYR B N 1
ATOM 3561 C CA . TYR B 1 171 ? 21.828 2.551 -2.871 1 96.06 171 TYR B CA 1
ATOM 3562 C C . TYR B 1 171 ? 21.516 1.127 -3.318 1 96.06 171 TYR B C 1
ATOM 3564 O O . TYR B 1 171 ? 20.453 0.581 -2.988 1 96.06 171 TYR B O 1
ATOM 3572 N N . ASP B 1 172 ? 22.453 0.52 -3.996 1 96.19 172 ASP B N 1
ATOM 3573 C CA . ASP B 1 172 ? 22.219 -0.815 -4.535 1 96.19 172 ASP B CA 1
ATOM 3574 C C . ASP B 1 172 ? 22.031 -1.835 -3.416 1 96.19 172 ASP B C 1
ATOM 3576 O O . ASP B 1 172 ? 21.266 -2.799 -3.566 1 96.19 172 ASP B O 1
ATOM 3580 N N . GLN B 1 173 ? 22.703 -1.569 -2.305 1 97.38 173 GLN B N 1
ATOM 3581 C CA . GLN B 1 173 ? 22.547 -2.451 -1.152 1 97.38 173 GLN B CA 1
ATOM 3582 C C . GLN B 1 173 ? 21.188 -2.238 -0.481 1 97.38 173 GLN B C 1
ATOM 3584 O O . GLN B 1 173 ? 20.562 -3.195 -0.022 1 97.38 173 GLN B O 1
ATOM 3589 N N . LYS B 1 174 ? 20.781 -1.024 -0.442 1 97.62 174 LYS B N 1
ATOM 3590 C CA . LYS B 1 174 ? 19.453 -0.746 0.09 1 97.62 174 LYS B CA 1
ATOM 3591 C C . LYS B 1 174 ? 18.375 -1.433 -0.741 1 97.62 174 LYS B C 1
ATOM 3593 O O . LYS B 1 174 ? 17.438 -2.002 -0.191 1 97.62 174 LYS B O 1
ATOM 3598 N N . LEU B 1 175 ? 18.547 -1.436 -2.053 1 97.69 175 LEU B N 1
ATOM 3599 C CA . LEU B 1 175 ? 17.578 -2.096 -2.936 1 97.69 175 LEU B CA 1
ATOM 3600 C C . LEU B 1 175 ? 17.562 -3.6 -2.686 1 97.69 175 LEU B C 1
ATOM 3602 O O . LEU B 1 175 ? 16.5 -4.223 -2.695 1 97.69 175 LEU B O 1
ATOM 3606 N N . SER B 1 176 ? 18.75 -4.113 -2.51 1 97.56 176 SER B N 1
ATOM 3607 C CA . 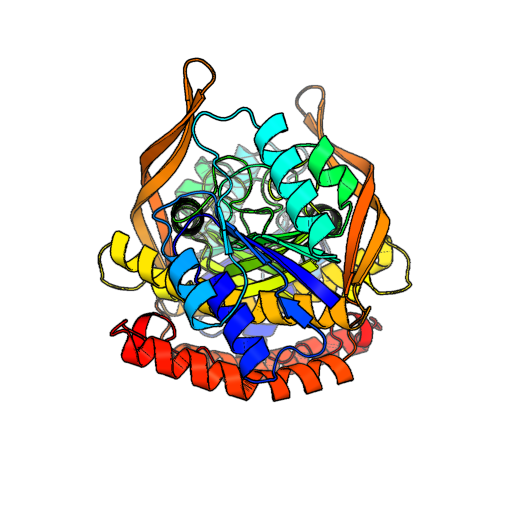SER B 1 176 ? 18.844 -5.547 -2.244 1 97.56 176 SER B CA 1
ATOM 3608 C C . SER B 1 176 ? 18.156 -5.918 -0.938 1 97.56 176 SER B C 1
ATOM 3610 O O . SER B 1 176 ? 17.484 -6.941 -0.856 1 97.56 176 SER B O 1
ATOM 3612 N N . ILE B 1 177 ? 18.328 -5.074 0.064 1 97.5 177 ILE B N 1
ATOM 3613 C CA . ILE B 1 177 ? 17.703 -5.289 1.361 1 97.5 177 ILE B CA 1
ATOM 3614 C C . ILE B 1 177 ? 16.188 -5.207 1.218 1 97.5 177 ILE B C 1
ATOM 3616 O O . ILE B 1 177 ? 15.453 -6.051 1.751 1 97.5 177 ILE B O 1
ATOM 3620 N N . LEU B 1 178 ? 15.734 -4.25 0.472 1 98.06 178 LEU B N 1
ATOM 3621 C CA . LEU B 1 178 ? 14.312 -4.09 0.203 1 98.06 178 LEU B CA 1
ATOM 3622 C C . LEU B 1 178 ? 13.75 -5.324 -0.494 1 98.06 178 LEU B C 1
ATOM 3624 O O . LEU B 1 178 ? 12.719 -5.859 -0.079 1 98.06 178 LEU B O 1
ATOM 3628 N N . ALA B 1 179 ? 14.398 -5.77 -1.504 1 97.75 179 ALA B N 1
ATOM 3629 C CA . ALA B 1 179 ? 13.969 -6.934 -2.273 1 97.75 179 ALA B CA 1
ATOM 3630 C C . ALA B 1 179 ? 13.922 -8.188 -1.398 1 97.75 179 ALA B C 1
ATOM 3632 O O . ALA B 1 179 ? 12.945 -8.938 -1.429 1 97.75 179 ALA B O 1
ATOM 3633 N N . ASP B 1 180 ? 14.969 -8.367 -0.653 1 96.75 180 ASP B N 1
ATOM 3634 C CA . ASP B 1 180 ? 15.055 -9.531 0.219 1 96.75 180 ASP B CA 1
ATOM 3635 C C . ASP B 1 180 ? 13.961 -9.508 1.28 1 96.75 180 ASP B C 1
ATOM 3637 O O . ASP B 1 180 ? 13.375 -10.547 1.599 1 96.75 180 ASP B O 1
ATOM 3641 N N . ARG B 1 181 ? 13.719 -8.383 1.835 1 96.44 181 ARG B N 1
ATOM 3642 C CA . ARG B 1 181 ? 12.68 -8.242 2.852 1 96.44 181 ARG B CA 1
ATOM 3643 C C . ARG B 1 181 ? 11.312 -8.602 2.291 1 96.44 181 ARG B C 1
ATOM 3645 O O . ARG B 1 181 ? 10.562 -9.359 2.91 1 96.44 181 ARG B O 1
ATOM 3652 N N . VAL B 1 182 ? 10.992 -8.086 1.13 1 97.38 182 VAL B N 1
ATOM 3653 C CA . VAL B 1 182 ? 9.703 -8.352 0.507 1 97.38 182 VAL B CA 1
ATOM 3654 C C . VAL B 1 182 ? 9.609 -9.828 0.135 1 97.38 182 VAL B C 1
ATOM 3656 O O . VAL B 1 182 ? 8.539 -10.445 0.267 1 97.38 182 VAL B O 1
ATOM 3659 N N . LEU B 1 183 ? 10.68 -10.414 -0.298 1 96.56 183 LEU B N 1
ATOM 3660 C CA . LEU B 1 183 ? 10.719 -11.805 -0.737 1 96.56 183 LEU B CA 1
ATOM 3661 C C . LEU B 1 183 ? 10.328 -12.75 0.397 1 96.56 183 LEU B C 1
ATOM 3663 O O . LEU B 1 183 ? 9.656 -13.758 0.168 1 96.56 183 LEU B O 1
ATOM 3667 N N . ILE B 1 184 ? 10.719 -12.453 1.596 1 95.5 184 ILE B N 1
ATOM 3668 C CA . ILE B 1 184 ? 10.359 -13.258 2.762 1 95.5 184 ILE B CA 1
ATOM 3669 C C . ILE B 1 184 ? 8.844 -13.383 2.863 1 95.5 184 ILE B C 1
ATOM 3671 O O . ILE B 1 184 ? 8.32 -14.469 3.117 1 95.5 184 ILE B O 1
ATOM 3675 N N . TYR B 1 185 ? 8.195 -12.336 2.592 1 96.5 185 TYR B N 1
ATOM 3676 C CA . TYR B 1 185 ? 6.738 -12.312 2.711 1 96.5 185 TYR B CA 1
ATOM 3677 C C . TYR B 1 185 ? 6.078 -12.906 1.475 1 96.5 185 TYR B C 1
ATOM 3679 O O . TYR B 1 185 ? 5 -13.5 1.563 1 96.5 185 TYR B O 1
ATOM 3687 N N . GLU B 1 186 ? 6.711 -12.781 0.316 1 97.56 186 GLU B N 1
ATOM 3688 C CA . GLU B 1 186 ? 6.195 -13.398 -0.899 1 97.56 186 GLU B CA 1
ATOM 3689 C C . GLU B 1 186 ? 6.008 -14.906 -0.711 1 97.56 186 GLU B C 1
ATOM 3691 O O . GLU B 1 186 ? 4.965 -15.453 -1.066 1 97.56 186 GLU B O 1
ATOM 3696 N N . HIS B 1 187 ? 7.027 -15.5 -0.176 1 97.56 187 HIS B N 1
ATOM 3697 C CA . HIS B 1 187 ? 7.031 -16.953 -0.001 1 97.56 187 HIS B CA 1
ATOM 3698 C C . HIS B 1 187 ? 5.852 -17.406 0.85 1 97.56 187 HIS B C 1
ATOM 3700 O O . HIS B 1 187 ? 5.191 -18.391 0.527 1 97.56 187 HIS B O 1
ATOM 3706 N N . ARG B 1 188 ? 5.578 -16.672 1.822 1 97.19 188 ARG B N 1
ATOM 3707 C CA . ARG B 1 188 ? 4.543 -17.062 2.775 1 97.19 188 ARG B CA 1
ATOM 3708 C C . ARG B 1 188 ? 3.156 -16.703 2.246 1 97.19 188 ARG B C 1
ATOM 3710 O O . ARG B 1 188 ? 2.225 -17.516 2.357 1 97.19 188 ARG B O 1
ATOM 3717 N N . LEU B 1 189 ? 3.062 -15.555 1.653 1 97.88 189 LEU B N 1
ATOM 3718 C CA . LEU B 1 189 ? 1.769 -15.109 1.144 1 97.88 189 LEU B CA 1
ATOM 3719 C C . LEU B 1 189 ? 1.288 -16.031 0.021 1 97.88 189 LEU B C 1
ATOM 3721 O O . LEU B 1 189 ? 0.11 -16.391 -0.029 1 97.88 189 LEU B O 1
ATOM 3725 N N . TYR B 1 190 ? 2.166 -16.328 -0.88 1 98.62 190 TYR B N 1
ATOM 3726 C CA . TYR B 1 190 ? 1.775 -17.156 -2.014 1 98.62 190 TYR B CA 1
ATOM 3727 C C . TYR B 1 190 ? 1.236 -18.5 -1.541 1 98.62 190 TYR B C 1
ATOM 3729 O O . TYR B 1 190 ? 0.209 -18.969 -2.035 1 98.62 190 TYR B O 1
ATOM 3737 N N . SER B 1 191 ? 1.934 -19.062 -0.569 1 98.25 191 SER B N 1
ATOM 3738 C CA . SER B 1 191 ? 1.519 -20.328 0.018 1 98.25 191 SER B CA 1
ATOM 3739 C C . SER B 1 191 ? 0.151 -20.203 0.684 1 98.25 191 SER B C 1
ATOM 3741 O O . SER B 1 191 ? -0.679 -21.109 0.575 1 98.25 191 SER B O 1
ATOM 3743 N N . ARG B 1 192 ? -0.055 -19.172 1.362 1 97.88 192 ARG B N 1
ATOM 3744 C CA . ARG B 1 192 ? -1.344 -18.953 2.012 1 97.88 192 ARG B CA 1
ATOM 3745 C C . ARG B 1 192 ? -2.477 -18.938 0.99 1 97.88 192 ARG B C 1
ATOM 3747 O O . ARG B 1 192 ? -3.51 -19.578 1.197 1 97.88 192 ARG B O 1
ATOM 3754 N N . VAL B 1 193 ? -2.271 -18.234 -0.084 1 98.62 193 VAL B N 1
ATOM 3755 C CA . VAL B 1 193 ? -3.293 -18.125 -1.12 1 98.62 193 VAL B CA 1
ATOM 3756 C C . VAL B 1 193 ? -3.516 -19.484 -1.777 1 98.62 193 VAL B C 1
ATOM 3758 O O . VAL B 1 193 ? -4.656 -19.906 -1.992 1 98.62 193 VAL B O 1
ATOM 3761 N N . LEU B 1 194 ? -2.443 -20.203 -2.02 1 98.81 194 LEU B N 1
ATOM 3762 C CA . LEU B 1 194 ? -2.557 -21.531 -2.613 1 98.81 194 LEU B CA 1
ATOM 3763 C C . LEU B 1 194 ? -3.375 -22.453 -1.722 1 98.81 194 LEU B C 1
ATOM 3765 O O . LEU B 1 194 ? -4.227 -23.203 -2.209 1 98.81 194 LEU B O 1
ATOM 3769 N N . GLN B 1 195 ? -3.105 -22.438 -0.438 1 98.69 195 GLN B N 1
ATOM 3770 C CA . GLN B 1 195 ? -3.863 -23.266 0.489 1 98.69 195 GLN B CA 1
ATOM 3771 C C . GLN B 1 195 ? -5.344 -22.906 0.475 1 98.69 195 GLN B C 1
ATOM 3773 O O . GLN B 1 195 ? -6.207 -23.781 0.48 1 98.69 195 GLN B O 1
ATOM 3778 N N . ALA B 1 196 ? -5.602 -21.609 0.5 1 98.44 196 ALA B N 1
ATOM 3779 C CA . ALA B 1 196 ? -6.992 -21.156 0.483 1 98.44 196 ALA B CA 1
ATOM 3780 C C . ALA B 1 196 ? -7.707 -21.641 -0.776 1 98.44 196 ALA B C 1
ATOM 3782 O O . ALA B 1 196 ? -8.859 -22.078 -0.714 1 98.44 196 ALA B O 1
ATOM 3783 N N . VAL B 1 197 ? -7.047 -21.562 -1.913 1 98.62 197 VAL B N 1
ATOM 3784 C CA . VAL B 1 197 ? -7.625 -22.016 -3.172 1 98.62 197 VAL B CA 1
ATOM 3785 C C . VAL B 1 197 ? -7.879 -23.531 -3.107 1 98.62 197 VAL B C 1
ATOM 3787 O O . VAL B 1 197 ? -8.945 -24 -3.502 1 98.62 197 VAL B O 1
ATOM 3790 N N . ALA B 1 198 ? -6.922 -24.25 -2.611 1 98.5 198 ALA B N 1
ATOM 3791 C CA . ALA B 1 198 ? -7.059 -25.703 -2.482 1 98.5 198 ALA B CA 1
ATOM 3792 C C . ALA B 1 198 ? -8.25 -26.062 -1.605 1 98.5 198 ALA B C 1
ATOM 3794 O O . ALA B 1 198 ? -8.906 -27.094 -1.829 1 98.5 198 ALA B O 1
ATOM 3795 N N . ASP B 1 199 ? -8.492 -25.234 -0.616 1 98.44 199 ASP B N 1
ATOM 3796 C CA . ASP B 1 199 ? -9.586 -25.469 0.324 1 98.44 199 ASP B CA 1
ATOM 3797 C C . ASP B 1 199 ? -10.914 -24.969 -0.235 1 98.44 199 ASP B C 1
ATOM 3799 O O . ASP B 1 199 ? -11.945 -25.047 0.436 1 98.44 199 ASP B O 1
ATOM 3803 N N . GLY B 1 200 ? -10.938 -24.406 -1.397 1 98.06 200 GLY B N 1
ATOM 3804 C CA . GLY B 1 200 ? -12.156 -23.938 -2.041 1 98.06 200 GLY B CA 1
ATOM 3805 C C . GLY B 1 200 ? -12.656 -22.609 -1.495 1 98.06 200 GLY B C 1
ATOM 3806 O O . GLY B 1 200 ? -13.859 -22.344 -1.528 1 98.06 200 GLY B O 1
ATOM 3807 N N . LEU B 1 201 ? -11.727 -21.781 -1.059 1 98 201 LEU B N 1
ATOM 3808 C CA . LEU B 1 201 ? -12.141 -20.578 -0.345 1 98 201 LEU B CA 1
ATOM 3809 C C . LEU B 1 201 ? -12.055 -19.344 -1.248 1 98 201 LEU B C 1
ATOM 3811 O O . LEU B 1 201 ? -12.438 -18.25 -0.849 1 98 201 LEU B O 1
ATOM 3815 N N . LEU B 1 202 ? -11.57 -19.453 -2.473 1 98.19 202 LEU B N 1
ATOM 3816 C CA . LEU B 1 202 ? -11.484 -18.328 -3.396 1 98.19 202 LEU B CA 1
ATOM 3817 C C . LEU B 1 202 ? -12.75 -18.219 -4.242 1 98.19 202 LEU B C 1
ATOM 3819 O O . LEU B 1 202 ? -13.188 -19.219 -4.836 1 98.19 202 LEU B O 1
ATOM 3823 N N . GLU B 1 203 ? -13.312 -17.047 -4.223 1 97.81 203 GLU B N 1
ATOM 3824 C CA . GLU B 1 203 ? -14.461 -16.719 -5.059 1 97.81 203 GLU B CA 1
ATOM 3825 C C . GLU B 1 203 ? -14.148 -15.562 -6.008 1 97.81 203 GLU B C 1
ATOM 3827 O O . GLU B 1 203 ? -13.547 -14.562 -5.598 1 97.81 203 GLU B O 1
ATOM 3832 N N . VAL B 1 204 ? -14.453 -15.734 -7.258 1 98.06 204 VAL B N 1
ATOM 3833 C CA . VAL B 1 204 ? -14.352 -14.648 -8.227 1 98.06 204 VAL B CA 1
ATOM 3834 C C . VAL B 1 204 ? -15.742 -14.195 -8.648 1 98.06 204 VAL B C 1
ATOM 3836 O O . VAL B 1 204 ? -16.594 -15.016 -9.023 1 98.06 204 VAL B O 1
ATOM 3839 N N . ARG B 1 205 ? -16 -12.914 -8.523 1 97.5 205 ARG B N 1
ATOM 3840 C CA . ARG B 1 205 ? -17.312 -12.391 -8.883 1 97.5 205 ARG B CA 1
ATOM 3841 C C . ARG B 1 205 ? -17.188 -11.047 -9.594 1 97.5 205 ARG B C 1
ATOM 3843 O O . ARG B 1 205 ? -16.109 -10.445 -9.609 1 97.5 205 ARG B O 1
ATOM 3850 N N . THR B 1 206 ? -18.25 -10.68 -10.203 1 96.62 206 THR B N 1
ATOM 3851 C CA . THR B 1 206 ? -18.359 -9.359 -10.805 1 96.62 206 THR B CA 1
ATOM 3852 C C . THR B 1 206 ? -19.109 -8.406 -9.875 1 96.62 206 THR B C 1
ATOM 3854 O O . THR B 1 206 ? -20.094 -8.781 -9.25 1 96.62 206 THR B O 1
ATOM 3857 N N . GLU B 1 207 ? -18.609 -7.223 -9.789 1 95.94 207 GLU B N 1
ATOM 3858 C CA . GLU B 1 207 ? -19.219 -6.211 -8.93 1 95.94 207 GLU B CA 1
ATOM 3859 C C . GLU B 1 207 ? -19.359 -4.879 -9.656 1 95.94 207 GLU B C 1
ATOM 3861 O O . GLU B 1 207 ? -18.469 -4.492 -10.43 1 95.94 207 GLU B O 1
ATOM 3866 N N . ARG B 1 208 ? -20.5 -4.258 -9.461 1 95.75 208 ARG B N 1
ATOM 3867 C CA . ARG B 1 208 ? -20.688 -2.896 -9.953 1 95.75 208 ARG B CA 1
ATOM 3868 C C . ARG B 1 208 ? -20.234 -1.874 -8.914 1 95.75 208 ARG B C 1
ATOM 3870 O O . ARG B 1 208 ? -20.672 -1.912 -7.766 1 95.75 208 ARG B O 1
ATOM 3877 N N . VAL B 1 209 ? -19.297 -1.002 -9.273 1 96.5 209 VAL B N 1
ATOM 3878 C CA . VAL B 1 209 ? -18.75 -0.031 -8.344 1 96.5 209 VAL B CA 1
ATOM 3879 C C . VAL B 1 209 ? -18.688 1.347 -9 1 96.5 209 VAL B C 1
ATOM 3881 O O . VAL B 1 209 ? -18.891 1.472 -10.211 1 96.5 209 VAL B O 1
ATOM 3884 N N . LYS B 1 210 ? -18.5 2.352 -8.18 1 93.56 210 LYS B N 1
ATOM 3885 C CA . LYS B 1 210 ? -18.344 3.715 -8.68 1 93.56 210 LYS B CA 1
ATOM 3886 C C . LYS B 1 210 ? -16.859 4.055 -8.898 1 93.56 210 LYS B C 1
ATOM 3888 O O . LYS B 1 210 ? -16.016 3.75 -8.055 1 93.56 210 LYS B O 1
ATOM 3893 N N . ALA B 1 211 ? -16.547 4.617 -10.016 1 91.69 211 ALA B N 1
ATOM 3894 C CA . ALA B 1 211 ? -15.211 5.066 -10.359 1 91.69 211 ALA B CA 1
ATOM 3895 C C . ALA B 1 211 ? -15.156 6.586 -10.492 1 91.69 211 ALA B C 1
ATOM 3897 O O . ALA B 1 211 ? -15.922 7.18 -11.25 1 91.69 211 ALA B O 1
ATOM 3898 N N . PRO B 1 212 ? -14.219 7.09 -9.688 1 88.38 212 PRO B N 1
ATOM 3899 C CA . PRO B 1 212 ? -14.07 8.539 -9.844 1 88.38 212 PRO B CA 1
ATOM 3900 C C . PRO B 1 212 ? -13.352 8.914 -11.141 1 88.38 212 PRO B C 1
ATOM 3902 O O . PRO B 1 212 ? -12.414 8.227 -11.555 1 88.38 212 PRO B O 1
ATOM 3905 N N . ARG B 1 213 ? -13.914 9.953 -11.844 1 83 213 ARG B N 1
ATOM 3906 C CA . ARG B 1 213 ? -13.312 10.445 -13.086 1 83 213 ARG B CA 1
ATOM 3907 C C . ARG B 1 213 ? -13.188 11.961 -13.062 1 83 213 ARG B C 1
ATOM 3909 O O . ARG B 1 213 ? -14.086 12.656 -12.586 1 83 213 ARG B O 1
ATOM 3916 N N . VAL B 1 214 ? -11.961 12.367 -13.406 1 76.19 214 VAL B N 1
ATOM 3917 C CA . VAL B 1 214 ? -11.75 13.812 -13.523 1 76.19 214 VAL B CA 1
ATOM 3918 C C . VAL B 1 214 ? -12.039 14.266 -14.953 1 76.19 214 VAL B C 1
ATOM 3920 O O . VAL B 1 214 ? -11.484 13.719 -15.906 1 76.19 214 VAL B O 1
ATOM 3923 N N . ALA B 1 215 ? -13.062 14.984 -15.133 1 75 215 ALA B N 1
ATOM 3924 C CA . ALA B 1 215 ? -13.406 15.531 -16.453 1 75 215 ALA B CA 1
ATOM 3925 C C . ALA B 1 215 ? -13.102 17.016 -16.516 1 75 215 ALA B C 1
ATOM 3927 O O . ALA B 1 215 ? -13.227 17.734 -15.531 1 75 215 ALA B O 1
ATOM 3928 N N . GLU B 1 216 ? -12.219 17.359 -17.453 1 68.25 216 GLU B N 1
ATOM 3929 C CA . GLU B 1 216 ? -11.945 18.781 -17.672 1 68.25 216 GLU B CA 1
ATOM 3930 C C . GLU B 1 216 ? -12.938 19.391 -18.656 1 68.25 216 GLU B C 1
ATOM 3932 O O . GLU B 1 216 ? -13.117 18.875 -19.766 1 68.25 216 GLU B O 1
ATOM 3937 N N . GLU B 1 217 ? -13.836 20.078 -18.172 1 65.56 217 GLU B N 1
ATOM 3938 C CA . GLU B 1 217 ? -14.742 20.797 -19.062 1 65.56 217 GLU B CA 1
ATOM 3939 C C . GLU B 1 217 ? -14.594 22.297 -18.922 1 65.56 217 GLU B C 1
ATOM 3941 O O . GLU B 1 217 ? -14.836 22.859 -17.859 1 65.56 217 GLU B O 1
ATOM 3946 N N . GLY B 1 218 ? -14.336 22.906 -20.062 1 59.09 218 GLY B N 1
ATOM 3947 C CA . GLY B 1 218 ? -14.25 24.359 -20.125 1 59.09 218 GLY B CA 1
ATOM 3948 C C . GLY B 1 218 ? -13.211 24.922 -19.172 1 59.09 218 GLY B C 1
ATOM 3949 O O . GLY B 1 218 ? -13.453 25.953 -18.531 1 59.09 218 GLY B O 1
ATOM 3950 N N . GLY B 1 219 ? -12.195 24.141 -18.797 1 59.28 219 GLY B N 1
ATOM 3951 C CA . GLY B 1 219 ? -11.125 24.641 -17.953 1 59.28 219 GLY B CA 1
ATOM 3952 C C . GLY B 1 219 ? -11.312 24.312 -16.484 1 59.28 219 GLY B C 1
ATOM 3953 O O . GLY B 1 219 ? -10.523 24.75 -15.648 1 59.28 219 GLY B O 1
ATOM 3954 N N .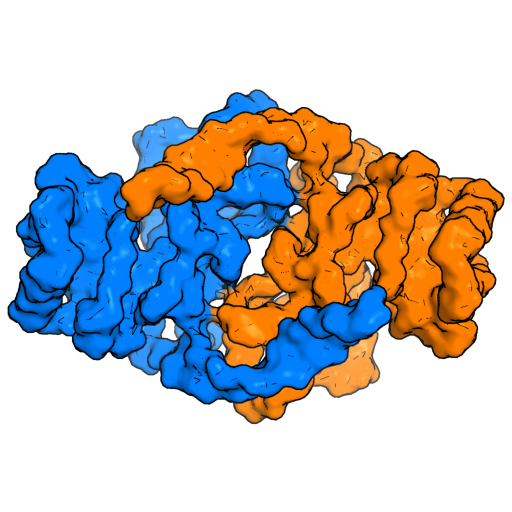 ARG B 1 220 ? -12.492 23.859 -16.234 1 64.94 220 ARG B N 1
ATOM 3955 C CA . ARG B 1 220 ? -12.789 23.516 -14.852 1 64.94 220 ARG B CA 1
ATOM 3956 C C . ARG B 1 220 ? -12.727 22 -14.641 1 64.94 220 ARG B C 1
ATOM 3958 O O . ARG B 1 220 ? -13.141 21.234 -15.508 1 64.94 220 ARG B O 1
ATOM 3965 N N . VAL B 1 221 ? -12.109 21.625 -13.656 1 70.44 221 VAL B N 1
ATOM 3966 C CA . VAL B 1 221 ? -12.031 20.219 -13.289 1 70.44 221 VAL B CA 1
ATOM 3967 C C . VAL B 1 221 ? -13.328 19.781 -12.609 1 70.44 221 VAL B C 1
ATOM 3969 O O . VAL B 1 221 ? -13.797 20.438 -11.672 1 70.44 221 VAL B O 1
ATOM 3972 N N . ARG B 1 222 ? -14.164 19.016 -13.398 1 77 222 ARG B N 1
ATOM 3973 C CA . ARG B 1 222 ? -15.359 18.406 -12.828 1 77 222 ARG B CA 1
ATOM 3974 C C . ARG B 1 222 ? -15.102 16.953 -12.445 1 77 222 ARG B C 1
ATOM 3976 O O . ARG B 1 222 ? -14.43 16.234 -13.188 1 77 222 ARG B O 1
ATOM 3983 N N . TYR B 1 223 ? -15.57 16.625 -11.258 1 79.12 223 TYR B N 1
ATOM 3984 C CA . TYR B 1 223 ? -15.43 15.25 -10.773 1 79.12 223 TYR B CA 1
ATOM 3985 C C . TYR B 1 223 ? -16.734 14.484 -10.945 1 79.12 223 TYR B C 1
ATOM 3987 O O . TYR B 1 223 ? -17.781 14.914 -10.453 1 79.12 223 TYR B O 1
ATOM 3995 N N . VAL B 1 224 ? -16.672 13.531 -11.844 1 83.31 224 VAL B N 1
ATOM 3996 C CA . VAL B 1 224 ? -17.859 12.734 -12.094 1 83.31 224 VAL B CA 1
ATOM 3997 C C . VAL B 1 224 ? -17.625 11.297 -11.648 1 83.31 224 VAL B C 1
ATOM 3999 O O . VAL B 1 224 ? -16.469 10.867 -11.492 1 83.31 224 VAL B O 1
ATOM 4002 N N . GLU B 1 225 ? -18.703 10.641 -11.281 1 87.88 225 GLU B N 1
ATOM 4003 C CA . GLU B 1 225 ? -18.672 9.227 -10.898 1 87.88 225 GLU B CA 1
ATOM 4004 C C . GLU B 1 225 ? -19.375 8.367 -11.938 1 87.88 225 GLU B C 1
ATOM 4006 O O . GLU B 1 225 ? -20.453 8.719 -12.422 1 87.88 225 GLU B O 1
ATOM 4011 N N . GLU B 1 226 ? -18.688 7.383 -12.383 1 91.56 226 GLU B N 1
ATOM 4012 C CA . GLU B 1 226 ? -19.281 6.43 -13.32 1 91.56 226 GLU B CA 1
ATOM 4013 C C . GLU B 1 226 ? -19.359 5.035 -12.703 1 91.56 226 GLU B C 1
ATOM 4015 O O . GLU B 1 226 ? -18.484 4.637 -11.922 1 91.56 226 GLU B O 1
ATOM 4020 N N . GLU B 1 227 ? -20.422 4.41 -13.023 1 94.19 227 GLU B N 1
ATOM 4021 C CA . GLU B 1 227 ? -20.547 3.023 -12.594 1 94.19 227 GLU B CA 1
ATOM 4022 C C . GLU B 1 227 ? -19.828 2.078 -13.547 1 94.19 227 GLU B C 1
ATOM 4024 O O . GLU B 1 227 ? -19.984 2.168 -14.766 1 94.19 227 GLU B O 1
ATOM 4029 N N . VAL B 1 228 ? -19 1.225 -12.969 1 96.06 228 VAL B N 1
ATOM 4030 C CA . VAL B 1 228 ? -18.25 0.261 -13.781 1 96.06 228 VAL B CA 1
ATOM 4031 C C . VAL B 1 228 ? -18.391 -1.134 -13.172 1 96.06 228 VAL B C 1
ATOM 4033 O O . VAL B 1 228 ? -18.641 -1.273 -11.977 1 96.06 228 VAL B O 1
ATOM 4036 N N . GLU B 1 229 ? -18.266 -2.098 -14.047 1 96.94 229 GLU B N 1
ATOM 4037 C CA . GLU B 1 229 ? -18.219 -3.486 -13.602 1 96.94 229 GLU B CA 1
ATOM 4038 C C . GLU B 1 229 ? -16.781 -3.979 -13.477 1 96.94 229 GLU B C 1
ATOM 4040 O O . GLU B 1 229 ? -15.977 -3.779 -14.383 1 96.94 229 GLU B O 1
ATOM 4045 N N . VAL B 1 230 ? -16.453 -4.586 -12.312 1 97.19 230 VAL B N 1
ATOM 4046 C CA . VAL B 1 230 ? -15.102 -5.074 -12.094 1 97.19 230 VAL B CA 1
ATOM 4047 C C . VAL B 1 230 ? -15.141 -6.535 -11.648 1 97.19 230 VAL B C 1
ATOM 4049 O O . VAL B 1 230 ? -16.125 -6.98 -11.047 1 97.19 230 VAL B O 1
ATOM 4052 N N . ALA B 1 231 ? -14.102 -7.285 -12.047 1 97.88 231 ALA B N 1
ATOM 4053 C CA . ALA B 1 231 ? -13.906 -8.609 -11.469 1 97.88 231 ALA B CA 1
ATOM 4054 C C . ALA B 1 231 ? -13.258 -8.523 -10.094 1 97.88 231 ALA B C 1
ATOM 4056 O O . ALA B 1 231 ? -12.328 -7.738 -9.883 1 97.88 231 ALA B O 1
ATOM 4057 N N . ARG B 1 232 ? -13.789 -9.312 -9.125 1 98.25 232 ARG B N 1
ATOM 4058 C CA . ARG B 1 232 ? -13.344 -9.273 -7.734 1 98.25 232 ARG B CA 1
ATOM 4059 C C . ARG B 1 232 ? -12.961 -10.672 -7.246 1 98.25 232 ARG B C 1
ATOM 4061 O O . ARG B 1 232 ? -13.695 -11.633 -7.473 1 98.25 232 ARG B O 1
ATOM 4068 N N . ALA B 1 233 ? -11.758 -10.766 -6.73 1 98.56 233 ALA B N 1
ATOM 4069 C CA . ALA B 1 233 ? -11.367 -11.977 -6.02 1 98.56 233 ALA B CA 1
ATOM 4070 C C . ALA B 1 233 ? -11.578 -11.82 -4.516 1 98.56 233 ALA B C 1
ATOM 4072 O O . ALA B 1 233 ? -11.094 -10.859 -3.91 1 98.56 233 ALA B O 1
ATOM 4073 N N . VAL B 1 234 ? -12.289 -12.742 -3.902 1 97.75 234 VAL B N 1
ATOM 4074 C CA . VAL B 1 234 ? -12.594 -12.68 -2.477 1 97.75 234 VAL B CA 1
ATOM 4075 C C . VAL B 1 234 ? -12.195 -13.992 -1.804 1 97.75 234 VAL B C 1
ATOM 4077 O O . VAL B 1 234 ? -12.602 -15.07 -2.238 1 97.75 234 VAL B O 1
ATOM 4080 N N . LEU B 1 235 ? -11.375 -13.883 -0.803 1 96 235 LEU B N 1
ATOM 4081 C CA . LEU B 1 235 ? -11.039 -15.031 0.029 1 96 235 LEU B CA 1
ATOM 4082 C C . LEU B 1 235 ? -12.008 -15.164 1.196 1 96 235 LEU B C 1
ATOM 4084 O O . LEU B 1 235 ? -12.078 -14.273 2.053 1 96 235 LEU B O 1
ATOM 4088 N N . LYS B 1 236 ? -12.711 -16.219 1.207 1 93.75 236 LYS B N 1
ATOM 4089 C CA . LYS B 1 236 ? -13.656 -16.484 2.287 1 93.75 236 LYS B CA 1
ATOM 4090 C C . LYS B 1 236 ? -13 -17.281 3.408 1 93.75 236 LYS B C 1
ATOM 4092 O O . LYS B 1 236 ? -13.453 -18.375 3.742 1 93.75 236 LYS B O 1
ATOM 4097 N N . ALA B 1 237 ? -11.945 -16.75 3.877 1 91.88 237 ALA B N 1
ATOM 4098 C CA . ALA B 1 237 ? -11.227 -17.391 4.98 1 91.88 237 ALA B CA 1
ATOM 4099 C C . ALA B 1 237 ? -11.648 -16.797 6.32 1 91.88 237 ALA B C 1
ATOM 4101 O O . ALA B 1 237 ? -11.469 -15.594 6.562 1 91.88 237 ALA B O 1
ATOM 4102 N N . GLY B 1 238 ? -12.25 -17.547 7.211 1 89.69 238 GLY B N 1
ATOM 4103 C CA . GLY B 1 238 ? -12.664 -17.062 8.523 1 89.69 238 GLY B CA 1
ATOM 4104 C C . GLY B 1 238 ? -11.531 -17.031 9.531 1 89.69 238 GLY B C 1
ATOM 4105 O O . GLY B 1 238 ? -10.406 -17.422 9.219 1 89.69 238 GLY B O 1
ATOM 4106 N N . GLU B 1 239 ? -11.789 -16.547 10.664 1 88.69 239 GLU B N 1
ATOM 4107 C CA . GLU B 1 239 ? -10.797 -16.391 11.727 1 88.69 239 GLU B CA 1
ATOM 4108 C C . GLU B 1 239 ? -10.188 -17.75 12.102 1 88.69 239 GLU B C 1
ATOM 4110 O O . GLU B 1 239 ? -8.984 -17.828 12.375 1 88.69 239 GLU B O 1
ATOM 4115 N N . GLY B 1 240 ? -11.062 -18.703 12.172 1 93.44 240 GLY B N 1
ATOM 4116 C CA . GLY B 1 240 ? -10.57 -20.031 12.484 1 93.44 240 GLY B CA 1
ATOM 4117 C C . GLY B 1 240 ? -9.555 -20.547 11.484 1 93.44 240 GLY B C 1
ATOM 4118 O O . GLY B 1 240 ? -8.508 -21.078 11.867 1 93.44 240 GLY B O 1
ATOM 4119 N N . TRP B 1 241 ? -9.82 -20.359 10.227 1 96.31 241 TRP B N 1
ATOM 4120 C CA . TRP B 1 241 ? -8.914 -20.781 9.172 1 96.31 241 TRP B CA 1
ATOM 4121 C C . TRP B 1 241 ? -7.586 -20.031 9.266 1 96.31 241 TRP B C 1
ATOM 4123 O O . TRP B 1 241 ? -6.516 -20.641 9.172 1 96.31 241 TRP B O 1
ATOM 4133 N N . MET B 1 242 ? -7.668 -18.781 9.523 1 93.38 242 MET B N 1
ATOM 4134 C CA . MET B 1 242 ? -6.469 -17.953 9.602 1 93.38 242 MET B CA 1
ATOM 4135 C C . MET B 1 242 ? -5.586 -18.375 10.773 1 93.38 242 MET B C 1
ATOM 4137 O O . MET B 1 242 ? -4.359 -18.391 10.656 1 93.38 242 MET B O 1
ATOM 4141 N N . ARG B 1 243 ? -6.195 -18.672 11.836 1 93.44 243 ARG B N 1
ATOM 4142 C CA . ARG B 1 243 ? -5.457 -19.125 13.008 1 93.44 243 ARG B CA 1
ATOM 4143 C C . ARG B 1 243 ? -4.742 -20.438 12.734 1 93.44 243 ARG B C 1
ATOM 4145 O O . ARG B 1 243 ? -3.582 -20.609 13.117 1 93.44 243 ARG B O 1
ATOM 4152 N N . GLN B 1 244 ? -5.453 -21.328 12.117 1 95.88 244 GLN B N 1
ATOM 4153 C CA . GLN B 1 244 ? -4.859 -22.609 11.781 1 95.88 244 GLN B CA 1
ATOM 4154 C C . GLN B 1 244 ? -3.693 -22.438 10.812 1 95.88 244 GLN B C 1
ATOM 4156 O O . GLN B 1 244 ? -2.672 -23.125 10.938 1 95.88 244 GLN B O 1
ATOM 4161 N N . TRP B 1 245 ? -3.852 -21.531 9.891 1 95.88 245 TRP B N 1
ATOM 4162 C CA . TRP B 1 245 ? -2.783 -21.281 8.93 1 95.88 245 TRP B CA 1
ATOM 4163 C C . TRP B 1 245 ? -1.546 -20.719 9.625 1 95.88 245 TRP B C 1
ATOM 4165 O O . TRP B 1 245 ? -0.422 -21.141 9.328 1 95.88 245 TRP B O 1
ATOM 4175 N N . ARG B 1 246 ? -1.735 -19.797 10.516 1 93.5 246 ARG B N 1
ATOM 4176 C CA . ARG B 1 246 ? -0.614 -19.203 11.234 1 93.5 246 ARG B CA 1
ATOM 4177 C C . ARG B 1 246 ? 0.161 -20.266 12.008 1 93.5 246 ARG B C 1
ATOM 4179 O O . ARG B 1 246 ? 1.394 -20.234 12.031 1 93.5 246 ARG B O 1
ATOM 4186 N N . GLU B 1 247 ? -0.577 -21.125 12.539 1 94.88 247 GLU B N 1
ATOM 4187 C CA . GLU B 1 247 ? 0.058 -22.188 13.305 1 94.88 247 GLU B CA 1
ATOM 4188 C C . GLU B 1 247 ? 0.866 -23.109 12.398 1 94.88 247 GLU B C 1
ATOM 4190 O O . GLU B 1 247 ? 1.997 -23.484 12.727 1 94.88 247 GLU B O 1
ATOM 4195 N N . ARG B 1 248 ? 0.277 -23.422 11.32 1 95.69 248 ARG B N 1
ATOM 4196 C CA . ARG B 1 248 ? 0.925 -24.344 10.383 1 95.69 248 ARG B CA 1
ATOM 4197 C C . ARG B 1 248 ? 2.133 -23.672 9.719 1 95.69 248 ARG B C 1
ATOM 4199 O O . ARG B 1 248 ? 3.107 -24.359 9.383 1 95.69 248 ARG B O 1
ATOM 4206 N N . GLN B 1 249 ? 2.07 -22.391 9.594 1 96.19 249 GLN B N 1
ATOM 4207 C CA . GLN B 1 249 ? 3.111 -21.641 8.898 1 96.19 249 GLN B CA 1
ATOM 4208 C C . GLN B 1 249 ? 4.379 -21.547 9.742 1 96.19 249 GLN B C 1
ATOM 4210 O O . GLN B 1 249 ? 5.461 -21.266 9.211 1 96.19 249 GLN B O 1
ATOM 4215 N N . ARG B 1 250 ? 4.328 -21.75 11.016 1 94.81 250 ARG B N 1
ATOM 4216 C CA . ARG B 1 250 ? 5.434 -21.531 11.945 1 94.81 250 ARG B CA 1
ATOM 4217 C C . ARG B 1 250 ? 6.641 -22.391 11.555 1 94.81 250 ARG B C 1
ATOM 4219 O O . ARG B 1 250 ? 7.781 -21.922 11.625 1 94.81 250 ARG B O 1
ATOM 4226 N N . VAL B 1 251 ? 6.367 -23.594 11.172 1 96.12 251 VAL B N 1
ATOM 4227 C CA . VAL B 1 251 ? 7.453 -24.5 10.828 1 96.12 251 VAL B CA 1
ATOM 4228 C C . VAL B 1 251 ? 8.219 -23.953 9.625 1 96.12 251 VAL B C 1
ATOM 4230 O O . VAL B 1 251 ? 9.445 -24.062 9.562 1 96.12 251 VAL B O 1
ATOM 4233 N N . TYR B 1 252 ? 7.52 -23.406 8.688 1 96.69 252 TYR B N 1
ATOM 4234 C CA . TYR B 1 252 ? 8.195 -22.859 7.52 1 96.69 252 TYR B CA 1
ATOM 4235 C C . TYR B 1 252 ? 8.945 -21.578 7.875 1 96.69 252 TYR B C 1
ATOM 4237 O O . TYR B 1 252 ? 10.023 -21.312 7.344 1 96.69 252 TYR B O 1
ATOM 4245 N N . VAL B 1 253 ? 8.312 -20.734 8.695 1 94.69 253 VAL B N 1
ATOM 4246 C CA . VAL B 1 253 ? 8.969 -19.5 9.102 1 94.69 253 VAL B CA 1
ATOM 4247 C C . VAL B 1 253 ? 10.336 -19.828 9.711 1 94.69 253 VAL B C 1
ATOM 4249 O O . VAL B 1 253 ? 11.336 -19.188 9.383 1 94.69 253 VAL B O 1
ATOM 4252 N N . GLU B 1 254 ? 10.406 -20.797 10.508 1 93.38 254 GLU B N 1
ATOM 4253 C CA . GLU B 1 254 ? 11.664 -21.219 11.117 1 93.38 254 GLU B CA 1
ATOM 4254 C C . GLU B 1 254 ? 12.641 -21.734 10.062 1 93.38 254 GLU B C 1
ATOM 4256 O O . GLU B 1 254 ? 13.828 -21.391 10.094 1 93.38 254 GLU B O 1
ATOM 4261 N N . HIS B 1 255 ? 12.086 -22.531 9.18 1 95.75 255 HIS B N 1
ATOM 4262 C CA . HIS B 1 255 ? 12.891 -23.062 8.086 1 95.75 255 HIS B CA 1
ATOM 4263 C C . HIS B 1 255 ? 13.469 -21.938 7.227 1 95.75 255 HIS B C 1
ATOM 4265 O O . HIS B 1 255 ? 14.664 -21.938 6.926 1 95.75 255 HIS B O 1
ATOM 4271 N N . GLN B 1 256 ? 12.633 -21.016 6.844 1 94.19 256 GLN B N 1
ATOM 4272 C CA . GLN B 1 256 ? 13.008 -19.891 5.996 1 94.19 256 GLN B CA 1
ATOM 4273 C C . GLN B 1 256 ? 14.078 -19.031 6.66 1 94.19 256 GLN B C 1
ATOM 4275 O O . GLN B 1 256 ? 15.07 -18.656 6.02 1 94.19 256 GLN B O 1
ATOM 4280 N N . LEU B 1 257 ? 13.859 -18.766 7.934 1 90.56 257 LEU B N 1
ATOM 4281 C CA . LEU B 1 257 ? 14.805 -17.922 8.664 1 90.56 257 LEU B CA 1
ATOM 4282 C C . LEU B 1 257 ? 16.156 -18.625 8.805 1 90.56 257 LEU B C 1
ATOM 4284 O O . LEU B 1 257 ? 17.203 -17.969 8.727 1 90.56 257 LEU B O 1
ATOM 4288 N N . ARG B 1 258 ? 16.125 -19.875 9.023 1 92.5 258 ARG B N 1
ATOM 4289 C CA . ARG B 1 258 ? 17.359 -20.641 9.078 1 92.5 258 ARG B CA 1
ATOM 4290 C C . ARG B 1 258 ? 18.109 -20.562 7.75 1 92.5 258 ARG B C 1
ATOM 4292 O O . ARG B 1 258 ? 19.328 -20.328 7.727 1 92.5 258 ARG B O 1
ATOM 4299 N N . GLU B 1 259 ? 17.406 -20.781 6.664 1 94 259 GLU B N 1
ATOM 4300 C CA . GLU B 1 259 ? 18.016 -20.719 5.34 1 94 259 GLU B CA 1
ATOM 4301 C C . GLU B 1 259 ? 18.625 -19.344 5.082 1 94 259 GLU B C 1
ATOM 4303 O O . GLU B 1 259 ? 19.719 -19.234 4.508 1 94 259 GLU B O 1
ATOM 4308 N N . TRP B 1 260 ? 17.922 -18.344 5.434 1 91.12 260 TRP B N 1
ATOM 4309 C CA . TRP B 1 260 ? 18.406 -16.984 5.242 1 91.12 260 TRP B CA 1
ATOM 4310 C C . TRP B 1 260 ? 19.641 -16.719 6.094 1 91.12 260 TRP B C 1
ATOM 4312 O O . TRP B 1 260 ? 20.594 -16.094 5.633 1 91.12 260 TRP B O 1
ATOM 4322 N N . ARG B 1 261 ? 19.625 -17.188 7.305 1 88.69 261 ARG B N 1
ATOM 4323 C CA . ARG B 1 261 ? 20.781 -17.047 8.164 1 88.69 261 ARG B CA 1
ATOM 4324 C C . ARG B 1 261 ? 22 -17.75 7.566 1 88.69 261 ARG B C 1
ATOM 4326 O O . ARG B 1 261 ? 23.109 -17.203 7.598 1 88.69 261 ARG B O 1
ATOM 4333 N N . GLU B 1 262 ? 21.797 -18.844 6.992 1 93.94 262 GLU B N 1
ATOM 4334 C CA . GLU B 1 262 ? 22.859 -19.656 6.418 1 93.94 262 GLU B CA 1
ATOM 4335 C C . GLU B 1 262 ? 23.344 -19.078 5.094 1 93.94 262 GLU B C 1
ATOM 4337 O O . GLU B 1 262 ? 24.438 -19.406 4.617 1 93.94 262 GLU B O 1
ATOM 4342 N N . SER B 1 263 ? 22.531 -18.266 4.504 1 92.38 263 SER B N 1
ATOM 4343 C CA . SER B 1 263 ? 22.875 -17.672 3.217 1 92.38 263 SER B CA 1
ATOM 4344 C C . SER B 1 263 ? 23.938 -16.594 3.375 1 92.38 263 SER B C 1
ATOM 4346 O O . SER B 1 263 ? 24.547 -16.156 2.393 1 92.38 263 SER B O 1
ATOM 4348 N N . GLY B 1 264 ? 24.172 -16.062 4.613 1 92.94 264 GLY B N 1
ATOM 4349 C CA . GLY B 1 264 ? 25.156 -15.016 4.852 1 92.94 264 GLY B CA 1
ATOM 4350 C C . GLY B 1 264 ? 24.594 -13.625 4.656 1 92.94 264 GLY B C 1
ATOM 4351 O O . GLY B 1 264 ? 25.297 -12.633 4.809 1 92.94 264 GLY B O 1
ATOM 4352 N N . LYS B 1 265 ? 23.344 -13.555 4.395 1 92.12 265 LYS B N 1
ATOM 4353 C CA . LYS B 1 265 ? 22.719 -12.242 4.211 1 92.12 265 LYS B CA 1
ATOM 4354 C C . LYS B 1 265 ? 22.594 -11.508 5.539 1 92.12 265 LYS B C 1
ATOM 4356 O O . LYS B 1 265 ? 22.516 -12.133 6.598 1 92.12 265 LYS B O 1
ATOM 4361 N N . PRO B 1 266 ? 22.594 -10.164 5.523 1 93.56 266 PRO B N 1
ATOM 4362 C CA . PRO B 1 266 ? 22.5 -9.367 6.754 1 93.56 266 PRO B CA 1
ATOM 4363 C C . PRO B 1 266 ? 21.094 -9.312 7.316 1 93.56 266 PRO B C 1
ATOM 4365 O O . PRO B 1 266 ? 20.391 -8.305 7.152 1 93.56 266 PRO B O 1
ATOM 4368 N N . MET B 1 267 ? 20.719 -10.266 8.109 1 92.5 267 MET B N 1
ATOM 4369 C CA . MET B 1 267 ? 19.359 -10.414 8.617 1 92.5 267 MET B CA 1
ATOM 4370 C C . MET B 1 267 ? 18.969 -9.234 9.508 1 92.5 267 MET B C 1
ATOM 4372 O O . MET B 1 267 ? 17.812 -8.82 9.539 1 92.5 267 MET B O 1
ATOM 4376 N N . HIS B 1 268 ? 19.969 -8.727 10.219 1 91.38 268 HIS B N 1
ATOM 4377 C CA . HIS B 1 268 ? 19.703 -7.613 11.125 1 91.38 268 HIS B CA 1
ATOM 4378 C C . HIS B 1 268 ? 19.266 -6.367 10.352 1 91.38 268 HIS B C 1
ATOM 4380 O O . HIS B 1 268 ? 18.578 -5.504 10.898 1 91.38 268 HIS B O 1
ATOM 4386 N N . LEU B 1 269 ? 19.641 -6.289 9.031 1 93 269 LEU B N 1
ATOM 4387 C CA . LEU B 1 269 ? 19.234 -5.18 8.18 1 93 269 LEU B CA 1
ATOM 4388 C C . LEU B 1 269 ? 17.938 -5.516 7.426 1 93 269 LEU B C 1
ATOM 4390 O O . LEU B 1 269 ? 17.094 -4.648 7.234 1 93 269 LEU B O 1
ATOM 4394 N N . ILE B 1 270 ? 17.781 -6.758 7.066 1 93.69 270 ILE B N 1
ATOM 4395 C CA . ILE B 1 270 ? 16.641 -7.191 6.273 1 93.69 270 ILE B CA 1
ATOM 4396 C C . ILE B 1 270 ? 15.383 -7.227 7.148 1 93.69 270 ILE B C 1
ATOM 4398 O O . ILE B 1 270 ? 14.32 -6.762 6.734 1 93.69 270 ILE B O 1
ATOM 4402 N N . CYS B 1 271 ? 15.469 -7.691 8.344 1 90.44 271 CYS B N 1
ATOM 4403 C CA . CYS B 1 271 ? 14.359 -7.816 9.273 1 90.44 271 CYS B CA 1
ATOM 4404 C C . CYS B 1 271 ? 14.766 -7.371 10.672 1 90.44 271 CYS B C 1
ATOM 4406 O O . CYS B 1 271 ? 14.898 -8.195 11.578 1 90.44 271 CYS B O 1
ATOM 4408 N N . PRO B 1 272 ? 14.914 -6.078 10.93 1 83.62 272 PRO B N 1
ATOM 4409 C CA . PRO B 1 272 ? 15.43 -5.605 12.219 1 83.62 272 PRO B CA 1
ATOM 4410 C C . PRO B 1 272 ? 14.523 -5.973 13.391 1 83.62 272 PRO B C 1
ATOM 4412 O O . PRO B 1 272 ? 14.984 -6.062 14.531 1 83.62 272 PRO B O 1
ATOM 4415 N N . HIS B 1 273 ? 13.18 -6.176 13.258 1 75.06 273 HIS B N 1
ATOM 4416 C CA . HIS B 1 273 ? 12.273 -6.488 14.352 1 75.06 273 HIS B CA 1
ATOM 4417 C C . HIS B 1 273 ? 11.781 -7.93 14.273 1 75.06 273 HIS B C 1
ATOM 4419 O O . HIS B 1 273 ? 10.82 -8.305 14.945 1 75.06 273 HIS B O 1
ATOM 4425 N N . GLY B 1 274 ? 12.547 -8.727 13.648 1 66.25 274 GLY B N 1
ATOM 4426 C CA . GLY B 1 274 ? 12.078 -10.086 13.438 1 66.25 274 GLY B CA 1
ATOM 4427 C C . GLY B 1 274 ? 10.953 -10.18 12.422 1 66.25 274 GLY B C 1
ATOM 4428 O O . GLY B 1 274 ? 10.086 -9.305 12.367 1 66.25 274 GLY B O 1
ATOM 4429 N N . CYS B 1 275 ? 11.164 -10.812 11.281 1 63.25 275 CYS B N 1
ATOM 4430 C CA . CYS B 1 275 ? 10.18 -11.047 10.242 1 63.25 275 CYS B CA 1
ATOM 4431 C C . CYS B 1 275 ? 9.148 -12.078 10.688 1 63.25 275 CYS B C 1
ATOM 4433 O O . CYS B 1 275 ? 8.438 -12.656 9.859 1 63.25 275 CYS B O 1
ATOM 4435 N N . LEU B 1 276 ? 9.062 -12.312 12.039 1 63.47 276 LEU B N 1
ATOM 4436 C CA . LEU B 1 276 ? 8.266 -13.469 12.43 1 63.47 276 LEU B CA 1
ATOM 4437 C C . LEU B 1 276 ? 6.777 -13.195 12.242 1 63.47 276 LEU B C 1
ATOM 4439 O O . LEU B 1 276 ? 6.129 -13.812 11.398 1 63.47 276 LEU B O 1
ATOM 4443 N N . ASP B 1 277 ? 5.906 -12.477 13.297 1 51.78 277 ASP B N 1
ATOM 4444 C CA . ASP B 1 277 ? 4.457 -12.586 13.406 1 51.78 277 ASP B CA 1
ATOM 4445 C C . ASP B 1 277 ? 3.76 -11.68 12.398 1 51.78 277 ASP B C 1
ATOM 4447 O O . ASP B 1 277 ? 4.285 -10.617 12.047 1 51.78 277 ASP B O 1
#

Organism: Pyrobaculum neutrophilum (strain DSM 2338 / JCM 9278 / NBRC 100436 / V24Sta) (NCBI:txid444157)

InterPro domains:
  IPR001555 Phosphoribosylglycinamide formyltransferase, active site [PS00373] (138-161)
  IPR002376 Formyl transferase, N-terminal [PF00551] (1-193)
  IPR036477 Formyl transferase, N-terminal domain superfamily [SSF53328] (1-207)

Radius of gyration: 24.75 Å; Cα contacts (8 Å, |Δi|>4): 1056; chains: 2; bounding box: 50×71×60 Å

Sequence (554 aa):
MKIGILASWRGTNAKAIFDHVKLGVLRGVEPAVLIYSDQEAPVRKIAEAYGVEAVYVQHRGVARSRREQEMAEVLKRYGVDLVVLAGYDYILGVPFIEQFRWRILNIHPSLLPFAGGKGMHGVRVHMEVYKAGVKTSGPTVHLVDESVDGGPIVDQWPVYIGDIYSLDIPYDQKLSILADRVLIYEHRLYSRVLQAVADGLLEVRTERVKAPRVAEEGGRVRYVEEEVEVARAVLKAGEGWMRQWRERQRVYVEHQLREWRESGKPMHLICPHGCLDMKIGILASWRGTNAKAIFDHVKLGVLRGVEPAVLIYSDQEAPVRKIAEAYGVEAVYVQHRGVARSRREQEMAEVLKRYGVDLVVLAGYDYILGVPFIEQFRWRILNIHPSLLPFAGGKGMHGVRVHMEVYKAGVKTSGPTVHLVDESVDGGPIVDQWPVYIGDIYSLDIPYDQKLSILADRVLIYEHRLYSRVLQAVADGLLEVRTERVKAPRVAEEGGRVRYVEEEVEVARAVLKAGEGWMRQWRERQRVYVEHQLREWRESGKPMHLICPHGCLD

Secondary structure (DSSP, 8-state):
-EEEEEE-S--HHHHHHHHHHHTTSS-S-EEEEEEES-TT-THHHHHHHTT--EEE---TTS-HHHHHHHHHHHHHHTT-SEEEESS--SPPPHHHHHHTTT-EEEEESSSTTTT-STT--THHHHHHHHHHT-SEE--EEEE--SSSS-SPEEEE--EE-GGGGG--S-HHHHHHHHHHHHHHHHHHHHHHHHHHHHTT-EEEEEEEEEEEEEEEETTEEEEEEEEEEEEEEEE---HHHHHHHHHHHHHHHHHHHHHHHHTT--HHHH-TT-S--/-EEEEEE-S--HHHHHHHHHHHTTSS-S-EEEEEEES-TT-THHHHHHHHT--EEE---TTS-HHHHHHHHHHHHHHTT-SEEEESS--SPPPHHHHHHTTT-EEEEESSSTTTT-STT--THHHHHHHHHHT-SEE--EEEE--SSTT-SPEEEE--EE-GGGGG--S-HHHHHHHHHHHHHHHHHHHHHHHHHHHHTT-EEEEEEEEEEEEEEEETTEEEEEEEEEEEEEEEE---HHHHHHHHHHHHHHHHHHHHHHHHTT--HHHH-TT-S--

Nearest PDB structures (foldseek):
  2ywr-assembly1_A  TM=9.500E-01  e=1.774E-18  Aquifex aeolicus
  3auf-assembly1_A-2  TM=9.095E-01  e=1.774E-18  Symbiobacterium toebii
  4zyv-assembly1_A  TM=9.336E-01  e=7.316E-18  Homo sapiens
  3p9x-assembly1_B  TM=9.284E-01  e=3.603E-16  Halalkalibacterium halodurans C-125
  3da8-assembly3_B  TM=8.829E-01  e=7.318E-16  Mycobacterium tuberculosis

pLDDT: mean 94.63, std 7.2, range [51.78, 98.94]

Solvent-accessible surface area (backbone atoms only — not comparable to full-atom values): 29904 Å² total; per-residue (Å²): 79,31,27,28,36,34,28,39,40,75,25,64,51,49,49,38,51,52,48,31,38,76,70,60,52,38,57,64,56,39,74,53,34,35,40,32,43,40,95,81,26,53,31,55,59,53,30,54,75,72,70,32,49,69,45,82,48,65,45,81,94,42,59,66,70,58,42,44,50,52,51,50,51,52,38,56,74,62,57,44,65,33,38,36,40,29,63,48,88,68,84,76,51,62,76,57,45,63,77,38,63,83,29,28,39,38,67,42,84,25,51,56,72,46,59,45,35,88,79,40,49,76,69,40,22,48,30,42,45,58,62,65,39,47,24,59,40,13,24,22,34,22,35,55,50,87,48,61,74,60,29,34,29,53,43,52,50,82,36,81,46,55,69,57,77,71,51,95,66,57,67,72,56,47,47,50,35,52,48,52,40,38,47,62,50,37,44,51,49,52,48,52,52,50,38,38,48,56,70,66,29,62,43,78,44,77,44,80,40,53,38,68,38,79,40,76,54,95,86,37,82,40,80,44,76,42,80,43,79,40,69,39,38,44,66,69,71,50,70,68,55,52,53,52,47,55,60,47,43,47,64,53,52,54,50,51,52,50,53,44,58,73,67,68,54,64,52,70,74,41,36,70,84,56,83,80,123,79,31,27,26,35,35,27,38,38,77,23,65,52,50,48,40,51,51,49,30,38,75,71,58,53,38,59,66,55,38,72,54,34,35,39,33,43,41,95,82,26,54,32,56,60,52,31,54,75,71,72,30,49,68,44,83,48,65,45,82,96,44,59,64,71,58,43,44,50,51,50,49,50,53,38,56,75,62,57,45,65,32,39,38,40,28,63,50,87,69,85,76,52,62,76,57,44,64,78,40,62,82,29,29,39,37,66,41,83,25,50,56,73,45,60,45,34,88,80,40,50,77,69,40,24,48,30,40,46,57,63,64,41,46,25,59,39,15,22,22,33,23,33,54,50,87,47,61,73,62,27,34,30,53,44,53,49,81,35,80,45,54,69,57,76,70,52,93,66,56,67,70,56,48,48,49,36,51,49,53,39,37,46,62,49,38,45,52,50,53,48,52,52,51,40,38,48,56,69,67,28,62,44,77,45,77,44,81,40,53,38,67,38,79,40,76,54,98,88,38,84,41,81,44,75,41,81,43,78,39,69,40,39,44,66,68,70,51,72,69,54,52,52,52,47,55,61,45,43,47,63,51,52,52,50,52,52,51,52,44,58,71,67,68,56,64,52,70,74,43,35,68,82,60,81,74,135